Protein AF-F0ZWY0-F1 (afdb_monomer)

Solvent-accessible surface area (backbone atoms only — not comparable to full-atom values): 33421 Å² total; per-residue (Å²): 130,90,84,77,75,45,75,63,56,47,50,51,47,60,47,68,55,42,41,76,32,58,56,57,56,44,47,53,56,48,50,54,53,50,54,56,38,51,74,70,71,55,77,71,56,67,56,58,54,48,58,65,74,64,66,64,62,68,49,83,34,41,39,47,94,85,26,39,74,58,37,61,74,57,52,47,85,84,40,72,29,46,50,56,37,53,53,51,46,53,51,51,53,54,43,50,55,60,46,42,79,76,36,68,91,37,69,69,46,54,59,45,48,52,48,51,50,50,52,44,50,54,57,56,52,43,48,54,53,52,31,57,51,49,70,50,95,77,70,68,87,60,76,65,52,73,59,33,35,35,36,40,76,85,69,49,55,22,28,38,73,42,68,69,56,48,28,45,64,63,18,35,39,75,76,52,52,41,70,39,53,22,73,74,73,52,57,53,85,79,46,34,31,32,78,56,85,65,26,30,25,39,48,43,87,83,72,64,72,50,36,66,67,48,33,39,44,53,23,49,51,37,52,74,51,36,100,74,52,44,36,56,59,66,46,62,33,38,41,31,60,40,75,38,60,43,72,68,26,51,52,54,44,66,69,36,79,70,50,73,72,40,80,92,51,54,72,40,59,39,29,66,77,27,71,68,51,38,63,55,46,64,76,39,43,42,67,41,70,36,53,33,41,40,28,59,48,74,68,54,48,25,41,41,58,56,52,58,78,44,56,93,53,56,70,68,59,42,42,55,55,57,69,64,40,30,55,56,37,51,38,50,51,53,59,46,40,76,59,38,21,31,46,64,45,43,44,38,29,24,34,32,28,60,97,63,32,34,45,31,44,79,52,55,57,52,48,71,46,52,66,40,33,67,44,80,44,101,78,83,50,74,34,43,30,78,29,41,33,55,56,71,80,70,40,57,75,63,31,68,35,49,47,34,68,65,56,50,49,41,56,62,71,55,57,66,71,48,50,52,50,55,49,52,49,54,43,49,56,50,51,53,44,51,53,51,46,48,50,62,62,35,68,77,46,58,80,91,49,25,64,61,50,44,53,50,52,33,54,44,46,55,51,79,62,65,45,50,67,65,45,64,61,49,35,54,52,46,51,52,53,51,45,53,50,47,71,74,34,74,71,46,23,47,46,58,50,39,42,71,74,35,50,60,60,40,51,50,53,50,55,44,43,70,71,46,59,86,44,58,68,59,46,48,53,52,70,76,38,96,61,37,43,66,78,74,38,80,79,50,45,62,59,50,51,48,48,35,61,76,68,65,58,77,62,59,60,96,57,61,73,25,47,60,69,53,47,49,51,53,51,51,79,75,62,56,76,77,80,40,73,90,50,64,68,64,55,53,53,51,41,52,50,54,40,56,75,70,66,51,54,88,72,80,113

Mean predicted aligned error: 8.3 Å

Radius of gyration: 29.24 Å; Cα contacts (8 Å, |Δi|>4): 820; chains: 1; bounding box: 81×57×80 Å

pLDDT: mean 86.11, std 11.3, range [33.81, 98.38]

Secondary structure (DSSP, 8-state):
------HHHHHHHHHTTEEE-HHHHHHHHHHHHHHHHHHTT----HHHHHHHHT---GGGGS-HHHHHHHHHHS--TTSGGGHHHHHHHHHHHHHHHHHHHHHTT-HHHHHHHHHHHHHHHHHHHHHHHHHHHHTSS---GGGGSPPPEEE-TTS-EEEES-HHHHHHHTTEETTTTEE-BPPSSS--TT-EEEEETTEEEEE-SSS----HHHHHHHHHHHHHH-SS-SS--EEEEEEEEEEE--HHHHHHHHHSGGGGG-TT--HHHHHHH-HHHHHHHHTT-EEEEEEEEEEE---EEEHHHHHHHTTTS-HHHHHHHHTTS-HHHHHHHHHHHHHH--S-B-GGGEEEETTT--EEES---S-S--SEEEEE-TTS-EEEEES--BGGGG-HHHHTSBPPHHHHHHHHHS-HHHHHHHHHHHHHHHHHHHHHHHHHHHTTS-TTTHHHHHHHHHHHTT-S-EEETTHHHHHHHHHHHHHHHHHH-TT-BHHHHHHHH-HHHHHHHHHHHHHHTT-HHHHHHHHHS---HHHHHTTTHHHHHHHHHHTT---B-SPPEEEHHHHHHHHHHT--GGGGTTS-HHHHHHHHHHHHHTT-GGGT-

Sequence (605 aa):
MDNNITNEDKLNSILSFLKPAYYIEIKKEILKIEQVLNILNSNGDTEIQYIVNNFQAYQVLLNVNQYGFIFAKSPSVNNGIFEILNIHIGKYDYKLAALNQKYEQHKWFEDFSDLVKKYIANHTELINNLVIYFQGEDIDNNVFEEPPLVITEDLSQYEIKTLKDADAISSYDREAHQFNKGSHIYGSDFIVASNKDRLFYKIDNGSLSLCPLKEFAVYKFYKQMFSTPCVPPNQLLILKNFPVLTDDGRFRFSKDPISKMRNNMTIEQFIMENPIARKKIELYLEKKAYFIQASTFIKGYTFFNFMNDYNGKSFEEFEKACKSLDLHSFSSHVLSSLLLNPKDFKLYYLAIENESNRIYCVESDLSFESEIKIINNKSNNSDWVLGTRNVLYTIAPLMQLSIQDKVSTEFLNVQPNLFLLEWLLSIKEKEEIYIQLIHEYVSECDVLDREKTFDNTKNELKLPQTFNKGWITSLLKKFNLIKDQLKKNKRTTHQELFEIVHPVASKFYKLLSDKYGNDRLEQIGYIFGKHGFKVLLEGKVKEIQKIIDENKIIPSIEPQQLSITDTIQELLSITEKKHFDSYPKENSEKWIDLVRKNSLKSFLE

Foldseek 3Di:
DDPPCDPVNVVCLVCVQWAFPLLVVLLVVLVVLVVVCVVVVVPDPVLSVVLSVPRDDCLVQFPCVVCVVVCLVPPDLPTPRCVSVVVVLVSNVVSLVVVCVVDVVPPSNVVNSVSSVVSSVVSSVVSVVVSVQSVDPDHDSCPSPQFWWKQWLVRGIIGGNDVVVVCQLQCADLQLLGQDQDDLQLDDSLWRWHDDSQKIKTWDPPSLPAQLLLLQLLQLLQVLQAVRRQEWHKTKMKTWQNWGCDPVLVVVLCPDPLVVVCVPPDLSVSSNVDVVSSVVSSVSTDIDMIIMMMTGHAAFGFLVVVCVVCFPPDPVVLLVSVVLADLQLLLSVLLSCLQFQAQDQARSQWGQHPPRRHIHRHDGSRTQWAQKAWDQDPPRDIFIAGRRFHLSLLSVSQQQFFRDLSSLVSLLQDLLLLSVLVSLVVSVVVLVSVLVSLCSVLVPPDPVCSVVSSVVVCVSNPPPDWHFPCSSVLSSVLSVQSNVVCVVDVRQGSLNSCCRSPVLVSVVSVLLCVVCPSRSVVSSVVNSDPDGPCVSPVPCVVVSVVVCVVVVRDHDDPGDIDGSVVSNVSSLVPDDPVSCPPDDPVSVVSSVVSCVVVVVVVSVD

Organism: Dictyostelium purpureum (NCBI:txid5786)

Nearest PDB structures (foldseek):
  6oyt-assembly1_A  TM=4.827E-01  e=1.229E+00  Homo sapiens
  6oyw-assembly1_C  TM=2.820E-01  e=5.715E-01  Homo sapiens
  6e2o-assembly1_A  TM=3.045E-01  e=5.448E-01  Homo sapiens
  4bic-assembly2_B  TM=2.599E-01  e=4.289E-01  Homo sapiens
  6oyw-assembly2_D-3  TM=2.801E-01  e=1.229E+00  Homo sapiens

Structure (mmCIF, N/CA/C/O backbone):
data_AF-F0ZWY0-F1
#
_entry.id   AF-F0ZWY0-F1
#
loop_
_atom_site.group_PDB
_atom_site.id
_atom_site.type_symbol
_atom_site.label_atom_id
_atom_site.label_alt_id
_atom_site.label_comp_id
_atom_site.label_asym_id
_atom_site.label_entity_id
_atom_site.label_seq_id
_atom_site.pdbx_PDB_ins_code
_atom_site.Cartn_x
_atom_site.Cartn_y
_atom_site.Cartn_z
_atom_site.occupancy
_atom_site.B_iso_or_equiv
_atom_site.auth_seq_id
_atom_site.auth_comp_id
_atom_site.auth_asym_id
_atom_site.auth_atom_id
_atom_site.pdbx_PDB_model_num
ATOM 1 N N . MET A 1 1 ? -18.029 -16.952 -2.789 1.00 34.03 1 MET A N 1
ATOM 2 C CA . MET A 1 1 ? -16.654 -17.479 -2.950 1.00 34.03 1 MET A CA 1
ATOM 3 C C . MET A 1 1 ? -15.748 -16.544 -2.164 1.00 34.03 1 MET A C 1
ATOM 5 O O . MET A 1 1 ? -15.859 -15.348 -2.378 1.00 34.03 1 MET A O 1
ATOM 9 N N . ASP A 1 2 ? -14.963 -17.031 -1.200 1.00 33.81 2 ASP A N 1
ATOM 10 C CA . ASP A 1 2 ? -14.140 -16.161 -0.343 1.00 33.81 2 ASP A CA 1
ATOM 11 C C . ASP A 1 2 ? -12.995 -15.517 -1.151 1.00 33.81 2 ASP A C 1
ATOM 13 O O . ASP A 1 2 ? -12.020 -16.180 -1.500 1.00 33.81 2 ASP A O 1
ATOM 17 N N . ASN A 1 3 ? -13.106 -14.213 -1.431 1.00 43.59 3 ASN A N 1
ATOM 18 C CA . ASN A 1 3 ? -12.084 -13.375 -2.076 1.00 43.59 3 ASN A CA 1
ATOM 19 C C . ASN A 1 3 ? -10.927 -13.022 -1.117 1.00 43.59 3 ASN A C 1
ATOM 21 O O . ASN A 1 3 ? -10.531 -11.860 -1.003 1.00 43.59 3 ASN A O 1
ATOM 25 N N . ASN A 1 4 ? -10.356 -13.995 -0.407 1.00 51.88 4 ASN A N 1
ATOM 26 C CA . ASN A 1 4 ? -9.137 -13.748 0.368 1.00 51.88 4 ASN A CA 1
ATOM 27 C C . ASN A 1 4 ? -7.925 -13.739 -0.573 1.00 51.88 4 ASN A C 1
ATOM 29 O O . ASN A 1 4 ? -7.156 -14.692 -0.608 1.00 51.88 4 ASN A O 1
ATOM 33 N N . ILE A 1 5 ? -7.766 -12.657 -1.340 1.00 56.69 5 ILE A N 1
ATOM 34 C CA . ILE A 1 5 ? -6.576 -12.428 -2.167 1.00 56.69 5 ILE A CA 1
ATOM 35 C C . ILE A 1 5 ? -5.371 -12.285 -1.231 1.00 56.69 5 ILE A C 1
ATOM 37 O O . ILE A 1 5 ? -5.246 -11.308 -0.484 1.00 56.69 5 ILE A O 1
ATOM 41 N N . THR A 1 6 ? -4.487 -13.277 -1.257 1.00 66.25 6 THR A N 1
ATOM 42 C CA . THR A 1 6 ? -3.238 -13.286 -0.494 1.00 66.25 6 THR A CA 1
ATOM 43 C C . THR A 1 6 ? -2.212 -12.320 -1.105 1.00 66.25 6 THR A C 1
ATOM 45 O O . THR A 1 6 ? -2.379 -11.816 -2.213 1.00 66.25 6 THR A O 1
ATOM 48 N N . ASN A 1 7 ? -1.111 -12.039 -0.396 1.00 65.06 7 ASN A N 1
ATOM 49 C CA . ASN A 1 7 ? -0.002 -11.274 -0.989 1.00 65.06 7 ASN A CA 1
ATOM 50 C C . ASN A 1 7 ? 0.602 -11.996 -2.210 1.00 65.06 7 ASN A C 1
ATOM 52 O O . ASN A 1 7 ? 1.108 -11.338 -3.112 1.00 65.06 7 ASN A O 1
ATOM 56 N N . GLU A 1 8 ? 0.543 -13.327 -2.230 1.00 69.81 8 GLU A N 1
ATOM 57 C CA . GLU A 1 8 ? 1.017 -14.156 -3.337 1.00 69.81 8 GLU A CA 1
ATOM 58 C C . GLU A 1 8 ? 0.098 -14.014 -4.555 1.00 69.81 8 GLU A C 1
ATOM 60 O O . GLU A 1 8 ? 0.575 -13.741 -5.652 1.00 69.81 8 GLU A O 1
ATOM 65 N N . ASP A 1 9 ? -1.224 -14.042 -4.354 1.00 74.38 9 ASP A N 1
ATOM 66 C CA . ASP A 1 9 ? -2.202 -13.792 -5.424 1.00 74.38 9 ASP A CA 1
ATOM 67 C C . ASP A 1 9 ? -2.033 -12.402 -6.053 1.00 74.38 9 ASP A C 1
ATOM 69 O O . ASP A 1 9 ? -2.231 -12.227 -7.257 1.00 74.38 9 ASP A O 1
ATOM 73 N N . LYS A 1 10 ? -1.638 -11.405 -5.252 1.00 74.88 10 LYS A N 1
ATOM 74 C CA . LYS A 1 10 ? -1.327 -10.056 -5.747 1.00 74.88 10 LYS A CA 1
ATOM 75 C C . LYS A 1 10 ? -0.079 -10.019 -6.581 1.00 74.88 10 LYS A C 1
ATOM 77 O O . LYS A 1 10 ? -0.123 -9.465 -7.673 1.00 74.88 10 LYS A O 1
ATOM 82 N N . LEU A 1 11 ? 1.003 -10.599 -6.070 1.00 74.88 11 LEU A N 1
ATOM 83 C CA . LEU A 1 11 ? 2.248 -10.666 -6.812 1.00 74.88 11 LEU A CA 1
ATOM 84 C C . LEU A 1 11 ? 2.004 -11.386 -8.141 1.00 74.88 11 LEU A C 1
ATOM 86 O O . LEU A 1 11 ? 2.352 -10.852 -9.182 1.00 74.88 11 LEU A O 1
ATOM 90 N N . ASN A 1 12 ? 1.272 -12.501 -8.133 1.00 80.81 12 ASN A N 1
ATOM 91 C CA . ASN A 1 12 ? 0.873 -13.212 -9.347 1.00 80.81 12 ASN A CA 1
ATOM 92 C C . ASN A 1 12 ? 0.018 -12.347 -10.290 1.00 80.81 12 ASN A C 1
ATOM 94 O O . ASN A 1 12 ? 0.215 -12.383 -11.503 1.00 80.81 12 ASN A O 1
ATOM 98 N N . SER A 1 13 ? -0.901 -11.539 -9.751 1.00 84.06 13 SER A N 1
ATOM 99 C CA . SER A 1 13 ? -1.721 -10.613 -10.548 1.00 84.06 13 SER A CA 1
ATOM 100 C C . SER A 1 13 ? -0.877 -9.498 -11.177 1.00 84.06 13 SER A C 1
ATOM 102 O O . SER A 1 13 ? -1.057 -9.203 -12.356 1.00 84.06 13 SER A O 1
ATOM 104 N N . ILE A 1 14 ? 0.088 -8.930 -10.445 1.00 83.25 14 ILE A N 1
ATOM 105 C CA . ILE A 1 14 ? 1.047 -7.948 -10.978 1.00 83.25 14 ILE A CA 1
ATOM 106 C C . ILE A 1 14 ? 1.945 -8.598 -12.034 1.00 83.25 14 ILE A C 1
ATOM 108 O O . ILE A 1 14 ? 2.090 -8.077 -13.133 1.00 83.25 14 ILE A O 1
ATOM 112 N N . LEU A 1 15 ? 2.493 -9.778 -11.746 1.00 85.06 15 LEU A N 1
ATOM 113 C CA . LEU A 1 15 ? 3.366 -10.512 -12.660 1.00 85.06 15 LEU A CA 1
ATOM 114 C C . LEU A 1 15 ? 2.639 -10.983 -13.931 1.00 85.06 15 LEU A C 1
ATOM 116 O O . LEU A 1 15 ? 3.281 -11.233 -14.950 1.00 85.06 15 LEU A O 1
ATOM 120 N N . SER A 1 16 ? 1.304 -11.066 -13.920 1.00 86.25 16 SER A N 1
ATOM 121 C CA . SER A 1 16 ? 0.518 -11.551 -15.062 1.00 86.25 16 SER A CA 1
ATOM 122 C C . SER A 1 16 ? 0.706 -10.723 -16.341 1.00 86.25 16 SER A C 1
ATOM 124 O O . SER A 1 16 ? 0.665 -11.287 -17.439 1.00 86.25 16 SER A O 1
ATOM 126 N N . PHE A 1 17 ? 0.997 -9.423 -16.224 1.00 83.81 17 PHE A N 1
ATOM 127 C CA . PHE A 1 17 ? 1.268 -8.512 -17.346 1.00 83.81 17 PHE A CA 1
ATOM 128 C C . PHE A 1 17 ? 2.747 -8.098 -17.450 1.00 83.81 17 PHE A C 1
ATOM 130 O O . PHE A 1 17 ? 3.098 -7.231 -18.251 1.00 83.81 17 PHE A O 1
ATOM 137 N N . LEU A 1 18 ? 3.624 -8.742 -16.678 1.00 88.75 18 LEU A N 1
ATOM 138 C CA . LEU A 1 18 ? 5.062 -8.495 -16.663 1.00 88.75 18 LEU A CA 1
ATOM 139 C C . LEU A 1 18 ? 5.830 -9.672 -17.273 1.00 88.75 18 LEU A C 1
ATOM 141 O O . LEU A 1 18 ? 5.384 -10.822 -17.250 1.00 88.75 18 LEU A O 1
ATOM 145 N N . LYS A 1 19 ? 7.005 -9.391 -17.832 1.00 87.81 19 LYS A N 1
ATOM 146 C CA . LYS A 1 19 ? 7.993 -10.405 -18.223 1.00 87.81 19 LYS A CA 1
ATOM 147 C C . LYS A 1 19 ? 9.358 -10.033 -17.639 1.00 87.81 19 LYS A C 1
ATOM 149 O O . LYS A 1 19 ? 9.646 -8.843 -17.540 1.00 87.81 19 LYS A O 1
ATOM 154 N N . PRO A 1 20 ? 10.203 -10.998 -17.238 1.00 86.38 20 PRO A N 1
ATOM 155 C CA . PRO A 1 20 ? 11.521 -10.676 -16.695 1.00 86.38 20 PRO A CA 1
ATOM 156 C C . PRO A 1 20 ? 12.347 -9.840 -17.678 1.00 86.38 20 PRO A C 1
ATOM 158 O O . PRO A 1 20 ? 12.450 -10.195 -18.856 1.00 86.38 20 PRO A O 1
ATOM 161 N N . ALA A 1 21 ? 12.970 -8.761 -17.201 1.00 88.69 21 ALA A N 1
ATOM 162 C CA . ALA A 1 21 ? 13.893 -7.961 -18.001 1.00 88.69 21 ALA A CA 1
ATOM 163 C C . ALA A 1 21 ? 15.268 -8.651 -18.044 1.00 88.69 21 ALA A C 1
ATOM 165 O O . ALA A 1 21 ? 16.231 -8.214 -17.415 1.00 88.69 21 ALA A O 1
ATOM 166 N N . TYR A 1 22 ? 15.365 -9.771 -18.771 1.00 84.69 22 TYR A N 1
ATOM 167 C CA . TYR A 1 22 ? 16.528 -10.671 -18.726 1.00 84.69 22 TYR A CA 1
ATOM 168 C C . TYR A 1 22 ? 17.875 -9.979 -18.963 1.00 84.69 22 TYR A C 1
ATOM 170 O O . TYR A 1 22 ? 18.866 -10.368 -18.355 1.00 84.69 22 TYR A O 1
ATOM 178 N N . TYR A 1 23 ? 17.934 -8.964 -19.827 1.00 86.25 23 TYR A N 1
ATOM 179 C CA . TYR A 1 23 ? 19.174 -8.229 -20.085 1.00 86.25 23 TYR A CA 1
ATOM 180 C C . TYR A 1 23 ? 19.642 -7.416 -18.868 1.00 86.25 23 TYR A C 1
ATOM 182 O O . TYR A 1 23 ? 20.846 -7.276 -18.666 1.00 86.25 23 TYR A O 1
ATOM 190 N N . ILE A 1 24 ? 18.716 -6.923 -18.040 1.00 87.12 24 ILE A N 1
ATOM 191 C CA . ILE A 1 24 ? 19.020 -6.204 -16.798 1.00 87.12 24 ILE A CA 1
ATOM 192 C C . ILE A 1 24 ? 19.512 -7.184 -15.742 1.00 87.12 24 ILE A C 1
ATOM 194 O O . ILE A 1 24 ? 20.549 -6.947 -15.130 1.00 87.12 24 ILE A O 1
ATOM 198 N N . GLU A 1 25 ? 18.818 -8.308 -15.574 1.00 84.44 25 GLU A N 1
ATOM 199 C CA . GLU A 1 25 ? 19.207 -9.336 -14.604 1.00 84.44 25 GLU A CA 1
ATOM 200 C C . GLU A 1 25 ? 20.578 -9.938 -14.944 1.00 84.44 25 GLU A C 1
ATOM 202 O O . GLU A 1 25 ? 21.453 -10.029 -14.085 1.00 84.44 25 GLU A O 1
ATOM 207 N N . ILE A 1 26 ? 20.830 -10.243 -16.222 1.00 86.75 26 ILE A N 1
ATOM 208 C CA . ILE A 1 26 ? 22.151 -10.693 -16.679 1.00 86.75 26 ILE A CA 1
ATOM 209 C C . ILE A 1 26 ? 23.214 -9.620 -16.408 1.00 86.75 26 ILE A C 1
ATOM 211 O O . ILE A 1 26 ? 24.287 -9.939 -15.898 1.00 86.75 26 ILE A O 1
ATOM 215 N N . LYS A 1 27 ? 22.922 -8.344 -16.697 1.00 88.06 27 LYS A N 1
ATOM 216 C CA . LYS A 1 27 ? 23.845 -7.238 -16.417 1.00 88.06 27 LYS A CA 1
ATOM 217 C C . LYS A 1 27 ? 24.163 -7.129 -14.922 1.00 88.06 27 LYS A C 1
ATOM 219 O O . LYS A 1 27 ? 25.328 -6.956 -14.576 1.00 88.06 27 LYS A O 1
ATOM 224 N N . LYS A 1 28 ? 23.167 -7.258 -14.039 1.00 84.81 28 LYS A N 1
ATOM 225 C CA . LYS A 1 28 ? 23.357 -7.246 -12.577 1.00 84.81 28 LYS A CA 1
ATOM 226 C C . LYS A 1 28 ? 24.267 -8.378 -12.111 1.00 84.81 28 LYS A C 1
ATOM 228 O O . LYS A 1 28 ? 25.192 -8.127 -11.342 1.00 84.81 28 LYS A O 1
ATOM 233 N N . GLU A 1 29 ? 24.039 -9.601 -12.584 1.00 86.75 29 GLU A N 1
ATOM 234 C CA . GLU A 1 29 ? 24.885 -10.748 -12.229 1.00 86.75 29 GLU A CA 1
ATOM 235 C C . GLU A 1 29 ? 26.321 -10.573 -12.730 1.00 86.75 29 GLU A C 1
ATOM 237 O O . GLU A 1 29 ? 27.273 -10.797 -11.983 1.00 86.75 29 GLU A O 1
ATOM 242 N N . ILE A 1 30 ? 26.501 -10.065 -13.950 1.00 84.94 30 ILE A N 1
ATOM 243 C CA . ILE A 1 30 ? 27.835 -9.760 -14.473 1.00 84.94 30 ILE A CA 1
ATOM 244 C C . ILE A 1 30 ? 28.525 -8.662 -13.647 1.00 84.94 30 ILE A C 1
ATOM 246 O O . ILE A 1 30 ? 29.713 -8.784 -13.356 1.00 84.94 30 ILE A O 1
ATOM 250 N N . LEU A 1 31 ? 27.809 -7.616 -13.225 1.00 83.50 31 LEU A N 1
ATOM 251 C CA . LEU A 1 31 ? 28.371 -6.559 -12.374 1.00 83.50 31 LEU A CA 1
ATOM 252 C C . LEU A 1 31 ? 28.852 -7.102 -11.019 1.00 83.50 31 LEU A C 1
ATOM 254 O O . LEU A 1 31 ? 29.869 -6.635 -10.506 1.00 83.50 31 LEU A O 1
ATOM 258 N N . LYS A 1 32 ? 28.178 -8.111 -10.446 1.00 84.19 32 LYS A N 1
ATOM 259 C CA . LYS A 1 32 ? 28.655 -8.794 -9.226 1.00 84.19 32 LYS A CA 1
ATOM 260 C C . LYS A 1 32 ? 29.988 -9.504 -9.471 1.00 84.19 32 LYS A C 1
ATOM 262 O O . LYS A 1 32 ? 30.890 -9.406 -8.640 1.00 84.19 32 LYS A O 1
ATOM 267 N N . ILE A 1 33 ? 30.135 -10.174 -10.616 1.00 81.38 33 ILE A N 1
ATOM 268 C CA . ILE A 1 33 ? 31.398 -10.807 -11.027 1.00 81.38 33 ILE A CA 1
ATOM 269 C C . ILE A 1 33 ? 32.481 -9.730 -11.213 1.00 81.38 33 ILE A C 1
ATOM 271 O O . ILE A 1 33 ? 33.573 -9.863 -10.665 1.00 81.38 33 ILE A O 1
ATOM 275 N N . GLU A 1 34 ? 32.180 -8.626 -11.904 1.00 74.19 34 GLU A N 1
ATOM 276 C CA . GLU A 1 34 ? 33.128 -7.524 -12.126 1.00 74.19 34 GLU A CA 1
ATOM 277 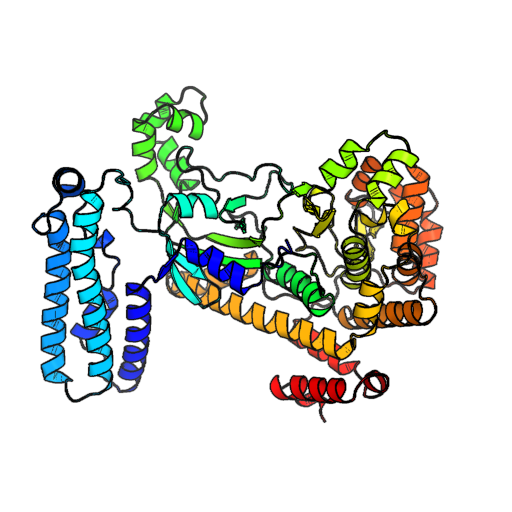C C . GLU A 1 34 ? 33.616 -6.892 -10.812 1.00 74.19 34 GLU A C 1
ATOM 279 O O . GLU A 1 34 ? 34.807 -6.628 -10.657 1.00 74.19 34 GLU A O 1
ATOM 284 N N . GLN A 1 35 ? 32.734 -6.701 -9.827 1.00 74.81 35 GLN A N 1
ATOM 285 C CA . GLN A 1 35 ? 33.120 -6.198 -8.504 1.00 74.81 35 GLN A CA 1
ATOM 286 C C . GLN A 1 35 ? 34.131 -7.118 -7.809 1.00 74.81 35 GLN A C 1
ATOM 288 O O . GLN A 1 35 ? 35.114 -6.633 -7.245 1.00 74.81 35 GLN A O 1
ATOM 293 N N . VAL A 1 36 ? 33.938 -8.438 -7.893 1.00 69.81 36 VAL A N 1
ATOM 294 C CA . VAL A 1 36 ? 34.901 -9.423 -7.375 1.00 69.81 36 VAL A CA 1
ATOM 295 C C . VAL A 1 36 ? 36.236 -9.321 -8.121 1.00 69.81 36 VAL A C 1
ATOM 297 O O . VAL A 1 36 ? 37.292 -9.358 -7.492 1.00 69.81 36 VAL A O 1
ATOM 300 N N . LEU A 1 37 ? 36.215 -9.123 -9.441 1.00 71.94 37 LEU A N 1
ATOM 301 C CA . LEU A 1 37 ? 37.427 -8.981 -10.258 1.00 71.94 37 LEU A CA 1
ATOM 302 C C . LEU A 1 37 ? 38.194 -7.683 -9.986 1.00 71.94 37 LEU A C 1
ATOM 304 O O . LEU A 1 37 ? 39.427 -7.690 -9.966 1.00 71.94 37 LEU A O 1
ATOM 308 N N . ASN A 1 38 ? 37.493 -6.580 -9.732 1.00 68.81 38 ASN A N 1
ATOM 309 C CA . ASN A 1 38 ? 38.115 -5.301 -9.388 1.00 68.81 38 ASN A CA 1
ATOM 310 C C . ASN A 1 38 ? 38.829 -5.364 -8.024 1.00 68.81 38 ASN A C 1
ATOM 312 O O . ASN A 1 38 ? 39.889 -4.765 -7.857 1.00 68.81 38 ASN A O 1
ATOM 316 N N . ILE A 1 39 ? 38.316 -6.153 -7.072 1.00 59.81 39 ILE A N 1
ATOM 317 C CA . ILE A 1 39 ? 38.983 -6.422 -5.781 1.00 59.81 39 ILE A CA 1
ATOM 318 C C . ILE A 1 39 ? 40.266 -7.254 -5.971 1.00 59.81 39 ILE A C 1
ATOM 320 O O . ILE A 1 39 ? 41.219 -7.116 -5.204 1.00 59.81 39 ILE A O 1
ATOM 324 N N . LEU A 1 40 ? 40.325 -8.087 -7.013 1.00 56.25 40 LEU A N 1
ATOM 325 C CA . LEU A 1 40 ? 41.455 -8.970 -7.320 1.00 56.25 40 LEU A CA 1
ATOM 326 C C . LEU A 1 40 ? 42.560 -8.307 -8.175 1.00 56.25 40 LEU A C 1
ATOM 328 O O . LEU A 1 40 ? 43.440 -9.006 -8.675 1.00 56.25 40 LEU A O 1
ATOM 332 N N . ASN A 1 41 ? 42.568 -6.972 -8.312 1.00 55.75 41 ASN A N 1
ATOM 333 C CA . ASN A 1 41 ? 43.539 -6.185 -9.100 1.00 55.75 41 ASN A CA 1
ATOM 334 C C . ASN A 1 41 ? 43.549 -6.462 -10.619 1.00 55.75 41 ASN A C 1
ATOM 336 O O . ASN A 1 41 ? 44.500 -6.107 -11.316 1.00 55.75 41 ASN A O 1
ATOM 340 N N . SER A 1 42 ? 42.468 -7.012 -11.168 1.00 53.66 42 SER A N 1
ATOM 341 C CA . SER A 1 42 ? 42.225 -7.067 -12.617 1.00 53.66 42 SER A CA 1
ATOM 342 C C . SER A 1 42 ? 41.510 -5.799 -13.099 1.00 53.66 42 SER A C 1
ATOM 344 O O . SER A 1 42 ? 40.390 -5.858 -13.596 1.00 53.66 42 SER A O 1
ATOM 346 N N . ASN A 1 43 ? 42.146 -4.633 -12.936 1.00 49.84 43 ASN A N 1
ATOM 347 C CA . ASN A 1 43 ? 41.606 -3.378 -13.463 1.00 49.84 43 ASN A CA 1
ATOM 348 C C . ASN A 1 43 ? 41.452 -3.459 -14.994 1.00 49.84 43 ASN A C 1
ATOM 350 O O . ASN A 1 43 ? 42.432 -3.359 -15.728 1.00 49.84 43 ASN A O 1
ATOM 354 N N . GLY A 1 44 ? 40.202 -3.583 -15.446 1.00 61.00 44 GLY A N 1
ATOM 355 C CA . GLY A 1 44 ? 39.731 -3.105 -16.744 1.00 61.00 44 GLY A CA 1
ATOM 356 C C . GLY A 1 44 ? 40.225 -3.851 -17.979 1.00 61.00 44 GLY A C 1
ATOM 357 O O . GLY A 1 44 ? 40.831 -3.232 -18.854 1.00 61.00 44 GLY A O 1
ATOM 358 N N . ASP A 1 45 ? 39.894 -5.141 -18.121 1.00 74.12 45 ASP A N 1
ATOM 359 C CA . ASP A 1 45 ? 39.866 -5.711 -19.473 1.00 74.12 45 ASP A CA 1
ATOM 360 C C . ASP A 1 45 ? 38.789 -4.960 -20.273 1.00 74.12 45 ASP A C 1
ATOM 362 O O . ASP A 1 45 ? 37.597 -4.986 -19.946 1.00 74.12 45 ASP A O 1
ATOM 366 N N . THR A 1 46 ? 39.230 -4.249 -21.309 1.00 82.19 46 THR A N 1
ATOM 367 C CA . THR A 1 46 ? 38.384 -3.408 -22.159 1.00 82.19 46 THR A CA 1
ATOM 368 C C . THR A 1 46 ? 37.257 -4.200 -22.816 1.00 82.19 46 THR A C 1
ATOM 370 O O . THR A 1 46 ? 36.223 -3.626 -23.156 1.00 82.19 46 THR A O 1
ATOM 373 N N . GLU A 1 47 ? 37.425 -5.515 -22.979 1.00 85.62 47 GLU A N 1
ATOM 374 C CA . GLU A 1 47 ? 36.394 -6.401 -23.512 1.00 85.62 47 GLU A CA 1
ATOM 375 C C . GLU A 1 47 ? 35.278 -6.664 -22.501 1.00 85.62 47 GLU A C 1
ATOM 377 O O . GLU A 1 47 ? 34.103 -6.575 -22.862 1.00 85.62 47 GLU A O 1
ATOM 382 N N . ILE A 1 48 ? 35.624 -6.901 -21.230 1.00 83.44 48 ILE A N 1
ATOM 383 C CA . ILE A 1 48 ? 34.641 -7.058 -20.146 1.00 83.44 48 ILE A CA 1
ATOM 384 C C . ILE A 1 48 ? 33.878 -5.746 -19.964 1.00 83.44 48 ILE A C 1
ATOM 386 O O . ILE A 1 48 ? 32.649 -5.744 -20.002 1.00 83.44 48 ILE A O 1
ATOM 390 N N . GLN A 1 49 ? 34.592 -4.619 -19.873 1.00 83.25 49 GLN A N 1
ATOM 391 C CA . GLN A 1 49 ? 33.968 -3.298 -19.750 1.00 83.25 49 GLN A CA 1
ATOM 392 C C . GLN A 1 49 ? 33.061 -2.983 -20.940 1.00 83.25 49 GLN A C 1
ATOM 394 O O . GLN A 1 49 ? 31.979 -2.424 -20.767 1.00 83.25 49 GLN A O 1
ATOM 399 N N . TYR A 1 50 ? 33.471 -3.354 -22.156 1.00 87.62 50 TYR A N 1
ATOM 400 C CA . TYR A 1 50 ? 32.615 -3.207 -23.324 1.00 87.62 50 TYR A CA 1
ATOM 401 C C . TYR A 1 50 ? 31.330 -4.022 -23.168 1.00 87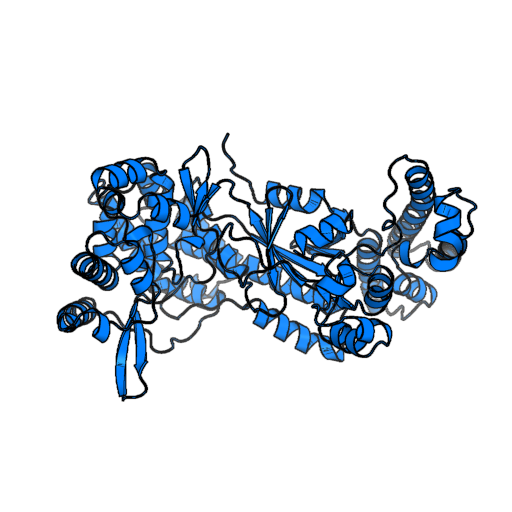.62 50 TYR A C 1
ATOM 403 O O . TYR A 1 50 ? 30.247 -3.464 -23.329 1.00 87.62 50 TYR A O 1
ATOM 411 N N . ILE A 1 51 ? 31.438 -5.314 -22.848 1.00 87.75 51 ILE A N 1
ATOM 412 C CA . ILE A 1 51 ? 30.279 -6.202 -22.708 1.00 87.75 51 ILE A CA 1
ATOM 413 C C . ILE A 1 51 ? 29.314 -5.653 -21.649 1.00 87.75 51 ILE A C 1
ATOM 415 O O . ILE A 1 51 ? 28.132 -5.490 -21.944 1.00 87.75 51 ILE A O 1
ATOM 419 N N . VAL A 1 52 ? 29.814 -5.284 -20.466 1.00 83.25 52 VAL A N 1
ATOM 420 C CA . VAL A 1 52 ? 29.013 -4.742 -19.351 1.00 83.25 52 VAL A CA 1
ATOM 421 C C . VAL A 1 52 ? 28.291 -3.450 -19.729 1.00 83.25 52 VAL A C 1
ATOM 423 O O . VAL A 1 52 ? 27.090 -3.302 -19.481 1.00 83.25 52 VAL A O 1
ATOM 426 N N . ASN A 1 53 ? 29.004 -2.514 -20.357 1.00 83.62 53 ASN A N 1
ATOM 427 C CA . ASN A 1 53 ? 28.467 -1.188 -20.659 1.00 83.62 53 ASN A CA 1
ATOM 428 C C . ASN A 1 53 ? 27.472 -1.179 -21.826 1.00 83.62 53 ASN A C 1
ATOM 430 O O . ASN A 1 53 ? 26.724 -0.215 -21.964 1.00 83.62 53 ASN A O 1
ATOM 434 N N . ASN A 1 54 ? 27.439 -2.231 -22.650 1.00 87.56 54 ASN A N 1
ATOM 435 C CA . ASN A 1 54 ? 26.628 -2.276 -23.871 1.00 87.56 54 ASN A CA 1
ATOM 436 C C . ASN A 1 54 ? 25.438 -3.257 -23.800 1.00 87.56 54 ASN A C 1
ATOM 438 O O . ASN A 1 54 ? 24.808 -3.516 -24.825 1.00 87.56 54 ASN A O 1
ATOM 442 N N . PHE A 1 55 ? 25.089 -3.785 -22.617 1.00 87.50 55 PHE A N 1
ATOM 443 C CA . PHE A 1 55 ? 23.832 -4.528 -22.430 1.00 87.50 55 PHE A CA 1
ATOM 444 C C . PHE A 1 55 ? 22.629 -3.621 -22.693 1.00 87.50 55 PHE A C 1
ATOM 446 O O . PHE A 1 55 ? 22.469 -2.596 -22.024 1.00 87.50 55 PHE A O 1
ATOM 453 N N . GLN A 1 56 ? 21.780 -4.009 -23.643 1.00 86.44 56 GLN A N 1
ATOM 454 C CA . GLN A 1 56 ? 20.620 -3.228 -24.066 1.00 86.44 56 GLN A CA 1
ATOM 455 C C . GLN A 1 56 ? 19.414 -4.133 -24.325 1.00 86.44 56 GLN A C 1
ATOM 457 O O . GLN A 1 56 ? 19.558 -5.333 -24.559 1.00 86.44 56 GLN A O 1
ATOM 462 N N . ALA A 1 57 ? 18.222 -3.542 -24.275 1.00 85.44 57 ALA A N 1
ATOM 463 C CA . ALA A 1 57 ? 17.016 -4.185 -24.770 1.00 85.44 57 ALA A CA 1
ATOM 464 C C . ALA A 1 57 ? 17.083 -4.295 -26.301 1.00 85.44 57 ALA A C 1
ATOM 466 O O . ALA A 1 57 ? 17.641 -3.423 -26.974 1.00 85.44 57 ALA A O 1
ATOM 467 N N . TYR A 1 58 ? 16.473 -5.334 -26.867 1.00 83.62 58 TYR A N 1
ATOM 468 C CA . TYR A 1 58 ? 16.534 -5.575 -28.307 1.00 83.62 58 TYR A CA 1
ATOM 469 C C . TYR A 1 58 ? 15.937 -4.428 -29.128 1.00 83.62 58 TYR A C 1
ATOM 471 O O . TYR A 1 58 ? 16.419 -4.168 -30.223 1.00 83.62 58 TYR A O 1
ATOM 479 N N . GLN A 1 59 ? 14.927 -3.719 -28.611 1.00 85.38 59 GLN A N 1
ATOM 480 C CA . GLN A 1 59 ? 14.240 -2.627 -29.310 1.00 85.38 59 GLN A CA 1
ATOM 481 C C . GLN A 1 59 ? 15.209 -1.496 -29.671 1.00 85.38 59 GLN A C 1
ATOM 483 O O . GLN A 1 59 ? 15.086 -0.895 -30.734 1.00 85.38 59 GLN A O 1
ATOM 488 N N . VAL A 1 60 ? 16.218 -1.257 -28.825 1.00 85.19 60 VAL A N 1
ATOM 489 C CA . VAL A 1 60 ? 17.283 -0.268 -29.066 1.00 85.19 60 VAL A CA 1
ATOM 490 C C . VAL A 1 60 ? 18.224 -0.718 -30.193 1.00 85.19 60 VAL A C 1
ATOM 492 O O . VAL A 1 60 ? 18.850 0.107 -30.856 1.00 85.19 60 VAL A O 1
ATOM 495 N N . LEU A 1 61 ? 18.296 -2.027 -30.441 1.00 88.88 61 LEU A N 1
ATOM 496 C CA . LEU A 1 61 ? 19.148 -2.667 -31.443 1.00 88.88 61 LEU A CA 1
ATOM 497 C C . LEU A 1 61 ? 18.410 -2.958 -32.763 1.00 88.88 61 LEU A C 1
ATOM 499 O O . LEU A 1 61 ? 18.989 -3.568 -33.664 1.00 88.88 61 LEU A O 1
ATOM 503 N N . LEU A 1 62 ? 17.150 -2.534 -32.905 1.00 89.44 62 LEU A N 1
ATOM 504 C CA . LEU A 1 62 ? 16.378 -2.664 -34.142 1.00 89.44 62 LEU A CA 1
ATOM 505 C C . LEU A 1 62 ? 16.423 -1.372 -34.964 1.00 89.44 62 LEU A C 1
ATOM 507 O O . LEU A 1 62 ? 16.218 -0.272 -34.454 1.00 89.44 62 LEU A O 1
ATOM 511 N N . ASN A 1 63 ? 16.592 -1.495 -36.281 1.00 86.88 63 ASN A N 1
ATOM 512 C CA . ASN A 1 63 ? 16.540 -0.354 -37.200 1.00 86.88 63 ASN A CA 1
ATOM 513 C C . ASN A 1 63 ? 15.095 -0.054 -37.650 1.00 86.88 63 ASN A C 1
ATOM 515 O O . ASN A 1 63 ? 14.727 -0.149 -38.827 1.00 86.88 63 ASN A O 1
ATOM 519 N N . VAL A 1 64 ? 14.251 0.272 -36.669 1.00 84.75 64 VAL A N 1
ATOM 520 C CA . VAL A 1 64 ? 12.799 0.454 -36.830 1.00 84.75 64 VAL A CA 1
ATOM 521 C C . VAL A 1 64 ? 12.479 1.621 -37.765 1.00 84.75 64 VAL A C 1
ATOM 523 O O . VAL A 1 64 ? 11.623 1.496 -38.637 1.00 84.75 64 VAL A O 1
ATOM 526 N N . ASN A 1 65 ? 13.196 2.739 -37.637 1.00 81.06 65 ASN A N 1
ATOM 527 C CA . ASN A 1 65 ? 12.928 3.950 -38.420 1.00 81.06 65 ASN A CA 1
ATOM 528 C C . ASN A 1 65 ? 13.094 3.734 -39.929 1.00 81.06 65 ASN A C 1
ATOM 530 O O . ASN A 1 65 ? 12.372 4.337 -40.721 1.00 81.06 65 ASN A O 1
ATOM 534 N N . GLN A 1 66 ? 14.038 2.881 -40.328 1.00 83.38 66 GLN A N 1
ATOM 535 C CA . GLN A 1 66 ? 14.313 2.610 -41.735 1.00 83.38 66 GLN A CA 1
ATOM 536 C C . GLN A 1 66 ? 13.485 1.441 -42.273 1.00 83.38 66 GLN A C 1
ATOM 538 O O . GLN A 1 66 ? 12.995 1.501 -43.401 1.00 83.38 66 GLN A O 1
ATOM 543 N N . TYR A 1 67 ? 13.330 0.379 -41.480 1.00 87.25 67 TYR A N 1
ATOM 544 C CA . TYR A 1 67 ? 12.812 -0.897 -41.974 1.00 87.25 67 TYR A CA 1
ATOM 545 C C . TYR A 1 67 ? 11.517 -1.361 -41.307 1.00 87.25 67 TYR A C 1
ATOM 547 O O . TYR A 1 67 ? 10.907 -2.297 -41.813 1.00 87.25 67 TYR A O 1
ATOM 555 N N . GLY A 1 68 ? 11.041 -0.710 -40.241 1.00 83.88 68 GLY A N 1
ATOM 556 C CA . GLY A 1 68 ? 9.872 -1.141 -39.462 1.00 83.88 68 GLY A CA 1
ATOM 557 C C . GLY A 1 68 ? 8.614 -1.333 -40.308 1.00 83.88 68 GLY A C 1
ATOM 558 O O . GLY A 1 68 ? 7.989 -2.388 -40.261 1.00 83.88 68 GLY A O 1
ATOM 559 N N . PHE A 1 69 ? 8.290 -0.365 -41.171 1.00 81.56 69 PHE A N 1
ATOM 560 C CA . PHE A 1 69 ? 7.140 -0.471 -42.078 1.00 81.56 69 PHE A CA 1
ATOM 561 C C . PHE A 1 69 ? 7.288 -1.595 -43.114 1.00 81.56 69 PHE A C 1
ATOM 563 O O . PHE A 1 69 ? 6.316 -2.264 -43.459 1.00 81.56 69 PHE A O 1
ATOM 570 N N . ILE A 1 70 ? 8.503 -1.797 -43.630 1.00 86.38 70 ILE A N 1
ATOM 571 C CA . ILE A 1 70 ? 8.793 -2.840 -44.622 1.00 86.38 70 ILE A CA 1
ATOM 572 C C . ILE A 1 70 ? 8.697 -4.215 -43.958 1.00 86.38 70 ILE A C 1
ATOM 574 O O . ILE A 1 70 ? 8.081 -5.124 -44.508 1.00 86.38 70 ILE A O 1
ATOM 578 N N . PHE A 1 71 ? 9.267 -4.349 -42.761 1.00 88.31 71 PHE A N 1
ATOM 579 C CA . PHE A 1 71 ? 9.199 -5.557 -41.955 1.00 88.31 71 PHE A CA 1
ATOM 580 C C . PHE A 1 71 ? 7.759 -5.912 -41.593 1.00 88.31 71 PHE A C 1
ATOM 582 O O . PHE A 1 71 ? 7.358 -7.047 -41.816 1.00 88.31 71 PHE A O 1
ATOM 589 N N . ALA A 1 72 ? 6.956 -4.943 -41.146 1.00 84.81 72 ALA A N 1
ATOM 590 C CA . ALA A 1 72 ? 5.559 -5.180 -40.787 1.00 84.81 72 ALA A CA 1
ATOM 591 C C . ALA A 1 72 ? 4.713 -5.729 -41.949 1.00 84.81 72 ALA A C 1
ATOM 593 O O . ALA A 1 72 ? 3.756 -6.460 -41.729 1.00 84.81 72 ALA A O 1
ATOM 594 N N . LYS A 1 73 ? 5.071 -5.400 -43.197 1.00 85.38 73 LYS A N 1
ATOM 595 C CA . LYS A 1 73 ? 4.393 -5.902 -44.402 1.00 85.38 73 LYS A CA 1
ATOM 596 C C . LYS A 1 73 ? 4.908 -7.248 -44.900 1.00 85.38 73 LYS A C 1
ATOM 598 O O . LYS A 1 73 ? 4.204 -7.929 -45.638 1.00 85.38 73 LYS A O 1
ATOM 603 N N . SER A 1 74 ? 6.157 -7.578 -44.595 1.00 89.25 74 SER A N 1
ATOM 604 C CA . SER A 1 74 ? 6.836 -8.767 -45.103 1.00 89.25 74 SER A CA 1
ATOM 605 C C . SER A 1 74 ? 7.896 -9.224 -44.095 1.00 89.25 74 SER A C 1
ATOM 607 O O . SER A 1 74 ? 9.099 -9.047 -44.338 1.00 89.25 74 SER A O 1
ATOM 609 N N . PRO A 1 75 ? 7.472 -9.790 -42.951 1.00 90.56 75 PRO A N 1
ATOM 610 C CA . PRO A 1 75 ? 8.382 -10.172 -41.882 1.00 90.56 75 PRO A CA 1
ATOM 611 C C . PRO A 1 75 ? 9.289 -11.317 -42.336 1.00 90.56 75 PRO A C 1
ATOM 613 O O . PRO A 1 75 ? 8.843 -12.333 -42.868 1.00 90.56 75 PRO A O 1
ATOM 616 N N . SER A 1 76 ? 10.592 -11.145 -42.139 1.00 93.00 76 SER A N 1
ATOM 617 C CA . SER A 1 76 ? 11.607 -12.140 -42.481 1.00 93.00 76 SER A CA 1
ATOM 618 C C . SER A 1 76 ? 12.821 -11.972 -41.583 1.00 93.00 76 SER A C 1
ATOM 620 O O . SER A 1 76 ? 13.216 -10.846 -41.287 1.00 93.00 76 SER A O 1
ATOM 622 N N . VAL A 1 77 ? 13.454 -13.086 -41.215 1.00 92.75 77 VAL A N 1
ATOM 623 C CA . VAL A 1 77 ? 14.700 -13.105 -40.428 1.00 92.75 77 VAL A CA 1
ATOM 624 C C . VAL A 1 77 ? 15.860 -12.395 -41.138 1.00 92.75 77 VAL A C 1
ATOM 626 O O . VAL A 1 77 ? 16.778 -11.915 -40.488 1.00 92.75 77 VAL A O 1
ATOM 629 N N . ASN A 1 78 ? 15.793 -12.271 -42.469 1.00 93.38 78 ASN A N 1
ATOM 630 C CA . ASN A 1 78 ? 16.809 -11.605 -43.292 1.00 93.38 78 ASN A CA 1
ATOM 631 C C . ASN A 1 78 ? 16.524 -10.109 -43.512 1.00 93.38 78 ASN A C 1
ATOM 633 O O . ASN A 1 78 ? 17.171 -9.466 -44.338 1.00 93.38 78 ASN A O 1
ATOM 637 N N . ASN A 1 79 ? 15.511 -9.553 -42.848 1.00 93.81 79 ASN A N 1
ATOM 638 C CA . ASN A 1 79 ? 15.146 -8.154 -43.017 1.00 93.81 79 ASN A CA 1
ATOM 639 C C . ASN A 1 79 ? 16.204 -7.221 -42.395 1.00 93.81 79 ASN A C 1
ATOM 641 O O . ASN A 1 79 ? 16.737 -7.496 -41.320 1.00 93.81 79 ASN A O 1
ATOM 645 N N . GLY A 1 80 ? 16.458 -6.080 -43.048 1.00 92.25 80 GLY A N 1
ATOM 646 C CA . GLY A 1 80 ? 17.422 -5.068 -42.595 1.00 92.25 80 GLY A CA 1
ATOM 647 C C . GLY A 1 80 ? 17.131 -4.474 -41.211 1.00 92.25 80 GLY A C 1
ATOM 648 O O . GLY A 1 80 ? 18.029 -3.909 -40.590 1.00 92.25 80 GLY A O 1
ATOM 649 N N . ILE A 1 81 ? 15.917 -4.645 -40.672 1.00 91.88 81 ILE A N 1
ATOM 650 C CA . ILE A 1 81 ? 15.582 -4.249 -39.297 1.00 91.88 81 ILE A CA 1
ATOM 651 C C . ILE A 1 81 ? 16.515 -4.888 -38.253 1.00 91.88 81 ILE A C 1
ATOM 653 O O . ILE A 1 81 ? 16.792 -4.257 -37.234 1.00 91.88 81 ILE A O 1
ATOM 657 N N . PHE A 1 82 ? 17.041 -6.090 -38.523 1.00 94.69 82 PHE A N 1
ATOM 658 C CA . PHE A 1 82 ? 17.918 -6.842 -37.617 1.00 94.69 82 PHE A CA 1
ATOM 659 C C . PHE A 1 82 ? 19.416 -6.589 -37.839 1.00 94.69 82 PHE A C 1
ATOM 661 O O . PHE A 1 82 ? 20.238 -7.195 -37.159 1.00 94.69 82 PHE A O 1
ATOM 668 N N . GLU A 1 83 ? 19.809 -5.720 -38.776 1.00 93.88 83 GLU A N 1
ATOM 669 C CA . GLU A 1 83 ? 21.222 -5.503 -39.125 1.00 93.88 83 GLU A CA 1
ATOM 670 C C . GLU A 1 83 ? 22.061 -5.060 -37.914 1.00 93.88 83 GLU A C 1
ATOM 672 O O . GLU A 1 83 ? 23.097 -5.659 -37.620 1.00 93.88 83 GLU A O 1
ATOM 677 N N . ILE A 1 84 ? 21.580 -4.060 -37.166 1.00 92.88 84 ILE A N 1
ATOM 678 C CA . ILE A 1 84 ? 22.255 -3.543 -35.966 1.00 92.88 84 ILE A CA 1
ATOM 679 C C . ILE A 1 84 ? 22.346 -4.632 -34.890 1.00 92.88 84 ILE A C 1
ATOM 681 O O . ILE A 1 84 ? 23.414 -4.831 -34.309 1.00 92.88 84 ILE A O 1
ATOM 685 N N . LEU A 1 85 ? 21.257 -5.371 -34.667 1.00 92.94 85 LEU A N 1
ATOM 686 C CA . LEU A 1 85 ? 21.211 -6.472 -33.711 1.00 92.94 85 LEU A CA 1
ATOM 687 C C . LEU A 1 85 ? 22.212 -7.584 -34.056 1.00 92.94 85 LEU A C 1
ATOM 689 O O . LEU A 1 85 ? 22.954 -8.034 -33.186 1.00 92.94 85 LEU A O 1
ATOM 693 N N . ASN A 1 86 ? 22.288 -7.990 -35.323 1.00 94.19 86 ASN A N 1
ATOM 694 C CA . ASN A 1 86 ? 23.230 -9.011 -35.779 1.00 94.19 86 ASN A CA 1
ATOM 695 C C . ASN A 1 86 ? 24.688 -8.552 -35.620 1.00 94.19 86 ASN A C 1
ATOM 697 O O . ASN A 1 86 ? 25.539 -9.330 -35.186 1.00 94.19 86 ASN A O 1
ATOM 701 N N . ILE A 1 87 ? 24.980 -7.277 -35.906 1.00 94.25 87 ILE A N 1
ATOM 702 C CA . ILE A 1 87 ? 26.301 -6.682 -35.645 1.00 94.25 87 ILE A CA 1
ATOM 703 C C . ILE A 1 87 ? 26.613 -6.699 -34.143 1.00 94.25 87 ILE A C 1
ATOM 705 O O . ILE A 1 87 ? 27.746 -6.990 -33.755 1.00 94.25 87 ILE A O 1
ATOM 709 N N . HIS A 1 88 ? 25.630 -6.387 -33.296 1.00 93.19 88 HIS A N 1
ATOM 710 C CA . HIS A 1 88 ? 25.778 -6.398 -31.839 1.00 93.19 88 HIS A CA 1
ATOM 711 C C . HIS A 1 88 ? 26.102 -7.797 -31.312 1.00 93.19 88 HIS A C 1
ATOM 713 O O . HIS A 1 88 ? 27.091 -7.964 -30.599 1.00 93.19 88 HIS A O 1
ATOM 719 N N . ILE A 1 89 ? 25.336 -8.807 -31.735 1.00 93.25 89 ILE A N 1
ATOM 720 C CA . ILE A 1 89 ? 25.568 -10.220 -31.402 1.00 93.25 89 ILE A CA 1
ATOM 721 C C . ILE A 1 89 ? 26.978 -10.651 -31.827 1.00 93.25 89 ILE A C 1
ATOM 723 O O . ILE A 1 89 ? 27.754 -11.115 -30.993 1.00 93.25 89 ILE A O 1
ATOM 727 N N . GLY A 1 90 ? 27.357 -10.403 -33.086 1.00 94.19 90 GLY A N 1
ATOM 728 C CA . GLY A 1 90 ? 28.672 -10.798 -33.599 1.00 94.19 90 GLY A CA 1
ATOM 729 C C . GLY A 1 90 ? 29.841 -10.135 -32.862 1.00 94.19 90 GLY A C 1
ATOM 730 O O . GLY A 1 90 ? 30.887 -10.755 -32.663 1.00 94.19 90 GLY A O 1
ATOM 731 N N . LYS A 1 91 ? 29.670 -8.890 -32.392 1.00 94.50 91 LYS A N 1
ATOM 732 C CA . LYS A 1 91 ? 30.666 -8.232 -31.530 1.00 94.50 91 LYS A CA 1
ATOM 733 C C . LYS A 1 91 ? 30.797 -8.929 -30.181 1.00 94.50 91 LYS A C 1
ATOM 735 O O . LYS A 1 91 ? 31.916 -9.066 -29.701 1.00 94.50 91 LYS A O 1
ATOM 740 N N . TYR A 1 92 ? 29.698 -9.356 -29.566 1.00 93.38 92 TYR A N 1
ATOM 741 C CA . TYR A 1 92 ? 29.742 -10.052 -28.279 1.00 93.38 92 TYR A CA 1
ATOM 742 C C . TYR A 1 92 ? 30.433 -11.415 -28.404 1.00 93.38 92 TYR A C 1
ATOM 744 O O . TYR A 1 92 ? 31.317 -11.709 -27.600 1.00 93.38 92 TYR A O 1
ATOM 752 N N . ASP A 1 93 ? 30.124 -12.184 -29.451 1.00 93.38 93 ASP A N 1
ATOM 753 C CA . ASP A 1 93 ? 30.799 -13.457 -29.742 1.00 93.38 93 ASP A CA 1
ATOM 754 C C . ASP A 1 93 ? 32.309 -13.276 -29.939 1.00 93.38 93 ASP A C 1
ATOM 756 O O . ASP A 1 93 ? 33.115 -13.993 -29.341 1.00 93.38 93 ASP A O 1
ATOM 760 N N . TYR A 1 94 ? 32.712 -12.273 -30.727 1.00 94.00 94 TYR A N 1
ATOM 761 C CA . TYR A 1 94 ? 34.125 -11.958 -30.949 1.00 94.00 94 TYR A CA 1
ATOM 762 C C . TYR A 1 94 ? 34.858 -11.642 -29.636 1.00 94.00 94 TYR A C 1
ATOM 764 O O . TYR A 1 94 ? 35.956 -12.146 -29.387 1.00 94.00 94 TYR A O 1
ATOM 772 N N . LYS A 1 95 ? 34.242 -10.830 -28.770 1.00 92.00 95 LYS A N 1
ATOM 773 C CA . LYS A 1 95 ? 34.831 -10.425 -27.486 1.00 92.00 95 LYS A CA 1
ATOM 774 C C . LYS A 1 95 ? 34.894 -11.581 -26.494 1.00 92.00 95 LYS A C 1
ATOM 776 O O . LYS A 1 95 ? 35.910 -11.743 -25.820 1.00 92.00 95 LYS A O 1
ATOM 781 N N . LEU A 1 96 ? 33.865 -12.427 -26.448 1.00 92.12 96 LEU A N 1
ATOM 782 C CA . LEU A 1 96 ? 33.888 -13.659 -25.660 1.00 92.12 96 LEU A CA 1
ATOM 783 C C . LEU A 1 96 ? 35.004 -14.605 -26.106 1.00 92.12 96 LEU A C 1
ATOM 785 O O . LEU A 1 96 ? 35.709 -15.145 -25.257 1.00 92.12 96 LEU A O 1
ATOM 789 N N . ALA A 1 97 ? 35.208 -14.779 -27.414 1.00 91.94 97 ALA A N 1
ATOM 790 C CA . ALA A 1 97 ? 36.285 -15.618 -27.935 1.00 91.94 97 ALA A CA 1
ATOM 791 C C . ALA A 1 97 ? 37.673 -15.090 -27.528 1.00 91.94 97 ALA A C 1
ATOM 793 O O . ALA A 1 97 ? 38.540 -15.872 -27.130 1.00 91.94 97 ALA A O 1
ATOM 794 N N . ALA A 1 98 ? 37.870 -13.768 -27.566 1.00 89.44 98 ALA A N 1
ATOM 795 C CA . ALA A 1 98 ? 39.103 -13.129 -27.107 1.00 89.44 98 ALA A CA 1
ATOM 796 C C . ALA A 1 98 ? 39.335 -13.314 -25.595 1.00 89.44 98 ALA A C 1
ATOM 798 O O . ALA A 1 98 ? 40.462 -13.577 -25.174 1.00 89.44 98 ALA A O 1
ATOM 799 N N . LEU A 1 99 ? 38.282 -13.216 -24.777 1.00 89.56 99 LEU A N 1
ATOM 800 C CA . LEU A 1 99 ? 38.368 -13.451 -23.333 1.00 89.56 99 LEU A CA 1
ATOM 801 C C . LEU A 1 99 ? 38.607 -14.928 -22.998 1.00 89.56 99 LEU A C 1
ATOM 803 O O . LEU A 1 99 ? 39.367 -15.214 -22.077 1.00 89.56 99 LEU A O 1
ATOM 807 N N . ASN A 1 100 ? 38.042 -15.861 -23.770 1.00 90.44 100 ASN A N 1
ATOM 808 C CA . ASN A 1 100 ? 38.242 -17.296 -23.560 1.00 90.44 100 ASN A CA 1
ATOM 809 C C . ASN A 1 100 ? 39.725 -17.673 -23.640 1.00 90.44 100 ASN A C 1
ATOM 811 O O . ASN A 1 100 ? 40.223 -18.380 -22.773 1.00 90.44 100 ASN A O 1
ATOM 815 N N . GLN A 1 101 ? 40.463 -17.118 -24.605 1.00 88.31 101 GLN A N 1
ATOM 816 C CA . GLN A 1 101 ? 41.910 -17.348 -24.721 1.00 88.31 101 GLN A CA 1
ATOM 817 C C . GLN A 1 101 ? 42.702 -16.895 -23.484 1.00 88.31 101 GLN A C 1
ATOM 819 O O . GLN A 1 101 ? 43.779 -17.427 -23.222 1.00 88.31 101 GLN A O 1
ATOM 824 N N . LYS A 1 102 ? 42.196 -15.904 -22.739 1.00 87.69 102 LYS A N 1
ATOM 825 C CA . LYS A 1 102 ? 42.859 -15.355 -21.550 1.00 87.69 102 LYS A CA 1
ATOM 826 C C . LYS A 1 102 ? 42.414 -16.036 -20.259 1.00 87.69 102 LYS A C 1
ATOM 828 O O . LYS A 1 102 ? 43.227 -16.191 -19.351 1.00 87.69 102 LYS A O 1
ATOM 833 N N . TYR A 1 103 ? 41.132 -16.389 -20.162 1.00 88.81 103 TYR A N 1
ATOM 834 C CA . TYR A 1 103 ? 40.483 -16.674 -18.885 1.00 88.81 103 TYR A CA 1
ATOM 835 C C . TYR A 1 103 ? 39.743 -18.015 -18.815 1.00 88.81 103 TYR A C 1
ATOM 837 O O . TYR A 1 103 ? 39.133 -18.281 -17.785 1.00 88.81 103 TYR A O 1
ATOM 845 N N . GLU A 1 104 ? 39.818 -18.888 -19.829 1.00 87.94 104 GLU A N 1
ATOM 846 C CA . GLU A 1 104 ? 39.091 -20.179 -19.851 1.00 87.94 104 GLU A CA 1
ATOM 847 C C . GLU A 1 104 ? 39.298 -21.057 -18.605 1.00 87.94 104 GLU A C 1
ATOM 849 O O . GLU A 1 104 ? 38.420 -21.830 -18.242 1.00 87.94 104 GLU A O 1
ATOM 854 N N . GLN A 1 105 ? 40.441 -20.929 -17.927 1.00 87.75 105 GLN A N 1
ATOM 855 C CA . GLN A 1 105 ? 40.771 -21.721 -16.739 1.00 87.75 105 GLN A CA 1
ATOM 856 C C . GLN A 1 105 ? 40.111 -21.187 -15.455 1.00 87.75 105 GLN A C 1
ATOM 858 O O . GLN A 1 105 ? 40.212 -21.805 -14.394 1.00 87.75 105 GLN A O 1
ATOM 863 N N . HIS A 1 106 ? 39.469 -20.018 -15.510 1.00 85.25 106 HIS A N 1
ATOM 864 C CA . HIS A 1 106 ? 38.864 -19.384 -14.349 1.00 85.25 106 HIS A CA 1
ATOM 865 C C . HIS A 1 106 ? 37.365 -19.674 -14.261 1.00 85.25 106 HIS A C 1
ATOM 867 O O . HIS A 1 106 ? 36.601 -19.321 -15.153 1.00 85.25 106 HIS A O 1
ATOM 873 N N . LYS A 1 107 ? 36.916 -20.184 -13.108 1.00 88.12 107 LYS A N 1
ATOM 874 C CA . LYS A 1 107 ? 35.490 -20.441 -12.841 1.00 88.12 107 LYS A CA 1
ATOM 875 C C . LYS A 1 107 ? 34.596 -19.207 -13.035 1.00 88.12 107 LYS A C 1
ATOM 877 O O . LYS A 1 107 ? 33.523 -19.309 -13.608 1.00 88.12 107 LYS A O 1
ATOM 882 N N . TRP A 1 108 ? 35.045 -18.027 -12.601 1.00 86.75 108 TRP A N 1
ATOM 883 C CA . TRP A 1 108 ? 34.267 -16.794 -12.785 1.00 86.75 108 TRP A CA 1
ATOM 884 C C . TRP A 1 108 ? 34.026 -16.475 -14.268 1.00 86.75 108 TRP A C 1
ATOM 886 O O . TRP A 1 108 ? 33.025 -15.847 -14.603 1.00 86.75 108 TRP A O 1
ATOM 896 N N . PHE A 1 109 ? 34.945 -16.884 -15.153 1.00 89.12 109 PHE A N 1
ATOM 897 C CA . PHE A 1 109 ? 34.816 -16.665 -16.587 1.00 89.12 109 PHE A CA 1
ATOM 898 C C . PHE A 1 109 ? 33.827 -17.647 -17.211 1.00 89.12 109 PHE A C 1
ATOM 900 O O . PHE A 1 109 ? 33.103 -17.253 -18.117 1.00 89.12 109 PHE A O 1
ATOM 907 N N . GLU A 1 110 ? 33.749 -18.884 -16.715 1.00 89.88 110 GLU A N 1
ATOM 908 C CA . GLU A 1 110 ? 32.684 -19.829 -17.077 1.00 89.88 110 GLU A CA 1
ATOM 909 C C . GLU A 1 110 ? 31.307 -19.214 -16.782 1.00 89.88 110 GLU A C 1
ATOM 911 O O . GLU A 1 110 ? 30.509 -19.033 -17.703 1.00 89.88 110 GLU A O 1
ATOM 916 N N . ASP A 1 111 ? 31.097 -18.748 -15.544 1.00 90.25 111 ASP A N 1
ATOM 917 C CA . ASP A 1 111 ? 29.851 -18.093 -15.118 1.00 90.25 111 ASP A CA 1
ATOM 918 C C . ASP A 1 111 ? 29.540 -16.839 -15.971 1.00 90.25 111 ASP A C 1
ATOM 920 O O . ASP A 1 111 ? 28.417 -16.648 -16.447 1.00 90.25 111 ASP A O 1
ATOM 924 N N . PHE A 1 112 ? 30.544 -15.987 -16.217 1.00 90.56 112 PHE A N 1
ATOM 925 C CA . PHE A 1 112 ? 30.419 -14.801 -17.075 1.00 90.56 112 PHE A CA 1
ATOM 926 C C . PHE A 1 112 ? 30.065 -15.168 -18.525 1.00 90.56 112 PHE A C 1
ATOM 928 O O . PHE A 1 112 ? 29.163 -14.578 -19.120 1.00 90.56 112 PHE A O 1
ATOM 935 N N . SER A 1 113 ? 30.769 -16.140 -19.105 1.00 92.31 113 SER A N 1
ATOM 936 C CA . SER A 1 113 ? 30.594 -16.586 -20.489 1.00 92.31 113 SER A CA 1
ATOM 937 C C . SER A 1 113 ? 29.196 -17.153 -20.706 1.00 92.31 113 SER A C 1
ATOM 939 O O . SER A 1 113 ? 28.544 -16.812 -21.694 1.00 92.31 113 SER A O 1
ATOM 941 N N . ASP A 1 114 ? 28.689 -17.942 -19.760 1.00 94.25 114 ASP A N 1
ATOM 942 C CA . ASP A 1 114 ? 27.343 -18.510 -19.822 1.00 94.25 114 ASP A CA 1
ATOM 943 C C . ASP A 1 114 ? 26.253 -17.437 -19.745 1.00 94.25 114 ASP A C 1
ATOM 945 O O . ASP A 1 114 ? 25.291 -17.470 -20.518 1.00 94.25 114 ASP A O 1
ATOM 949 N N . LEU A 1 115 ? 26.428 -16.430 -18.885 1.00 93.25 115 LEU A N 1
ATOM 950 C CA . LEU A 1 115 ? 25.532 -15.274 -18.802 1.00 93.25 115 LEU A CA 1
ATOM 951 C C . LEU A 1 115 ? 25.480 -14.486 -20.121 1.00 93.25 115 LEU A C 1
ATOM 953 O O . LEU A 1 115 ? 24.395 -14.155 -20.610 1.00 93.25 115 LEU A O 1
ATOM 957 N N . VAL A 1 116 ? 26.634 -14.224 -20.739 1.00 92.44 116 VAL A N 1
ATOM 958 C CA . VAL A 1 116 ? 26.703 -13.503 -22.019 1.00 92.44 116 VAL A CA 1
ATOM 959 C C . VAL A 1 116 ? 26.144 -14.349 -23.169 1.00 92.44 116 VAL A C 1
ATOM 961 O O . VAL A 1 116 ? 25.374 -13.838 -23.982 1.00 92.44 116 VAL A O 1
ATOM 964 N N . LYS A 1 117 ? 26.437 -15.654 -23.222 1.00 94.62 117 LYS A N 1
ATOM 965 C CA . LYS A 1 117 ? 25.837 -16.572 -24.209 1.00 94.62 117 LYS A CA 1
ATOM 966 C C . LYS A 1 117 ? 24.321 -16.634 -24.071 1.00 94.62 117 LYS A C 1
ATOM 968 O O . LYS A 1 117 ? 23.621 -16.617 -25.080 1.00 94.62 117 LYS A O 1
ATOM 973 N N . LYS A 1 118 ? 23.794 -16.647 -22.843 1.00 93.25 118 LYS A N 1
ATOM 974 C CA . LYS A 1 118 ? 22.347 -16.582 -22.586 1.00 93.25 118 LYS A CA 1
ATOM 975 C C . LYS A 1 118 ? 21.739 -15.283 -23.120 1.00 93.25 118 LYS A C 1
ATOM 977 O O . LYS A 1 118 ? 20.673 -15.314 -23.730 1.00 93.25 118 LYS A O 1
ATOM 982 N N . TYR A 1 119 ? 22.423 -14.151 -22.944 1.00 92.25 119 TYR A N 1
ATOM 983 C CA . TYR A 1 119 ? 22.008 -12.872 -23.529 1.00 92.25 119 TYR A CA 1
ATOM 984 C C . TYR A 1 119 ? 21.961 -12.919 -25.062 1.00 92.25 119 TYR A C 1
ATOM 986 O O . TYR A 1 119 ? 20.967 -12.487 -25.650 1.00 92.25 119 TYR A O 1
ATOM 994 N N . ILE A 1 120 ? 22.990 -13.479 -25.704 1.00 93.00 120 ILE A N 1
ATOM 995 C CA . ILE A 1 120 ? 23.055 -13.649 -27.165 1.00 93.00 120 ILE A CA 1
ATOM 996 C C . ILE A 1 120 ? 21.938 -14.575 -27.665 1.00 93.00 120 ILE A C 1
ATOM 998 O O . ILE A 1 120 ? 21.239 -14.244 -28.626 1.00 93.00 120 ILE A O 1
ATOM 1002 N N . ALA A 1 121 ? 21.736 -15.712 -26.996 1.00 91.88 121 ALA A N 1
ATOM 1003 C CA . ALA A 1 121 ? 20.708 -16.686 -27.346 1.00 91.88 121 ALA A CA 1
ATOM 1004 C C . ALA A 1 121 ? 19.305 -16.065 -27.291 1.00 91.88 121 ALA A C 1
ATOM 1006 O O . ALA A 1 121 ? 18.555 -16.186 -28.257 1.00 91.88 121 ALA A O 1
ATOM 1007 N N . ASN A 1 122 ? 18.991 -15.312 -26.230 1.00 89.00 122 ASN A N 1
ATOM 1008 C CA . ASN A 1 122 ? 17.710 -14.613 -26.095 1.00 89.00 122 ASN A CA 1
ATOM 1009 C C . ASN A 1 122 ? 17.466 -13.609 -27.235 1.00 89.00 122 ASN A C 1
ATOM 1011 O O . ASN A 1 122 ? 16.364 -13.538 -27.775 1.00 89.00 122 ASN A O 1
ATOM 1015 N N . HIS A 1 123 ? 18.488 -12.845 -27.630 1.00 90.06 123 HIS A N 1
ATOM 1016 C CA . HIS A 1 123 ? 18.380 -11.908 -28.753 1.00 90.06 123 HIS A CA 1
ATOM 1017 C C . HIS A 1 123 ? 18.185 -12.624 -30.094 1.00 90.06 123 HIS A C 1
ATOM 1019 O O . HIS A 1 123 ? 17.419 -12.163 -30.938 1.00 90.06 123 HIS A O 1
ATOM 1025 N N . THR A 1 124 ? 18.845 -13.767 -30.273 1.00 90.12 124 THR A N 1
ATOM 1026 C CA . THR A 1 124 ? 18.727 -14.588 -31.483 1.00 90.12 124 THR A CA 1
ATOM 1027 C C . THR A 1 124 ? 17.340 -15.224 -31.591 1.00 90.12 124 THR A C 1
ATOM 1029 O O . THR A 1 124 ? 16.720 -15.191 -32.652 1.00 90.12 124 THR A O 1
ATOM 1032 N N . GLU A 1 125 ? 16.815 -15.768 -30.491 1.00 89.69 125 GLU A N 1
ATOM 1033 C CA . GLU A 1 125 ? 15.465 -16.337 -30.433 1.00 89.69 125 GLU A CA 1
ATOM 1034 C C . GLU A 1 125 ? 14.400 -15.277 -30.742 1.00 89.69 125 GLU A C 1
ATOM 1036 O O . GLU A 1 125 ? 13.443 -15.527 -31.479 1.00 89.69 125 GLU A O 1
ATOM 1041 N N . LEU A 1 126 ? 14.610 -14.056 -30.250 1.00 85.12 126 LEU A N 1
ATOM 1042 C CA . LEU A 1 126 ? 13.688 -12.951 -30.448 1.00 85.12 126 LEU A CA 1
ATOM 1043 C C . LEU A 1 126 ? 13.509 -12.550 -31.923 1.00 85.12 126 LEU A C 1
ATOM 1045 O O . LEU A 1 126 ? 12.404 -12.170 -32.306 1.00 85.12 126 LEU A O 1
ATOM 1049 N N . ILE A 1 127 ? 14.539 -12.687 -32.766 1.00 89.81 127 ILE A N 1
ATOM 1050 C CA . ILE A 1 127 ? 14.417 -12.465 -34.220 1.00 89.81 127 ILE A CA 1
ATOM 1051 C C . ILE A 1 127 ? 13.314 -13.361 -34.799 1.00 89.81 127 ILE A C 1
ATOM 1053 O O . ILE A 1 127 ? 12.431 -12.886 -35.515 1.00 89.81 127 ILE A O 1
ATOM 1057 N N . ASN A 1 128 ? 13.324 -14.648 -34.443 1.00 90.12 128 ASN A N 1
ATOM 1058 C CA . ASN A 1 128 ? 12.314 -15.603 -34.898 1.00 90.12 128 ASN A CA 1
ATOM 1059 C C . ASN A 1 128 ? 10.939 -15.287 -34.302 1.00 90.12 128 ASN A C 1
ATOM 1061 O O . ASN A 1 128 ? 9.944 -15.281 -35.027 1.00 90.12 128 ASN A O 1
ATOM 1065 N N . ASN A 1 129 ? 10.885 -14.961 -33.008 1.00 88.00 129 ASN A N 1
ATOM 1066 C CA . ASN A 1 129 ? 9.633 -14.640 -32.324 1.00 88.00 129 ASN A CA 1
ATOM 1067 C C . ASN A 1 129 ? 8.956 -13.390 -32.909 1.00 88.00 129 ASN A C 1
ATOM 1069 O O . ASN A 1 129 ? 7.741 -13.393 -33.093 1.00 88.00 129 ASN A O 1
ATOM 1073 N N . LEU A 1 130 ? 9.720 -12.351 -33.270 1.00 87.06 130 LEU A N 1
ATOM 1074 C CA . LEU A 1 130 ? 9.185 -11.164 -33.948 1.00 87.06 130 LEU A CA 1
ATOM 1075 C C . LEU A 1 130 ? 8.661 -11.491 -35.348 1.00 87.06 130 LEU A C 1
ATOM 1077 O O . LEU A 1 130 ? 7.602 -10.999 -35.727 1.00 87.06 130 LEU A O 1
ATOM 1081 N N . VAL A 1 131 ? 9.361 -12.329 -36.116 1.00 89.56 131 VAL A N 1
ATOM 1082 C CA . VAL A 1 131 ? 8.876 -12.753 -37.441 1.00 89.56 131 VAL A CA 1
ATOM 1083 C C . VAL A 1 131 ? 7.551 -13.502 -37.320 1.00 89.56 131 VAL A C 1
ATOM 1085 O O . VAL A 1 131 ? 6.619 -13.182 -38.051 1.00 89.56 131 VAL A O 1
ATOM 1088 N N . ILE A 1 132 ? 7.447 -14.443 -36.377 1.00 87.75 132 ILE A N 1
ATOM 1089 C CA . ILE A 1 132 ? 6.210 -15.192 -36.111 1.00 87.75 132 ILE A CA 1
ATOM 1090 C C . ILE A 1 132 ? 5.089 -14.244 -35.667 1.00 87.75 132 ILE A C 1
ATOM 1092 O O . ILE A 1 132 ? 3.972 -14.342 -36.166 1.00 87.75 132 ILE A O 1
ATOM 1096 N N . TYR A 1 133 ? 5.384 -13.298 -34.770 1.00 85.38 133 TYR A N 1
ATOM 1097 C CA . TYR A 1 133 ? 4.409 -12.323 -34.276 1.00 85.38 133 TYR A CA 1
ATOM 1098 C C . TYR A 1 133 ? 3.793 -11.493 -35.414 1.00 85.38 133 TYR A C 1
ATOM 1100 O O . TYR A 1 133 ? 2.574 -11.391 -35.514 1.00 85.38 133 TYR A O 1
ATOM 1108 N N . PHE A 1 134 ? 4.618 -10.970 -36.326 1.00 84.81 134 PHE A N 1
ATOM 1109 C CA . PHE A 1 134 ? 4.158 -10.169 -37.470 1.00 84.81 134 PHE A CA 1
ATOM 1110 C C . PHE A 1 134 ? 3.533 -10.983 -38.612 1.00 84.81 134 PHE A C 1
ATOM 1112 O O . PHE A 1 134 ? 3.016 -10.402 -39.563 1.00 84.81 134 PHE A O 1
ATOM 1119 N N . GLN A 1 135 ? 3.580 -12.315 -38.549 1.00 85.75 135 GLN A N 1
ATOM 1120 C CA . GLN A 1 135 ? 2.813 -13.185 -39.446 1.00 85.75 135 GLN A CA 1
ATOM 1121 C C . GLN A 1 135 ? 1.375 -13.414 -38.949 1.00 85.75 135 GLN A C 1
ATOM 1123 O O . GLN A 1 135 ? 0.572 -13.988 -39.684 1.00 85.75 135 GLN A O 1
ATOM 1128 N N . GLY A 1 136 ? 1.048 -12.990 -37.721 1.00 78.81 136 GLY A N 1
ATOM 1129 C CA . GLY A 1 136 ? -0.295 -13.072 -37.146 1.00 78.81 136 GLY A CA 1
ATOM 1130 C C . GLY A 1 136 ? -1.272 -12.022 -37.691 1.00 78.81 136 GLY A C 1
ATOM 1131 O O . GLY A 1 136 ? -0.884 -11.064 -38.353 1.00 78.81 136 GLY A O 1
ATOM 1132 N N . GLU A 1 137 ? -2.563 -12.203 -37.394 1.00 62.66 137 GLU A N 1
ATOM 1133 C CA . GLU A 1 137 ? -3.647 -11.339 -37.896 1.00 62.66 137 GLU A CA 1
ATOM 1134 C C . GLU A 1 137 ? -3.829 -10.029 -37.102 1.00 62.66 137 GLU A C 1
ATOM 1136 O O . GLU A 1 137 ? -4.445 -9.098 -37.614 1.00 62.66 137 GLU A O 1
ATOM 1141 N N . ASP A 1 138 ? -3.281 -9.934 -35.884 1.00 60.34 138 ASP A N 1
ATOM 1142 C CA . ASP A 1 138 ? -3.507 -8.814 -34.959 1.00 60.34 138 ASP A CA 1
ATOM 1143 C C . ASP A 1 138 ? -2.160 -8.255 -34.461 1.00 60.34 138 ASP A C 1
ATOM 1145 O O . ASP A 1 138 ? -1.569 -8.735 -33.491 1.00 60.34 138 ASP A O 1
ATOM 1149 N N . ILE A 1 139 ? -1.621 -7.284 -35.203 1.00 64.06 139 ILE A N 1
ATOM 1150 C CA . ILE A 1 139 ? -0.274 -6.735 -34.995 1.00 64.06 139 ILE A CA 1
ATOM 1151 C C . ILE A 1 139 ? -0.379 -5.408 -34.240 1.00 64.06 139 ILE A C 1
ATOM 1153 O O . ILE A 1 139 ? -0.922 -4.429 -34.758 1.00 64.06 139 ILE A O 1
ATOM 1157 N N . ASP A 1 140 ? 0.193 -5.346 -33.037 1.00 64.56 140 ASP A N 1
ATOM 1158 C CA . ASP A 1 140 ? 0.336 -4.094 -32.294 1.00 64.56 140 ASP A CA 1
ATOM 1159 C C . ASP A 1 140 ? 1.488 -3.262 -32.887 1.00 64.56 140 ASP A C 1
ATOM 1161 O O . ASP A 1 140 ? 2.651 -3.676 -32.884 1.00 64.56 140 ASP A O 1
ATOM 1165 N N . ASN A 1 141 ? 1.175 -2.058 -33.374 1.00 59.88 141 ASN A N 1
ATOM 1166 C CA . ASN A 1 141 ? 2.165 -1.125 -33.928 1.00 59.88 141 ASN A CA 1
ATOM 1167 C C . ASN A 1 141 ? 3.222 -0.686 -32.898 1.00 59.88 141 ASN A C 1
ATOM 1169 O O . ASN A 1 141 ? 4.284 -0.200 -33.287 1.00 59.88 141 ASN A O 1
ATOM 1173 N N . ASN A 1 142 ? 2.958 -0.879 -31.603 1.00 67.69 142 ASN A N 1
ATOM 1174 C CA . ASN A 1 142 ? 3.848 -0.479 -30.516 1.00 67.69 142 ASN A CA 1
ATOM 1175 C C . ASN A 1 142 ? 4.918 -1.525 -30.170 1.00 67.69 142 ASN A C 1
ATOM 1177 O O . ASN A 1 142 ? 5.729 -1.291 -29.278 1.00 67.69 142 ASN A O 1
ATOM 1181 N N . VAL A 1 143 ? 4.957 -2.676 -30.849 1.00 73.75 143 VAL A N 1
ATOM 1182 C CA . VAL A 1 143 ? 5.906 -3.767 -30.536 1.00 73.75 143 VAL A CA 1
ATOM 1183 C C . VAL A 1 143 ? 7.382 -3.369 -30.703 1.00 73.75 143 VAL A C 1
ATOM 1185 O O . VAL A 1 143 ? 8.276 -4.027 -30.174 1.00 73.75 143 VAL A O 1
ATOM 1188 N N . PHE A 1 144 ? 7.643 -2.280 -31.428 1.00 77.19 144 PHE A N 1
ATOM 1189 C CA . PHE A 1 144 ? 8.975 -1.704 -31.595 1.00 77.19 144 PHE A CA 1
ATOM 1190 C C . PHE A 1 144 ? 9.338 -0.648 -30.547 1.00 77.19 144 PHE A C 1
ATOM 1192 O O . PHE A 1 144 ? 10.497 -0.237 -30.486 1.00 77.19 144 PHE A O 1
ATOM 1199 N N . GLU A 1 145 ? 8.379 -0.180 -29.748 1.00 77.69 145 GLU A N 1
ATOM 1200 C CA . GLU A 1 145 ? 8.662 0.762 -28.672 1.00 77.69 145 GLU A CA 1
ATOM 1201 C C . GLU A 1 145 ? 9.359 0.042 -27.515 1.00 77.69 145 GLU A C 1
ATOM 1203 O O . GLU A 1 145 ? 9.048 -1.104 -27.181 1.00 77.69 145 GLU A O 1
ATOM 1208 N N . GLU A 1 146 ? 10.328 0.718 -26.896 1.00 81.50 146 GLU A N 1
ATOM 1209 C CA . GLU A 1 146 ? 10.974 0.202 -25.693 1.00 81.50 146 GLU A CA 1
ATOM 1210 C C . GLU A 1 146 ? 9.924 0.075 -24.573 1.00 81.50 146 GLU A C 1
ATOM 1212 O O . GLU A 1 146 ? 9.289 1.076 -24.221 1.00 81.50 146 GLU A O 1
ATOM 1217 N N . PRO A 1 147 ? 9.716 -1.129 -24.013 1.00 85.75 147 PRO A N 1
ATOM 1218 C CA . PRO A 1 147 ? 8.715 -1.343 -22.992 1.00 85.75 147 PRO A CA 1
ATOM 1219 C C . PRO A 1 147 ? 9.138 -0.611 -21.716 1.00 85.75 147 PRO A C 1
ATOM 1221 O O . PRO A 1 147 ? 10.303 -0.688 -21.312 1.00 85.75 147 PRO A O 1
ATOM 1224 N N . PRO A 1 148 ? 8.202 0.064 -21.036 1.00 91.75 148 PRO A N 1
ATOM 1225 C CA . PRO A 1 148 ? 8.432 0.557 -19.696 1.00 91.75 148 PRO A CA 1
ATOM 1226 C C . PRO A 1 148 ? 8.856 -0.588 -18.778 1.00 91.75 148 PRO A C 1
ATOM 1228 O O . PRO A 1 148 ? 8.403 -1.732 -18.918 1.00 91.75 148 PRO A O 1
ATOM 1231 N N . LEU A 1 149 ? 9.715 -0.259 -17.824 1.00 92.81 149 LEU A N 1
ATOM 1232 C CA . LEU A 1 149 ? 10.208 -1.208 -16.836 1.00 92.81 149 LEU A CA 1
ATOM 1233 C C . LEU A 1 149 ? 9.432 -1.052 -15.536 1.00 92.81 149 LEU A C 1
ATOM 1235 O O . LEU A 1 149 ? 9.016 0.048 -15.187 1.00 92.81 149 LEU A O 1
ATOM 1239 N N . VAL A 1 150 ? 9.271 -2.137 -14.795 1.00 94.31 150 VAL A N 1
ATOM 1240 C CA . VAL A 1 150 ? 8.704 -2.140 -13.451 1.00 94.31 150 VAL A CA 1
ATOM 1241 C C . VAL A 1 150 ? 9.716 -2.749 -12.499 1.00 94.31 150 VAL A C 1
ATOM 1243 O O . VAL A 1 150 ? 10.207 -3.849 -12.740 1.00 94.31 150 VAL A O 1
ATOM 1246 N N . ILE A 1 151 ? 10.008 -2.040 -11.413 1.00 93.25 151 ILE A N 1
ATOM 1247 C CA . ILE A 1 151 ? 10.736 -2.581 -10.265 1.00 93.25 151 ILE A CA 1
ATOM 1248 C C . ILE A 1 151 ? 9.713 -2.903 -9.181 1.00 93.25 151 ILE A C 1
ATOM 1250 O O . ILE A 1 151 ? 8.943 -2.025 -8.779 1.00 93.25 151 ILE A O 1
ATOM 1254 N N . THR A 1 152 ? 9.692 -4.149 -8.720 1.00 92.50 152 THR A N 1
ATOM 1255 C CA . THR A 1 152 ? 8.821 -4.601 -7.627 1.00 92.50 152 THR A CA 1
ATOM 1256 C C . THR A 1 152 ? 9.590 -4.752 -6.318 1.00 92.50 152 THR A C 1
ATOM 1258 O O . THR A 1 152 ? 10.810 -4.632 -6.262 1.00 92.50 152 THR A O 1
ATOM 1261 N N . GLU A 1 153 ? 8.870 -5.007 -5.226 1.00 92.44 153 GLU A N 1
ATOM 1262 C CA . GLU A 1 153 ? 9.444 -5.151 -3.879 1.00 92.44 153 GLU A CA 1
ATOM 1263 C C . GLU A 1 153 ? 10.394 -6.351 -3.708 1.00 92.44 153 GLU A C 1
ATOM 1265 O O . GLU A 1 153 ? 11.105 -6.423 -2.711 1.00 92.44 153 GLU A O 1
ATOM 1270 N N . ASP A 1 154 ? 10.417 -7.287 -4.660 1.00 90.06 154 ASP A N 1
ATOM 1271 C CA . ASP A 1 154 ? 11.425 -8.355 -4.761 1.00 90.06 154 ASP A CA 1
ATOM 1272 C C . ASP A 1 154 ? 12.766 -7.862 -5.346 1.00 90.06 154 ASP A C 1
ATOM 1274 O O . ASP A 1 154 ? 13.679 -8.661 -5.555 1.00 90.06 154 ASP A O 1
ATOM 1278 N N . LEU A 1 155 ? 12.874 -6.556 -5.627 1.00 88.25 155 LEU A N 1
ATOM 1279 C CA . LEU A 1 155 ? 14.020 -5.863 -6.225 1.00 88.25 155 LEU A CA 1
ATOM 1280 C C . LEU A 1 155 ? 14.388 -6.340 -7.641 1.00 88.25 155 LEU A C 1
ATOM 1282 O O . LEU A 1 155 ? 15.439 -5.972 -8.179 1.00 88.25 155 LEU A O 1
ATOM 1286 N N . SER A 1 156 ? 13.517 -7.136 -8.260 1.00 88.06 156 SER A N 1
ATOM 1287 C CA . SER A 1 156 ? 13.678 -7.604 -9.633 1.00 88.06 156 SER A CA 1
ATOM 1288 C C . SER A 1 156 ? 13.098 -6.583 -10.607 1.00 88.06 156 SER A C 1
ATOM 1290 O O . SER A 1 156 ? 12.147 -5.859 -10.286 1.00 88.06 156 SER A O 1
ATOM 1292 N N . GLN A 1 157 ? 13.688 -6.504 -11.804 1.00 90.94 157 GLN A N 1
ATOM 1293 C CA . GLN A 1 157 ? 13.189 -5.632 -12.865 1.00 90.94 157 GLN A CA 1
ATOM 1294 C C . GLN A 1 157 ? 12.453 -6.439 -13.940 1.00 90.94 157 GLN A C 1
ATOM 1296 O O . GLN A 1 157 ? 12.919 -7.472 -14.428 1.00 90.94 157 GLN A O 1
ATOM 1301 N N . TYR A 1 158 ? 11.301 -5.924 -14.348 1.00 92.38 158 TYR A N 1
ATOM 1302 C CA . TYR A 1 158 ? 10.427 -6.545 -15.330 1.00 92.38 158 TYR A CA 1
ATOM 1303 C C . TYR A 1 158 ? 10.113 -5.571 -16.460 1.00 92.38 158 TYR A C 1
ATOM 1305 O O . TYR A 1 158 ? 9.984 -4.375 -16.233 1.00 92.38 158 TYR A O 1
ATOM 1313 N N . GLU A 1 159 ? 9.934 -6.074 -17.673 1.00 91.06 159 GLU A N 1
ATOM 1314 C CA . GLU A 1 159 ? 9.321 -5.314 -18.759 1.00 91.06 159 GLU A CA 1
ATOM 1315 C C . GLU A 1 159 ? 7.801 -5.479 -18.691 1.00 91.06 159 GLU A C 1
ATOM 1317 O O . GLU A 1 159 ? 7.288 -6.585 -18.475 1.00 91.06 159 GLU A O 1
ATOM 1322 N N . ILE A 1 160 ? 7.067 -4.400 -18.945 1.00 90.44 160 ILE A N 1
ATOM 1323 C CA . ILE A 1 160 ? 5.627 -4.502 -19.177 1.00 90.44 160 ILE A CA 1
ATOM 1324 C C . ILE A 1 160 ? 5.385 -5.150 -20.544 1.00 90.44 160 ILE A C 1
ATOM 1326 O O . ILE A 1 160 ? 6.024 -4.793 -21.535 1.00 90.44 160 ILE A O 1
ATOM 1330 N N . LYS A 1 161 ? 4.459 -6.115 -20.610 1.00 85.38 161 LYS A N 1
ATOM 1331 C CA . LYS A 1 161 ? 4.152 -6.848 -21.850 1.00 85.38 161 LYS A CA 1
ATOM 1332 C C . LYS A 1 161 ? 3.599 -5.946 -22.952 1.00 85.38 161 LYS A C 1
ATOM 1334 O O . LYS A 1 161 ? 3.947 -6.159 -24.109 1.00 85.38 161 LYS A O 1
ATOM 1339 N N . THR A 1 162 ? 2.755 -4.972 -22.606 1.00 82.69 162 THR A N 1
ATOM 1340 C CA . THR A 1 162 ? 2.157 -4.035 -23.565 1.00 82.69 162 THR A CA 1
ATOM 1341 C C . THR A 1 162 ? 2.120 -2.609 -23.023 1.00 82.69 162 THR A C 1
ATOM 1343 O O . THR A 1 162 ? 1.997 -2.376 -21.821 1.00 82.69 162 THR A O 1
ATOM 1346 N N . LEU A 1 163 ? 2.152 -1.621 -23.912 1.00 82.38 163 LEU A N 1
ATOM 1347 C CA . LEU A 1 163 ? 1.990 -0.223 -23.513 1.00 82.38 163 LEU A CA 1
ATOM 1348 C C . LEU A 1 163 ? 0.601 0.087 -22.968 1.00 82.38 163 LEU A C 1
ATOM 1350 O O . LEU A 1 163 ? 0.475 0.918 -22.079 1.00 82.38 163 LEU A O 1
ATOM 1354 N N . LYS A 1 164 ? -0.422 -0.636 -23.427 1.00 84.56 164 LYS A N 1
ATOM 1355 C CA . LYS A 1 164 ? -1.769 -0.560 -22.862 1.00 84.56 164 LYS A CA 1
ATOM 1356 C C . LYS A 1 164 ? -1.787 -0.955 -21.385 1.00 84.56 164 LYS A C 1
ATOM 1358 O O . LYS A 1 164 ? -2.502 -0.342 -20.598 1.00 84.56 164 LYS A O 1
ATOM 1363 N N . ASP A 1 165 ? -1.007 -1.964 -20.998 1.00 88.56 165 ASP A N 1
ATOM 1364 C CA . ASP A 1 165 ? -0.864 -2.344 -19.592 1.00 88.56 165 ASP A CA 1
ATOM 1365 C C . ASP A 1 165 ? -0.137 -1.256 -18.798 1.00 88.56 165 ASP A C 1
ATOM 1367 O O . ASP A 1 165 ? -0.548 -0.959 -17.678 1.00 88.56 165 ASP A O 1
ATOM 1371 N N . ALA A 1 166 ? 0.890 -0.634 -19.388 1.00 90.31 166 ALA A N 1
ATOM 1372 C CA . ALA A 1 166 ? 1.612 0.480 -18.779 1.00 90.31 166 ALA A CA 1
ATOM 1373 C C . ALA A 1 166 ? 0.688 1.681 -18.546 1.00 90.31 166 ALA A C 1
ATOM 1375 O O . ALA A 1 166 ? 0.573 2.138 -17.415 1.00 90.31 166 ALA A O 1
ATOM 1376 N N . ASP A 1 167 ? -0.034 2.107 -19.584 1.00 88.50 167 ASP A N 1
ATOM 1377 C CA . ASP A 1 167 ? -1.025 3.186 -19.550 1.00 88.50 167 ASP A CA 1
ATOM 1378 C C . ASP A 1 167 ? -2.121 2.899 -18.508 1.00 88.50 167 ASP A C 1
ATOM 1380 O O . ASP A 1 167 ? -2.529 3.784 -17.750 1.00 88.50 167 ASP A O 1
ATOM 1384 N N . ALA A 1 168 ? -2.569 1.640 -18.424 1.00 87.50 168 ALA A N 1
ATOM 1385 C CA . ALA A 1 168 ? -3.548 1.210 -17.439 1.00 87.50 168 ALA A CA 1
ATOM 1386 C C . ALA A 1 168 ? -3.003 1.353 -16.017 1.00 87.50 168 ALA A C 1
ATOM 1388 O O . ALA A 1 168 ? -3.613 2.069 -15.230 1.00 87.50 168 ALA A O 1
ATOM 1389 N N . ILE A 1 169 ? -1.866 0.743 -15.664 1.00 89.75 169 ILE A N 1
ATOM 1390 C CA . ILE A 1 169 ? -1.336 0.838 -14.289 1.00 89.75 169 ILE A CA 1
ATOM 1391 C C . ILE A 1 169 ? -0.857 2.248 -13.941 1.00 89.75 169 ILE A C 1
ATOM 1393 O O . ILE A 1 169 ? -0.845 2.597 -12.765 1.00 89.75 169 ILE A O 1
ATOM 1397 N N . SER A 1 170 ? -0.485 3.051 -14.946 1.00 89.38 170 SER A N 1
ATOM 1398 C CA . SER A 1 170 ? -0.053 4.438 -14.794 1.00 89.38 170 SER A CA 1
ATOM 1399 C C . SER A 1 170 ? -1.216 5.442 -14.850 1.00 89.38 170 SER A C 1
ATOM 1401 O O . SER A 1 170 ? -0.985 6.650 -14.761 1.00 89.38 170 SER A O 1
ATOM 1403 N N . SER A 1 171 ? -2.457 4.969 -15.023 1.00 87.00 171 SER A N 1
ATOM 1404 C CA . SER A 1 171 ? -3.651 5.807 -15.207 1.00 87.00 171 SER A CA 1
ATOM 1405 C C . SER A 1 171 ? -3.443 6.924 -16.239 1.00 87.00 171 SER A C 1
ATOM 1407 O O . SER A 1 171 ? -3.945 8.032 -16.066 1.00 87.00 171 SER A O 1
ATOM 1409 N N . TYR A 1 172 ? -2.658 6.673 -17.286 1.00 88.75 172 TYR A N 1
ATOM 1410 C CA . TYR A 1 172 ? -2.328 7.665 -18.303 1.00 88.75 172 TYR A CA 1
ATOM 1411 C C . TYR A 1 172 ? -3.167 7.404 -19.547 1.00 88.75 172 TYR A C 1
ATOM 1413 O O . TYR A 1 172 ? -3.136 6.317 -20.114 1.00 88.75 172 TYR A O 1
ATOM 1421 N N . ASP A 1 173 ? -3.932 8.401 -19.971 1.00 87.38 173 ASP A N 1
ATOM 1422 C CA . ASP A 1 173 ? -4.587 8.394 -21.269 1.00 87.38 173 ASP A CA 1
ATOM 1423 C C . ASP A 1 173 ? -3.573 8.839 -22.323 1.00 87.38 173 ASP A C 1
ATOM 1425 O O . ASP A 1 173 ? -3.228 10.021 -22.428 1.00 87.38 173 ASP A O 1
ATOM 1429 N N . ARG A 1 174 ? -3.087 7.871 -23.101 1.00 85.56 174 ARG A N 1
ATOM 1430 C CA . ARG A 1 174 ? -2.139 8.099 -24.192 1.00 85.56 174 ARG A CA 1
ATOM 1431 C C . ARG A 1 174 ? -2.749 8.866 -25.362 1.00 85.56 174 ARG A C 1
ATOM 1433 O O . ARG A 1 174 ? -2.013 9.557 -26.055 1.00 85.56 174 ARG A O 1
ATOM 1440 N N . GLU A 1 175 ? -4.056 8.770 -25.604 1.00 84.62 175 GLU A N 1
ATOM 1441 C CA . GLU A 1 175 ? -4.692 9.487 -26.716 1.00 84.62 175 GLU A CA 1
ATOM 1442 C C . GLU A 1 175 ? -4.831 10.976 -26.406 1.00 84.62 175 GLU A C 1
ATOM 1444 O O . GLU A 1 175 ? -4.544 11.819 -27.258 1.00 84.62 175 GLU A O 1
ATOM 1449 N N . ALA A 1 176 ? -5.216 11.296 -25.171 1.00 84.56 176 ALA A N 1
ATOM 1450 C CA . ALA A 1 176 ? -5.323 12.671 -24.692 1.00 84.56 176 ALA A CA 1
ATOM 1451 C C . ALA A 1 176 ? -4.007 13.221 -24.103 1.00 84.56 176 ALA A C 1
ATOM 1453 O O . ALA A 1 176 ? -3.916 14.412 -23.811 1.00 84.56 176 ALA A O 1
ATOM 1454 N N . HIS A 1 177 ? -2.985 12.382 -23.923 1.00 86.81 177 HIS A N 1
ATOM 1455 C CA . HIS A 1 177 ? -1.713 12.702 -23.267 1.00 86.81 177 HIS A CA 1
ATOM 1456 C C . HIS A 1 177 ? -1.856 13.336 -21.869 1.00 86.81 177 HIS A C 1
ATOM 1458 O O . HIS A 1 177 ? -1.156 14.295 -21.507 1.00 86.81 177 HIS A O 1
ATOM 1464 N N . GLN A 1 178 ? -2.745 12.777 -21.051 1.00 85.38 178 GLN A N 1
ATOM 1465 C CA . GLN A 1 178 ? -3.030 13.260 -19.699 1.00 85.38 178 GLN A CA 1
ATOM 1466 C C . GLN A 1 178 ? -3.186 12.112 -18.705 1.00 85.38 178 GLN A C 1
ATOM 1468 O O . GLN A 1 178 ? -3.584 11.010 -19.058 1.00 85.38 178 GLN A O 1
ATOM 1473 N N . PHE A 1 179 ? -2.918 12.386 -17.431 1.00 84.75 179 PHE A N 1
ATOM 1474 C CA . PHE A 1 179 ? -3.273 11.455 -16.367 1.00 84.75 179 PHE A CA 1
ATOM 1475 C C . PHE A 1 179 ? -4.773 11.520 -16.092 1.00 84.75 179 PHE A C 1
ATOM 1477 O O . PHE A 1 179 ? -5.323 12.594 -15.832 1.00 84.75 179 PHE A O 1
ATOM 1484 N N . ASN A 1 180 ? -5.415 10.360 -16.093 1.00 78.44 180 ASN A N 1
ATOM 1485 C CA . ASN A 1 180 ? -6.784 10.198 -15.651 1.00 78.44 180 ASN A CA 1
ATOM 1486 C C . ASN A 1 180 ? -6.830 10.397 -14.139 1.00 78.44 180 ASN A C 1
ATOM 1488 O O . ASN A 1 180 ? -6.390 9.553 -13.357 1.00 78.44 180 ASN A O 1
ATOM 1492 N N . LYS A 1 181 ? -7.382 11.533 -13.717 1.00 70.56 181 LYS A N 1
ATOM 1493 C CA . LYS A 1 181 ? -7.835 11.697 -12.336 1.00 70.56 181 LYS A CA 1
ATOM 1494 C C . LYS A 1 181 ? -8.956 10.683 -12.142 1.00 70.56 181 LYS A C 1
ATOM 1496 O O . LYS A 1 181 ? -9.896 10.662 -12.936 1.00 70.56 181 LYS A O 1
ATOM 1501 N N . GLY A 1 182 ? -8.777 9.772 -11.190 1.00 56.62 182 GLY A N 1
ATOM 1502 C CA . GLY A 1 182 ? -9.586 8.568 -11.081 1.00 56.62 182 GLY A CA 1
ATOM 1503 C C . GLY A 1 182 ? -11.079 8.887 -11.087 1.00 56.62 182 GLY A C 1
ATOM 1504 O O . GLY A 1 182 ? -11.538 9.819 -10.428 1.00 56.62 182 GLY A O 1
ATOM 1505 N N . SER A 1 183 ? -11.849 8.084 -11.822 1.00 48.75 183 SER A N 1
ATOM 1506 C CA . SER A 1 183 ? -13.307 8.056 -11.700 1.00 48.75 183 SER A CA 1
ATOM 1507 C C . SER A 1 183 ? -13.705 7.784 -10.242 1.00 48.75 183 SER A C 1
ATOM 1509 O O . SER A 1 183 ? -13.024 7.010 -9.571 1.00 48.75 183 SER A O 1
ATOM 1511 N N . HIS A 1 184 ? -14.820 8.366 -9.791 1.00 49.34 184 HIS A N 1
ATOM 1512 C CA . HIS A 1 184 ? -15.395 8.411 -8.431 1.00 49.34 184 HIS A CA 1
ATOM 1513 C C . HIS A 1 184 ? -15.493 7.109 -7.586 1.00 49.34 184 HIS A C 1
ATOM 1515 O O . HIS A 1 184 ? -16.127 7.132 -6.535 1.00 49.34 184 HIS A O 1
ATOM 1521 N N . ILE A 1 185 ? -14.897 5.981 -7.980 1.00 53.03 185 ILE A N 1
ATOM 1522 C CA . ILE A 1 185 ? -15.131 4.653 -7.392 1.00 53.03 185 ILE A CA 1
ATOM 1523 C C . ILE A 1 185 ? -14.755 4.579 -5.898 1.00 53.03 185 ILE A C 1
ATOM 1525 O O . ILE A 1 185 ? -15.460 3.894 -5.167 1.00 53.03 185 ILE A O 1
ATOM 1529 N N . TYR A 1 186 ? -13.741 5.318 -5.419 1.00 54.44 186 TYR A N 1
ATOM 1530 C CA . TYR A 1 186 ? -13.401 5.429 -3.980 1.00 54.44 186 TYR A CA 1
ATOM 1531 C C . TYR A 1 186 ? -13.112 6.872 -3.506 1.00 54.44 186 TYR A C 1
ATOM 1533 O O . TYR A 1 186 ? -12.524 7.090 -2.454 1.00 54.44 186 TYR A O 1
ATOM 1541 N N . GLY A 1 187 ? -13.532 7.866 -4.296 1.00 44.25 187 GLY A N 1
ATOM 1542 C CA . GLY A 1 187 ? -13.505 9.302 -3.984 1.00 44.25 187 GLY A CA 1
ATOM 1543 C C . GLY A 1 187 ? -12.152 9.940 -3.628 1.00 44.25 187 GLY A C 1
ATOM 1544 O O . GLY A 1 187 ? -11.698 9.912 -2.496 1.00 44.25 187 GLY A O 1
ATOM 1545 N N . SER A 1 188 ? -11.584 10.687 -4.568 1.00 45.06 188 SER A N 1
ATOM 1546 C CA . SER A 1 188 ? -11.450 12.154 -4.528 1.00 45.06 188 SER A CA 1
ATOM 1547 C C . SER A 1 188 ? -10.941 12.571 -5.910 1.00 45.06 188 SER A C 1
ATOM 1549 O O . SER A 1 188 ? -10.130 11.850 -6.489 1.00 45.06 188 SER A O 1
ATOM 1551 N N . ASP A 1 189 ? -11.365 13.717 -6.445 1.00 47.44 189 ASP A N 1
ATOM 1552 C CA . ASP A 1 189 ? -10.962 14.185 -7.791 1.00 47.44 189 ASP A CA 1
ATOM 1553 C C . ASP A 1 189 ? -9.449 14.497 -7.913 1.00 47.44 189 ASP A C 1
ATOM 1555 O O . ASP A 1 189 ? -8.985 15.033 -8.921 1.00 47.44 189 ASP A O 1
ATOM 1559 N N . PHE A 1 190 ? -8.667 14.202 -6.871 1.00 48.44 190 PHE A N 1
ATOM 1560 C CA . PHE A 1 190 ? -7.247 14.508 -6.746 1.00 48.44 190 PHE A CA 1
ATOM 1561 C C . PHE A 1 190 ? -6.339 13.288 -6.912 1.00 48.44 190 PHE A C 1
ATOM 1563 O O . PHE A 1 190 ? -5.146 13.474 -7.134 1.00 48.44 190 PHE A O 1
ATOM 1570 N N . ILE A 1 191 ? -6.868 12.064 -6.812 1.00 59.78 191 ILE A N 1
ATOM 1571 C CA . ILE A 1 191 ? -6.050 10.848 -6.887 1.00 59.78 191 ILE A CA 1
ATOM 1572 C C . ILE A 1 191 ? -6.078 10.308 -8.318 1.00 59.78 191 ILE A C 1
ATOM 1574 O O . ILE A 1 191 ? -7.136 10.004 -8.867 1.00 59.78 191 ILE A O 1
ATOM 1578 N N . VAL A 1 192 ? -4.901 10.180 -8.924 1.00 62.75 192 VAL A N 1
ATOM 1579 C CA . VAL A 1 192 ? -4.716 9.501 -10.209 1.00 62.75 192 VAL A CA 1
ATOM 1580 C C . VAL A 1 192 ? -4.706 7.999 -9.941 1.00 62.75 192 VAL A C 1
ATOM 1582 O O . VAL A 1 192 ? -3.817 7.501 -9.244 1.00 62.75 192 VAL A O 1
ATOM 1585 N N . ALA A 1 193 ? -5.736 7.304 -10.429 1.00 71.56 193 ALA A N 1
ATOM 1586 C CA . ALA A 1 193 ? -5.902 5.884 -10.168 1.00 71.56 193 ALA A CA 1
ATOM 1587 C C . ALA A 1 193 ? -6.687 5.132 -11.246 1.00 71.56 193 ALA A C 1
ATOM 1589 O O . ALA A 1 193 ? -7.541 5.697 -11.937 1.00 71.56 193 ALA A O 1
ATOM 1590 N N . SER A 1 194 ? -6.431 3.828 -11.327 1.00 77.00 194 SER A N 1
ATOM 1591 C CA . SER A 1 194 ? -7.024 2.919 -12.305 1.00 77.00 194 SER A CA 1
ATOM 1592 C C . SER A 1 194 ? -7.287 1.532 -11.723 1.00 77.00 194 SER A C 1
ATOM 1594 O O . SER A 1 194 ? -6.764 1.158 -10.672 1.00 77.00 194 SER A O 1
ATOM 1596 N N . ASN A 1 195 ? -8.095 0.754 -12.447 1.00 79.94 195 ASN A N 1
ATOM 1597 C CA . ASN A 1 195 ? -8.375 -0.640 -12.135 1.00 79.94 195 ASN A CA 1
ATOM 1598 C C . ASN A 1 195 ? -7.901 -1.537 -13.272 1.00 79.94 195 ASN A C 1
ATOM 1600 O O . ASN A 1 195 ? -8.295 -1.336 -14.423 1.00 79.94 195 ASN A O 1
ATOM 1604 N N . LYS A 1 196 ? -7.119 -2.562 -12.942 1.00 80.25 196 LYS A N 1
ATOM 1605 C CA . LYS A 1 196 ? -6.683 -3.593 -13.888 1.00 80.25 196 LYS A CA 1
ATOM 1606 C C . LYS A 1 196 ? -6.466 -4.905 -13.147 1.00 80.25 196 LYS A C 1
ATOM 1608 O O . LYS A 1 196 ? -5.934 -4.904 -12.047 1.00 80.25 196 LYS A O 1
ATOM 1613 N N . ASP A 1 197 ? -6.927 -6.011 -13.729 1.00 80.06 197 ASP A N 1
ATOM 1614 C CA . ASP A 1 197 ? -6.669 -7.375 -13.242 1.00 80.06 197 ASP A CA 1
ATOM 1615 C C . ASP A 1 197 ? -6.925 -7.570 -11.731 1.00 80.06 197 ASP A C 1
ATOM 1617 O O . ASP A 1 197 ? -6.163 -8.219 -11.024 1.00 80.06 197 ASP A O 1
ATOM 1621 N N . ARG A 1 198 ? -8.048 -7.016 -11.237 1.00 82.75 198 ARG A N 1
ATOM 1622 C CA . ARG A 1 198 ? -8.488 -7.043 -9.819 1.00 82.75 198 ARG A CA 1
ATOM 1623 C C . ARG A 1 198 ? -7.606 -6.248 -8.848 1.00 82.75 198 ARG A C 1
ATOM 1625 O O . ARG A 1 198 ? -7.728 -6.408 -7.631 1.00 82.75 198 ARG A O 1
ATOM 1632 N N . LEU A 1 199 ? -6.768 -5.362 -9.364 1.00 88.12 199 LEU A N 1
ATOM 1633 C CA . LEU A 1 199 ? -5.955 -4.436 -8.592 1.00 88.12 199 LEU A CA 1
ATOM 1634 C C . LEU A 1 199 ? -6.391 -2.993 -8.848 1.00 88.12 199 LEU A C 1
ATOM 1636 O O . LEU A 1 199 ? -6.857 -2.652 -9.937 1.00 88.12 199 LEU A O 1
ATOM 1640 N N . PHE A 1 200 ? -6.246 -2.172 -7.813 1.00 87.69 200 PHE A N 1
ATOM 1641 C CA . PHE A 1 200 ? -6.402 -0.724 -7.847 1.00 87.69 200 PHE A CA 1
ATOM 1642 C C . PHE A 1 200 ? -5.009 -0.098 -7.762 1.00 87.69 200 PHE A C 1
ATOM 1644 O O . PHE A 1 200 ? -4.265 -0.385 -6.823 1.00 87.69 200 PHE A O 1
ATOM 1651 N N . TYR A 1 201 ? -4.644 0.727 -8.738 1.00 88.50 201 TYR A N 1
ATOM 1652 C CA . TYR A 1 201 ? -3.333 1.370 -8.814 1.00 88.50 201 TYR A CA 1
ATOM 1653 C C . TYR A 1 201 ? -3.476 2.847 -8.480 1.00 88.50 201 TYR A C 1
ATOM 1655 O O . TYR A 1 201 ? -4.221 3.551 -9.152 1.00 88.50 201 TYR A O 1
ATOM 1663 N N . LYS A 1 202 ? -2.761 3.311 -7.454 1.00 88.19 202 LYS A N 1
ATOM 1664 C CA . LYS A 1 202 ? -2.655 4.716 -7.042 1.00 88.19 202 LYS A CA 1
ATOM 1665 C C . LYS A 1 202 ? -1.271 5.231 -7.404 1.00 88.19 202 LYS A C 1
ATOM 1667 O O . LYS A 1 202 ? -0.288 4.532 -7.176 1.00 88.19 202 LYS A O 1
ATOM 1672 N N . ILE A 1 203 ? -1.180 6.438 -7.946 1.00 85.38 203 ILE A N 1
ATOM 1673 C CA . ILE A 1 203 ? 0.082 6.964 -8.480 1.00 85.38 203 ILE A CA 1
ATOM 1674 C C . ILE A 1 203 ? 0.364 8.324 -7.891 1.00 85.38 203 ILE A C 1
ATOM 1676 O O . ILE A 1 203 ? -0.545 9.147 -7.760 1.00 85.38 203 ILE A O 1
ATOM 1680 N N . ASP A 1 204 ? 1.639 8.574 -7.611 1.00 73.88 204 ASP A N 1
ATOM 1681 C CA . ASP A 1 204 ? 2.098 9.926 -7.350 1.00 73.88 204 ASP A CA 1
ATOM 1682 C C . ASP A 1 204 ? 2.606 10.597 -8.626 1.00 73.88 204 ASP A C 1
ATOM 1684 O O . ASP A 1 204 ? 3.613 10.186 -9.199 1.00 73.88 204 ASP A O 1
ATOM 1688 N N . ASN A 1 205 ? 1.924 11.649 -9.072 1.00 69.19 205 ASN A N 1
ATOM 1689 C CA . ASN A 1 205 ? 2.375 12.510 -10.166 1.00 69.19 205 ASN A CA 1
ATOM 1690 C C . ASN A 1 205 ? 2.862 13.886 -9.666 1.00 69.19 205 ASN A C 1
ATOM 1692 O O . ASN A 1 205 ? 2.760 14.872 -10.394 1.00 69.19 205 ASN A O 1
ATOM 1696 N N . GLY A 1 206 ? 3.366 13.956 -8.425 1.00 63.41 206 GLY A N 1
ATOM 1697 C CA . GLY A 1 206 ? 3.781 15.196 -7.747 1.00 63.41 206 GLY A CA 1
ATOM 1698 C C . GLY A 1 206 ? 2.772 15.707 -6.708 1.00 63.41 206 GLY A C 1
ATOM 1699 O O . GLY A 1 206 ? 2.852 16.844 -6.249 1.00 63.41 206 GLY A O 1
ATOM 1700 N N . SER A 1 207 ? 1.807 14.864 -6.347 1.00 62.12 207 SER A N 1
ATOM 1701 C CA . SER A 1 207 ? 0.732 15.111 -5.382 1.00 62.12 207 SER A CA 1
ATOM 1702 C C . SER A 1 207 ? 1.102 14.777 -3.927 1.00 62.12 207 SER A C 1
ATOM 1704 O O . SER A 1 207 ? 0.373 15.186 -3.021 1.00 62.12 207 SER A O 1
ATOM 1706 N N . LEU A 1 208 ? 2.207 14.053 -3.689 1.00 67.75 208 LEU A N 1
ATOM 1707 C CA . LEU A 1 208 ? 2.653 13.570 -2.366 1.00 67.75 208 LEU A CA 1
ATOM 1708 C C . LEU A 1 208 ? 1.599 12.697 -1.661 1.00 67.75 208 LEU A C 1
ATOM 1710 O O . LEU A 1 208 ? 1.406 12.755 -0.434 1.00 67.75 208 LEU A O 1
ATOM 1714 N N . SER A 1 209 ? 0.849 11.936 -2.459 1.00 72.00 209 SER A N 1
ATOM 1715 C CA . SER A 1 209 ? -0.347 11.218 -2.011 1.00 72.00 209 SER A CA 1
ATOM 1716 C C . SER A 1 209 ? -0.070 9.784 -1.568 1.00 72.00 209 SER A C 1
ATOM 1718 O O . SER A 1 209 ? -0.933 9.182 -0.927 1.00 72.00 209 SER A O 1
ATOM 1720 N N . LEU A 1 210 ? 1.108 9.232 -1.866 1.00 88.50 210 LEU A N 1
ATOM 1721 C CA . LEU A 1 210 ? 1.461 7.866 -1.487 1.00 88.50 210 LEU A CA 1
ATOM 1722 C C . LEU A 1 210 ? 1.985 7.793 -0.049 1.00 88.50 210 LEU A C 1
ATOM 1724 O O . LEU A 1 210 ? 2.854 8.560 0.362 1.00 88.50 210 LEU A O 1
ATOM 1728 N N . CYS A 1 211 ? 1.464 6.833 0.718 1.00 91.00 211 CYS A N 1
ATOM 1729 C CA . CYS A 1 211 ? 1.920 6.532 2.077 1.00 91.00 211 CYS A CA 1
ATOM 1730 C C . CYS A 1 211 ? 2.024 5.011 2.291 1.00 91.00 211 CYS A C 1
ATOM 1732 O O . CYS A 1 211 ? 1.424 4.469 3.232 1.00 91.00 211 CYS A O 1
ATOM 1734 N N . PRO A 1 212 ? 2.774 4.295 1.439 1.00 93.44 212 PRO A N 1
ATOM 1735 C CA . PRO A 1 212 ? 2.664 2.844 1.324 1.00 93.44 212 PRO A CA 1
ATOM 1736 C C . PRO A 1 212 ? 2.992 2.126 2.634 1.00 93.44 212 PRO A C 1
ATOM 1738 O O . PRO A 1 212 ? 2.359 1.123 2.965 1.00 93.44 212 PRO A O 1
ATOM 1741 N N . LEU A 1 213 ? 3.934 2.657 3.425 1.00 95.19 213 LEU A N 1
ATOM 1742 C CA . LEU A 1 213 ? 4.337 2.058 4.698 1.00 95.19 213 LEU A CA 1
ATOM 1743 C C . LEU A 1 213 ? 3.265 2.203 5.785 1.00 95.19 213 LEU A C 1
ATOM 1745 O O . LEU A 1 213 ? 3.039 1.263 6.548 1.00 95.19 213 LEU A O 1
ATOM 1749 N N . LYS A 1 214 ? 2.562 3.342 5.836 1.00 93.69 214 LYS A N 1
ATOM 1750 C CA . LYS A 1 214 ? 1.469 3.558 6.798 1.00 93.69 214 LYS A CA 1
ATOM 1751 C C . LYS A 1 214 ? 0.283 2.660 6.502 1.00 93.69 214 LYS A C 1
ATOM 1753 O O . LYS A 1 214 ? -0.219 1.993 7.401 1.00 93.69 214 LYS A O 1
ATOM 1758 N N . GLU A 1 215 ? -0.133 2.600 5.245 1.00 93.62 215 GLU A N 1
ATOM 1759 C CA . GLU A 1 215 ? -1.216 1.710 4.839 1.00 93.62 215 GLU A CA 1
ATOM 1760 C C . GLU A 1 215 ? -0.841 0.230 5.040 1.00 93.62 215 GLU A C 1
ATOM 1762 O O . GLU A 1 215 ? -1.657 -0.559 5.520 1.00 93.62 215 GLU A O 1
ATOM 1767 N N . PHE A 1 216 ? 0.418 -0.150 4.777 1.00 95.44 216 PHE A N 1
ATOM 1768 C CA . PHE A 1 216 ? 0.912 -1.493 5.086 1.00 95.44 216 PHE A CA 1
ATOM 1769 C C . PHE A 1 216 ? 0.836 -1.787 6.587 1.00 95.44 216 PHE A C 1
ATOM 1771 O O . PHE A 1 216 ? 0.400 -2.873 6.973 1.00 95.44 216 PHE A O 1
ATOM 1778 N N . ALA A 1 217 ? 1.226 -0.831 7.436 1.00 96.50 217 ALA A N 1
ATOM 1779 C CA . ALA A 1 217 ? 1.147 -0.965 8.885 1.00 96.50 217 ALA A CA 1
ATOM 1780 C C . ALA A 1 217 ? -0.299 -1.211 9.343 1.00 96.50 217 ALA A C 1
ATOM 1782 O O . ALA A 1 217 ? -0.538 -2.112 10.151 1.00 96.50 217 ALA A O 1
ATOM 1783 N N . VAL A 1 218 ? -1.273 -0.483 8.789 1.00 96.31 218 VAL A N 1
ATOM 1784 C CA . VAL A 1 218 ? -2.698 -0.706 9.079 1.00 96.31 218 VAL A CA 1
ATOM 1785 C C . VAL A 1 218 ? -3.147 -2.085 8.587 1.00 96.31 218 VAL A C 1
ATOM 1787 O O . VAL A 1 218 ? -3.711 -2.850 9.367 1.00 96.31 218 VAL A O 1
ATOM 1790 N N . TYR A 1 219 ? -2.842 -2.469 7.344 1.00 95.75 219 TYR A N 1
ATOM 1791 C CA . TYR A 1 219 ? -3.164 -3.808 6.834 1.00 95.75 219 TYR A CA 1
ATOM 1792 C C . TYR A 1 219 ? -2.580 -4.921 7.715 1.00 95.75 219 TYR A C 1
ATOM 1794 O O . TYR A 1 219 ? -3.292 -5.860 8.079 1.00 95.75 219 TYR A O 1
ATOM 1802 N N . LYS A 1 220 ? -1.299 -4.825 8.092 1.00 96.38 220 LYS A N 1
ATOM 1803 C CA . LYS A 1 220 ? -0.637 -5.824 8.941 1.00 96.38 220 LYS A CA 1
ATOM 1804 C C . LYS A 1 220 ? -1.276 -5.936 10.311 1.00 96.38 220 LYS A C 1
ATOM 1806 O O . LYS A 1 220 ? -1.443 -7.059 10.780 1.00 96.38 220 LYS A O 1
ATOM 1811 N N . PHE A 1 221 ? -1.704 -4.816 10.888 1.00 97.25 221 PHE A N 1
ATOM 1812 C CA . PHE A 1 221 ? -2.452 -4.811 12.139 1.00 97.25 221 PHE A CA 1
ATOM 1813 C C . PHE A 1 221 ? -3.731 -5.655 12.022 1.00 97.25 221 PHE A C 1
ATOM 1815 O O . PHE A 1 221 ? -3.946 -6.564 12.822 1.00 97.25 221 PHE A O 1
ATOM 1822 N N . TYR A 1 222 ? -4.547 -5.422 10.985 1.00 96.81 222 TYR A N 1
ATOM 1823 C CA . TYR A 1 222 ? -5.773 -6.200 10.755 1.00 96.81 222 TYR A CA 1
ATOM 1824 C C . TYR A 1 222 ? -5.475 -7.671 10.461 1.00 96.81 222 TYR A C 1
ATOM 1826 O O . TYR A 1 222 ? -6.142 -8.544 11.009 1.00 96.81 222 TYR A O 1
ATOM 1834 N N . LYS A 1 223 ? -4.468 -7.954 9.624 1.00 95.69 223 LYS A N 1
ATOM 1835 C CA . LYS A 1 223 ? -4.089 -9.319 9.232 1.00 95.69 223 LYS A CA 1
ATOM 1836 C C . LYS A 1 223 ? -3.633 -10.165 10.420 1.00 95.69 223 LYS A C 1
ATOM 1838 O O . LYS A 1 223 ? -3.917 -11.356 10.458 1.00 95.69 223 LYS A O 1
ATOM 1843 N N . GLN A 1 224 ? -2.880 -9.576 11.348 1.00 95.62 224 GLN A N 1
ATOM 1844 C CA . GLN A 1 224 ? -2.403 -10.278 12.541 1.00 95.62 224 GLN A CA 1
ATOM 1845 C C . GLN A 1 224 ? -3.513 -10.456 13.586 1.00 95.62 224 GLN A C 1
ATOM 1847 O O . GLN A 1 224 ? -3.461 -11.405 14.362 1.00 95.62 224 GLN A O 1
ATOM 1852 N N . MET A 1 225 ? -4.498 -9.552 13.616 1.00 95.81 225 MET A N 1
ATOM 1853 C CA . MET A 1 225 ? -5.566 -9.554 14.619 1.00 95.81 225 MET A CA 1
ATOM 1854 C C . MET A 1 225 ? -6.750 -10.449 14.247 1.00 95.81 225 MET A C 1
ATOM 1856 O O . MET A 1 225 ? -7.292 -11.127 15.116 1.00 95.81 225 MET A O 1
ATOM 1860 N N . PHE A 1 226 ? -7.172 -10.434 12.980 1.00 95.62 226 PHE A N 1
ATOM 1861 C CA . PHE A 1 226 ? -8.428 -11.043 12.539 1.00 95.62 226 PHE A CA 1
ATOM 1862 C C . PHE A 1 226 ? -8.206 -12.041 11.406 1.00 95.62 226 PHE A C 1
ATOM 1864 O O . PHE A 1 226 ? -7.388 -11.817 10.513 1.00 95.62 226 PHE A O 1
ATOM 1871 N N . SER A 1 227 ? -9.002 -13.113 11.376 1.00 90.50 227 SER A N 1
ATOM 1872 C CA . SER A 1 227 ? -8.905 -14.130 10.312 1.00 90.50 227 SER A CA 1
ATOM 1873 C C . SER A 1 227 ? -9.347 -13.629 8.933 1.00 90.50 227 SER A C 1
ATOM 1875 O O . SER A 1 227 ? -8.989 -14.222 7.918 1.00 90.50 227 SER A O 1
ATOM 1877 N N . THR A 1 228 ? -10.131 -12.550 8.887 1.00 88.44 228 THR A N 1
ATOM 1878 C CA . THR A 1 228 ? -10.639 -11.937 7.649 1.00 88.44 228 THR A CA 1
ATOM 1879 C C . THR A 1 228 ? -10.330 -10.435 7.660 1.00 88.44 228 THR A C 1
ATOM 1881 O O . THR A 1 228 ? -11.108 -9.642 8.195 1.00 88.44 228 THR A O 1
ATOM 1884 N N . PRO A 1 229 ? -9.158 -10.015 7.148 1.00 87.25 229 PRO A N 1
ATOM 1885 C CA . PRO A 1 229 ? -8.753 -8.615 7.188 1.00 87.25 229 PRO A CA 1
ATOM 1886 C C . PRO A 1 229 ? -9.657 -7.749 6.302 1.00 87.25 229 PRO A C 1
ATOM 1888 O O . PRO A 1 229 ? -9.926 -8.079 5.150 1.00 87.25 229 PRO A O 1
ATOM 1891 N N . CYS A 1 230 ? -10.082 -6.608 6.844 1.00 91.88 230 CYS A N 1
ATOM 1892 C CA . CYS A 1 230 ? -10.980 -5.644 6.192 1.00 91.88 230 CYS A CA 1
ATOM 1893 C C . CYS A 1 230 ? -10.223 -4.415 5.646 1.00 91.88 230 CYS A C 1
ATOM 1895 O O . CYS A 1 230 ? -10.780 -3.340 5.445 1.00 91.88 230 CYS A O 1
ATOM 1897 N N . VAL A 1 231 ? -8.914 -4.558 5.443 1.00 92.94 231 VAL A N 1
ATOM 1898 C CA . VAL A 1 231 ? -8.036 -3.557 4.826 1.00 92.94 231 VAL A CA 1
ATOM 1899 C C . VAL A 1 231 ? -7.283 -4.287 3.719 1.00 92.94 231 VAL A C 1
ATOM 1901 O O . VAL A 1 231 ? -6.708 -5.346 3.995 1.00 92.94 231 VAL A O 1
ATOM 1904 N N . PRO A 1 232 ? -7.312 -3.805 2.469 1.00 90.25 232 PRO A N 1
ATOM 1905 C CA . PRO A 1 232 ? -6.632 -4.479 1.385 1.00 90.25 232 PRO A CA 1
ATOM 1906 C C . PRO A 1 232 ? -5.111 -4.374 1.589 1.00 90.25 232 PRO A C 1
ATOM 1908 O O . PRO A 1 232 ? -4.610 -3.324 1.988 1.00 90.25 232 PRO A O 1
ATOM 1911 N N . PRO A 1 233 ? -4.342 -5.435 1.285 1.00 90.81 233 PRO A N 1
ATOM 1912 C CA . PRO A 1 233 ? -2.887 -5.318 1.236 1.00 90.81 233 PRO A CA 1
ATOM 1913 C C . PRO A 1 233 ? -2.465 -4.265 0.200 1.00 90.81 233 PRO A C 1
ATOM 1915 O O . PRO A 1 233 ? -3.188 -4.063 -0.778 1.00 90.81 233 PRO A O 1
ATOM 1918 N N . ASN A 1 234 ? -1.272 -3.695 0.328 1.00 90.25 234 ASN A N 1
ATOM 1919 C CA . ASN A 1 234 ? -0.670 -2.888 -0.730 1.00 90.25 234 ASN A CA 1
ATOM 1920 C C . ASN A 1 234 ? 0.726 -3.399 -1.109 1.00 90.25 234 ASN A C 1
ATOM 1922 O O . ASN A 1 234 ? 1.349 -4.155 -0.351 1.00 90.25 234 ASN A O 1
ATOM 1926 N N . GLN A 1 235 ? 1.170 -3.009 -2.301 1.00 91.81 235 GLN A N 1
ATOM 1927 C CA . GLN A 1 235 ? 2.533 -3.176 -2.787 1.00 91.81 235 GLN A CA 1
ATOM 1928 C C . GLN A 1 235 ? 2.994 -1.892 -3.474 1.00 91.81 235 GLN A C 1
ATOM 1930 O O . GLN A 1 235 ? 2.220 -1.279 -4.212 1.00 91.81 235 GLN A O 1
ATOM 1935 N N . LEU A 1 236 ? 4.239 -1.496 -3.226 1.00 94.19 236 LEU A N 1
ATOM 1936 C CA . LEU A 1 236 ? 4.897 -0.391 -3.918 1.00 94.19 236 LEU A CA 1
ATOM 1937 C C . LEU A 1 236 ? 5.661 -0.929 -5.131 1.00 94.19 236 LEU A C 1
ATOM 1939 O O . LEU A 1 236 ? 6.386 -1.916 -5.034 1.00 94.19 236 LEU A O 1
ATOM 1943 N N . LEU A 1 237 ? 5.518 -0.261 -6.267 1.00 94.19 237 LEU A N 1
ATOM 1944 C CA . LEU A 1 237 ? 6.256 -0.557 -7.488 1.00 94.19 237 LEU A CA 1
ATOM 1945 C C . LEU A 1 237 ? 6.704 0.732 -8.174 1.00 94.19 237 LEU A C 1
ATOM 1947 O O . LEU A 1 237 ? 6.089 1.786 -8.007 1.00 94.19 237 LEU A O 1
ATOM 1951 N N . ILE A 1 238 ? 7.796 0.642 -8.929 1.00 94.00 238 ILE A N 1
ATOM 1952 C CA . ILE A 1 238 ? 8.371 1.771 -9.663 1.00 94.00 238 ILE A CA 1
ATOM 1953 C C . ILE A 1 238 ? 8.236 1.493 -11.147 1.00 94.00 238 ILE A C 1
ATOM 1955 O O . ILE A 1 238 ? 8.875 0.581 -11.663 1.00 94.00 238 ILE A O 1
ATOM 1959 N N . LEU A 1 239 ? 7.432 2.295 -11.834 1.00 93.88 239 LEU A N 1
ATOM 1960 C CA . LEU A 1 239 ? 7.350 2.303 -13.286 1.00 93.88 239 LEU A CA 1
ATOM 1961 C C . LEU A 1 239 ? 8.441 3.224 -13.834 1.00 93.88 239 LEU A C 1
ATOM 1963 O O . LEU A 1 239 ? 8.475 4.393 -13.470 1.00 93.88 239 LEU A O 1
ATOM 1967 N N . LYS A 1 240 ? 9.318 2.730 -14.703 1.00 92.00 240 LYS A N 1
ATOM 1968 C CA . LYS A 1 240 ? 10.443 3.460 -15.302 1.00 92.00 240 LYS A CA 1
ATOM 1969 C C . LYS A 1 240 ? 10.310 3.546 -16.811 1.00 92.00 240 LYS A C 1
ATOM 1971 O O . LYS A 1 240 ? 9.670 2.712 -17.447 1.00 92.00 240 LYS A O 1
ATOM 1976 N N . ASN A 1 241 ? 10.994 4.537 -17.376 1.00 89.12 241 ASN A N 1
ATOM 1977 C CA . ASN A 1 241 ? 11.047 4.797 -18.812 1.00 89.12 241 ASN A CA 1
ATOM 1978 C C . ASN A 1 241 ? 9.662 4.984 -19.446 1.00 89.12 241 ASN A C 1
ATOM 1980 O O . ASN A 1 241 ? 9.489 4.739 -20.637 1.00 89.12 241 ASN A O 1
ATOM 1984 N N . PHE A 1 242 ? 8.680 5.438 -18.664 1.00 91.38 242 PHE A N 1
ATOM 1985 C CA . PHE A 1 242 ? 7.318 5.602 -19.143 1.00 91.38 242 PHE A CA 1
ATOM 1986 C C . PHE A 1 242 ? 7.188 6.929 -19.904 1.00 91.38 242 PHE A C 1
ATOM 1988 O O . PHE A 1 242 ? 7.463 7.982 -19.316 1.00 91.38 242 PHE A O 1
ATOM 1995 N N . PRO A 1 243 ? 6.842 6.905 -21.206 1.00 89.62 243 PRO A N 1
ATOM 1996 C CA . PRO A 1 243 ? 6.787 8.105 -22.028 1.00 89.62 243 PRO A CA 1
ATOM 1997 C C . PRO A 1 243 ? 5.524 8.912 -21.722 1.00 89.62 243 PRO A C 1
ATOM 1999 O O . PRO A 1 243 ? 4.406 8.453 -21.942 1.00 89.62 243 PRO A O 1
ATOM 2002 N N . VAL A 1 244 ? 5.702 10.142 -21.243 1.00 90.94 244 VAL A N 1
ATOM 2003 C CA . VAL A 1 244 ? 4.604 11.029 -20.843 1.00 90.94 244 VAL A CA 1
ATOM 2004 C C . VAL A 1 244 ? 4.803 12.448 -21.347 1.00 90.94 244 VAL A C 1
ATOM 2006 O O . VAL A 1 244 ? 5.921 12.934 -21.523 1.00 90.94 244 VAL A O 1
ATOM 2009 N N . LEU A 1 245 ? 3.692 13.151 -21.530 1.00 90.62 245 LEU A N 1
ATOM 2010 C CA . LEU A 1 245 ? 3.696 14.576 -21.819 1.00 90.62 245 LEU A CA 1
ATOM 2011 C C . LEU A 1 245 ? 3.793 15.393 -20.522 1.00 90.62 245 LEU A C 1
ATOM 2013 O O . LEU A 1 245 ? 2.807 15.556 -19.801 1.00 90.62 245 LEU A O 1
ATOM 2017 N N . THR A 1 246 ? 4.978 15.934 -20.253 1.00 88.06 246 THR A N 1
ATOM 2018 C CA . THR A 1 246 ? 5.272 16.802 -19.100 1.00 88.06 246 THR A CA 1
ATOM 2019 C C . THR A 1 246 ? 4.837 18.247 -19.337 1.00 88.06 246 THR A C 1
ATOM 2021 O O . THR A 1 246 ? 4.516 18.630 -20.463 1.00 88.06 246 THR A O 1
ATOM 2024 N N . ASP A 1 247 ? 4.890 19.085 -18.300 1.00 87.25 247 ASP A N 1
ATOM 2025 C CA . ASP A 1 247 ? 4.664 20.531 -18.434 1.00 87.25 247 ASP A CA 1
ATOM 2026 C C . ASP A 1 247 ? 5.660 21.194 -19.398 1.00 87.25 247 ASP A C 1
ATOM 2028 O O . ASP A 1 247 ? 5.268 22.029 -20.216 1.00 87.25 247 ASP A O 1
ATOM 2032 N N . ASP A 1 248 ? 6.922 20.763 -19.395 1.00 87.81 248 ASP A N 1
ATOM 2033 C CA . ASP A 1 248 ? 7.932 21.226 -20.353 1.00 87.81 248 ASP A CA 1
ATOM 2034 C C . ASP A 1 248 ? 7.619 20.767 -21.781 1.00 87.81 248 ASP A C 1
ATOM 2036 O O . ASP A 1 248 ? 7.779 21.527 -22.742 1.00 87.81 248 ASP A O 1
ATOM 2040 N N . GLY A 1 249 ? 7.136 19.533 -21.947 1.00 88.31 249 GLY A N 1
ATOM 2041 C CA . GLY A 1 249 ? 6.626 19.032 -23.221 1.00 88.31 249 GLY A CA 1
ATOM 2042 C C . GLY A 1 249 ? 5.425 19.845 -23.716 1.00 88.31 249 GLY A C 1
ATOM 2043 O O . GLY A 1 249 ? 5.413 20.288 -24.867 1.00 88.31 249 GLY A O 1
ATOM 2044 N N . ARG A 1 250 ? 4.458 20.144 -22.834 1.00 88.38 250 ARG A N 1
ATOM 2045 C CA . ARG A 1 250 ? 3.290 21.005 -23.120 1.00 88.38 250 ARG A CA 1
ATOM 2046 C C . ARG A 1 250 ? 3.726 22.405 -23.534 1.00 88.38 250 ARG A C 1
ATOM 2048 O O . ARG A 1 250 ? 3.224 22.940 -24.523 1.00 88.38 250 ARG A O 1
ATOM 2055 N N . PHE A 1 251 ? 4.684 22.989 -22.819 1.00 88.56 251 PHE A N 1
ATOM 2056 C CA . PHE A 1 251 ? 5.238 24.300 -23.136 1.00 88.56 251 PHE A CA 1
ATOM 2057 C C . PHE A 1 251 ? 5.927 24.312 -24.504 1.00 88.56 251 PHE A C 1
ATOM 2059 O O . PHE A 1 251 ? 5.659 25.196 -25.323 1.00 88.56 251 PHE A O 1
ATOM 2066 N N . ARG A 1 252 ? 6.770 23.315 -24.797 1.00 89.62 252 ARG A N 1
ATOM 2067 C CA . ARG A 1 252 ? 7.409 23.159 -26.115 1.00 89.62 252 ARG A CA 1
ATOM 2068 C C . ARG A 1 252 ? 6.375 23.008 -27.228 1.00 89.62 252 ARG A C 1
ATOM 2070 O O . ARG A 1 252 ? 6.462 23.731 -28.219 1.00 89.62 252 ARG A O 1
ATOM 2077 N N . PHE A 1 253 ? 5.361 22.168 -27.029 1.00 89.50 253 PHE A N 1
ATOM 2078 C CA . PHE A 1 253 ? 4.273 21.996 -27.988 1.00 89.50 253 PHE A CA 1
ATOM 2079 C C . PHE A 1 253 ? 3.494 23.297 -28.218 1.00 89.50 253 PHE A C 1
ATOM 2081 O O . PHE A 1 253 ? 3.239 23.654 -29.361 1.00 89.50 253 PHE A O 1
ATOM 2088 N N . SER A 1 254 ? 3.197 24.067 -27.165 1.00 86.75 254 SER A N 1
ATOM 2089 C CA . SER A 1 254 ? 2.499 25.363 -27.278 1.00 86.75 254 SER A CA 1
ATOM 2090 C C . SER A 1 254 ? 3.249 26.429 -28.090 1.00 86.75 254 SER A C 1
ATOM 2092 O O . SER A 1 254 ? 2.656 27.423 -28.509 1.00 86.75 254 SER A O 1
ATOM 2094 N N . LYS A 1 255 ? 4.556 26.245 -28.317 1.00 88.69 255 LYS A N 1
ATOM 2095 C CA . LYS A 1 255 ? 5.366 27.110 -29.187 1.00 88.69 255 LYS A CA 1
ATOM 2096 C C . LYS A 1 255 ? 5.410 26.616 -30.632 1.00 88.69 255 LYS A C 1
ATOM 2098 O O . LYS A 1 255 ? 5.829 27.371 -31.512 1.00 88.69 255 LYS A O 1
ATOM 2103 N N . ASP A 1 256 ? 4.998 25.377 -30.885 1.00 89.50 256 ASP A N 1
ATOM 2104 C CA . ASP A 1 256 ? 5.016 24.785 -32.215 1.00 89.50 256 ASP A CA 1
ATOM 2105 C C . ASP A 1 256 ? 3.992 25.474 -33.136 1.00 89.50 256 ASP A C 1
ATOM 2107 O O . ASP A 1 256 ? 2.872 25.759 -32.695 1.00 89.50 256 ASP A O 1
ATOM 2111 N N . PRO A 1 257 ? 4.315 25.737 -34.417 1.00 89.94 257 PRO A N 1
ATOM 2112 C CA . PRO A 1 257 ? 3.375 26.337 -35.361 1.00 89.94 257 PRO A CA 1
ATOM 2113 C C . PRO A 1 257 ? 2.031 25.605 -35.470 1.00 89.94 257 PRO A C 1
ATOM 2115 O O . PRO A 1 257 ? 1.009 26.270 -35.632 1.00 89.94 257 PRO A O 1
ATOM 2118 N N . ILE A 1 258 ? 2.009 24.273 -35.341 1.00 88.25 258 ILE A N 1
ATOM 2119 C CA . ILE A 1 258 ? 0.777 23.469 -35.409 1.00 88.25 258 ILE A CA 1
ATOM 2120 C C . ILE A 1 258 ? -0.157 23.806 -34.241 1.00 88.25 258 ILE A C 1
ATOM 2122 O O . ILE A 1 258 ? -1.369 23.898 -34.429 1.00 88.25 258 ILE A O 1
ATOM 2126 N N . SER A 1 259 ? 0.386 24.083 -33.052 1.00 85.69 259 SER A N 1
ATOM 2127 C CA . SER A 1 259 ? -0.418 24.437 -31.873 1.00 85.69 259 SER A CA 1
ATOM 2128 C C . SER A 1 259 ? -1.162 25.771 -32.021 1.00 85.69 259 SER A C 1
ATOM 2130 O O . SER A 1 259 ? -2.149 26.010 -31.329 1.00 85.69 259 SER A O 1
ATOM 2132 N N . LYS A 1 260 ? -0.756 26.632 -32.967 1.00 85.94 260 LYS A N 1
ATOM 2133 C CA . LYS A 1 260 ? -1.460 27.891 -33.263 1.00 85.94 260 LYS A CA 1
ATOM 2134 C C . LYS A 1 260 ? -2.814 27.670 -33.945 1.00 85.94 260 LYS A C 1
ATOM 2136 O O . LYS A 1 260 ? -3.617 28.594 -33.986 1.00 85.94 260 LYS A O 1
ATOM 2141 N N . MET A 1 261 ? -3.087 26.461 -34.444 1.00 86.69 261 MET A N 1
ATOM 2142 C CA . MET A 1 261 ? -4.361 26.086 -35.077 1.00 86.69 261 MET A CA 1
ATOM 2143 C C . MET A 1 261 ? -5.436 25.643 -34.065 1.00 86.69 261 MET A C 1
ATOM 2145 O O . MET A 1 261 ? -6.542 25.294 -34.463 1.00 86.69 261 MET A O 1
ATOM 2149 N N . ARG A 1 262 ? -5.124 25.662 -32.759 1.00 86.38 262 ARG A N 1
ATOM 2150 C CA . ARG A 1 262 ? -5.939 25.099 -31.668 1.00 86.38 262 ARG A CA 1
ATOM 2151 C C . ARG A 1 262 ? -7.299 25.774 -31.433 1.00 86.38 262 ARG A C 1
ATOM 2153 O O . ARG A 1 262 ? -8.131 25.190 -30.761 1.00 86.38 262 ARG A O 1
ATOM 2160 N N . ASN A 1 263 ? -7.527 26.997 -31.925 1.00 79.06 263 ASN A N 1
ATOM 2161 C CA . ASN A 1 263 ? -8.814 27.721 -31.861 1.00 79.06 263 ASN A CA 1
ATOM 2162 C C . ASN A 1 263 ? -9.623 27.519 -30.552 1.00 79.06 263 ASN A C 1
ATOM 2164 O O . ASN A 1 263 ? -10.687 26.909 -30.558 1.00 79.06 263 ASN A O 1
ATOM 2168 N N . ASN A 1 264 ? -9.130 28.048 -29.424 1.00 81.62 264 ASN A N 1
ATOM 2169 C CA . ASN A 1 264 ? -9.739 27.974 -28.076 1.00 81.62 264 ASN A CA 1
ATOM 2170 C C . ASN A 1 264 ? -9.949 26.573 -27.461 1.00 81.62 264 ASN A C 1
ATOM 2172 O O . ASN A 1 264 ? -10.371 26.502 -26.308 1.00 81.62 264 ASN A O 1
ATOM 2176 N N . MET A 1 265 ? -9.612 25.479 -28.147 1.00 85.75 265 MET A N 1
ATOM 2177 C CA . MET A 1 265 ? -9.647 24.129 -27.567 1.00 85.75 265 MET A CA 1
ATOM 2178 C C . MET A 1 265 ? -8.599 23.982 -26.456 1.00 85.75 265 MET A C 1
ATOM 2180 O O . MET A 1 265 ? -7.655 24.780 -26.370 1.00 85.75 265 MET A O 1
ATOM 2184 N N . THR A 1 266 ? -8.718 22.959 -25.610 1.00 84.12 266 THR A N 1
ATOM 2185 C CA . THR A 1 266 ? -7.577 22.521 -24.788 1.00 84.12 266 THR A CA 1
ATOM 2186 C C . THR A 1 266 ? -6.522 21.831 -25.665 1.00 84.12 266 THR A C 1
ATOM 2188 O O . THR A 1 266 ? -6.760 21.552 -26.842 1.00 84.12 266 THR A O 1
ATOM 2191 N N . ILE A 1 267 ? -5.319 21.598 -25.128 1.00 81.94 267 ILE A N 1
ATOM 2192 C CA . ILE A 1 267 ? -4.274 20.861 -25.863 1.00 81.94 267 ILE A CA 1
ATOM 2193 C C . ILE A 1 267 ? -4.765 19.441 -26.160 1.00 81.94 267 ILE A C 1
ATOM 2195 O O . ILE A 1 267 ? -4.633 18.970 -27.283 1.00 81.94 267 ILE A O 1
ATOM 2199 N N . GLU A 1 268 ? -5.400 18.819 -25.174 1.00 84.62 268 GLU A N 1
ATOM 2200 C CA . GLU A 1 268 ? -5.923 17.458 -25.212 1.00 84.62 268 GLU A CA 1
ATOM 2201 C C . GLU A 1 268 ? -7.000 17.305 -26.295 1.00 84.62 268 GLU A C 1
ATOM 2203 O O . GLU A 1 268 ? -6.873 16.458 -27.175 1.00 84.62 268 GLU A O 1
ATOM 2208 N N . GLN A 1 269 ? -8.002 18.192 -26.307 1.00 84.25 269 GLN A N 1
ATOM 2209 C CA . GLN A 1 269 ? -9.056 18.203 -27.331 1.00 84.25 269 GLN A CA 1
ATOM 2210 C C . GLN A 1 269 ? -8.481 18.361 -28.742 1.00 84.25 269 GLN A C 1
ATOM 2212 O O . GLN A 1 269 ? -8.852 17.638 -29.663 1.00 84.25 269 GLN A O 1
ATOM 2217 N N . PHE A 1 270 ? -7.523 19.272 -28.910 1.00 87.31 270 PHE A N 1
ATOM 2218 C CA . PHE A 1 270 ? -6.912 19.516 -30.211 1.00 87.31 270 PHE A CA 1
ATOM 2219 C C . PHE A 1 270 ? -6.086 18.336 -30.722 1.00 87.31 270 PHE A C 1
ATOM 2221 O O . PHE A 1 270 ? -6.093 18.068 -31.920 1.00 87.31 270 PHE A O 1
ATOM 2228 N N . ILE A 1 271 ? -5.389 17.618 -29.841 1.00 86.00 271 ILE A N 1
ATOM 2229 C CA . ILE A 1 271 ? -4.651 16.403 -30.211 1.00 86.00 271 ILE A CA 1
ATOM 2230 C C . ILE A 1 271 ? -5.612 15.310 -30.671 1.00 86.00 271 ILE A C 1
ATOM 2232 O O . ILE A 1 271 ? -5.354 14.674 -31.694 1.00 86.00 271 ILE A O 1
ATOM 2236 N N . MET A 1 272 ? -6.715 15.116 -29.943 1.00 82.56 272 MET A N 1
ATOM 2237 C CA . MET A 1 272 ? -7.723 14.110 -30.284 1.00 82.56 272 MET A CA 1
ATOM 2238 C C . MET A 1 272 ? -8.349 14.374 -31.659 1.00 82.56 272 MET A C 1
ATOM 2240 O O . MET A 1 272 ? -8.598 13.436 -32.413 1.00 82.56 272 MET A O 1
ATOM 2244 N N . GLU A 1 273 ? -8.556 15.644 -32.014 1.00 85.31 273 GLU A N 1
ATOM 2245 C CA . GLU A 1 273 ? -9.150 16.043 -33.295 1.00 85.31 273 GLU A CA 1
ATOM 2246 C C . GLU A 1 273 ? -8.124 16.201 -34.438 1.00 85.31 273 GLU A C 1
ATOM 2248 O O . GLU A 1 273 ? -8.512 16.268 -35.607 1.00 85.31 273 GLU A O 1
ATOM 2253 N N . ASN A 1 274 ? -6.815 16.248 -34.145 1.00 85.19 274 ASN A N 1
ATOM 2254 C CA . ASN A 1 274 ? -5.770 16.512 -35.138 1.00 85.19 274 ASN A CA 1
ATOM 2255 C C . ASN A 1 274 ? -4.615 15.485 -35.083 1.00 85.19 274 ASN A C 1
ATOM 2257 O O . ASN A 1 274 ? -3.647 15.655 -34.334 1.00 85.19 274 ASN A O 1
ATOM 2261 N N . PRO A 1 275 ? -4.623 14.465 -35.966 1.00 83.56 275 PRO A N 1
ATOM 2262 C CA . PRO A 1 275 ? -3.583 13.432 -36.010 1.00 83.56 275 PRO A CA 1
ATOM 2263 C C . PRO A 1 275 ? -2.157 13.956 -36.253 1.00 83.56 275 PRO A C 1
ATOM 2265 O O . PRO A 1 275 ? -1.184 13.328 -35.837 1.00 83.56 275 PRO A O 1
ATOM 2268 N N . ILE A 1 276 ? -2.004 15.100 -36.931 1.00 86.62 276 ILE A N 1
ATOM 2269 C CA . ILE A 1 276 ? -0.689 15.718 -37.173 1.00 86.62 276 ILE A CA 1
ATOM 2270 C C . ILE A 1 276 ? -0.166 16.350 -35.879 1.00 86.62 276 ILE A C 1
ATOM 2272 O O . ILE A 1 276 ? 1.015 16.213 -35.560 1.00 86.62 276 ILE A O 1
ATOM 2276 N N . ALA A 1 277 ? -1.046 17.001 -35.113 1.00 85.88 277 ALA A N 1
ATOM 2277 C CA . ALA A 1 277 ? -0.720 17.532 -33.795 1.00 85.88 277 ALA A CA 1
ATOM 2278 C C . ALA A 1 277 ? -0.295 16.419 -32.828 1.00 85.88 277 ALA A C 1
ATOM 2280 O O . ALA A 1 277 ? 0.703 16.583 -32.129 1.00 85.88 277 ALA A O 1
ATOM 2281 N N . ARG A 1 278 ? -0.979 15.266 -32.860 1.00 84.94 278 ARG A N 1
ATOM 2282 C CA . ARG A 1 278 ? -0.604 14.071 -32.087 1.00 84.94 278 ARG A CA 1
ATOM 2283 C C . ARG A 1 278 ? 0.805 13.581 -32.416 1.00 84.94 278 ARG A C 1
ATOM 2285 O O . ARG A 1 278 ? 1.659 13.549 -31.541 1.00 84.94 278 ARG A O 1
ATOM 2292 N N . LYS A 1 279 ? 1.112 13.328 -33.690 1.00 84.44 279 LYS A N 1
ATOM 2293 C CA . LYS A 1 279 ? 2.479 12.930 -34.089 1.00 84.44 279 LYS A CA 1
ATOM 2294 C C . LYS A 1 279 ? 3.535 13.947 -33.667 1.00 84.44 279 LYS A C 1
ATOM 2296 O O . LYS A 1 279 ? 4.673 13.596 -33.375 1.00 84.44 279 LYS A O 1
ATOM 2301 N N . LYS A 1 280 ? 3.174 15.233 -33.661 1.00 87.56 280 LYS A N 1
ATOM 2302 C CA . LYS A 1 280 ? 4.081 16.290 -33.225 1.00 87.56 280 LYS A CA 1
ATOM 2303 C C . LYS A 1 280 ? 4.307 16.263 -31.717 1.00 87.56 280 LYS A C 1
ATOM 2305 O O . LYS A 1 280 ? 5.428 16.520 -31.290 1.00 87.56 280 LYS A O 1
ATOM 2310 N N . ILE A 1 281 ? 3.279 15.953 -30.929 1.00 87.12 281 ILE A N 1
ATOM 2311 C CA . ILE A 1 281 ? 3.390 15.892 -29.473 1.00 87.12 281 ILE A CA 1
ATOM 2312 C C . ILE A 1 281 ? 4.155 14.669 -28.982 1.00 87.12 281 ILE A C 1
ATOM 2314 O O . ILE A 1 281 ? 4.885 14.776 -28.000 1.00 87.12 281 ILE A O 1
ATOM 2318 N N . GLU A 1 282 ? 4.088 13.564 -29.724 1.00 87.06 282 GLU A N 1
ATOM 2319 C CA . GLU A 1 282 ? 4.897 12.364 -29.487 1.00 87.06 282 GLU A CA 1
ATOM 2320 C C . GLU A 1 282 ? 6.410 12.675 -29.509 1.00 87.06 282 GLU A C 1
ATOM 2322 O O . GLU A 1 282 ? 7.173 12.075 -28.757 1.00 87.06 282 GLU A O 1
ATOM 2327 N N . LEU A 1 283 ? 6.849 13.696 -30.264 1.00 87.06 283 LEU A N 1
ATO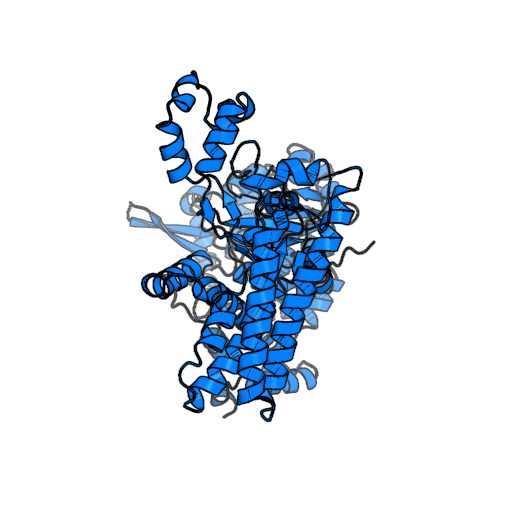M 2328 C CA . LEU A 1 283 ? 8.245 14.173 -30.263 1.00 87.06 283 LEU A CA 1
ATOM 2329 C C . LEU A 1 283 ? 8.652 14.925 -28.985 1.00 87.06 283 LEU A C 1
ATOM 2331 O O . LEU A 1 283 ? 9.840 15.175 -28.774 1.00 87.06 283 LEU A O 1
ATOM 2335 N N . TYR A 1 284 ? 7.685 15.349 -28.171 1.00 89.94 284 TYR A N 1
ATOM 2336 C CA . TYR A 1 284 ? 7.909 16.090 -26.928 1.00 89.94 284 TYR A CA 1
ATOM 2337 C C . TYR A 1 284 ? 7.681 15.240 -25.675 1.00 89.94 284 TYR A C 1
ATOM 2339 O O . TYR A 1 284 ? 7.796 15.774 -24.570 1.00 89.94 284 TYR A O 1
ATOM 2347 N N . LEU A 1 285 ? 7.366 13.949 -25.827 1.00 89.88 285 LEU A N 1
ATOM 2348 C CA . LEU A 1 285 ? 7.245 13.034 -24.697 1.00 89.88 285 LEU A CA 1
ATOM 2349 C C . LEU A 1 285 ? 8.593 12.869 -23.997 1.00 89.88 285 LEU A C 1
ATOM 2351 O O . LEU A 1 285 ? 9.651 12.794 -24.623 1.00 89.88 285 LEU A O 1
ATOM 2355 N N . GLU A 1 286 ? 8.540 12.787 -22.676 1.00 90.50 286 GLU A N 1
ATOM 2356 C CA . GLU A 1 286 ? 9.692 12.523 -21.827 1.00 90.50 286 GLU A CA 1
ATOM 2357 C C . GLU A 1 286 ? 9.512 11.181 -21.133 1.00 90.50 286 GLU A C 1
ATOM 2359 O O . GLU A 1 286 ? 8.434 10.863 -20.633 1.00 90.50 286 GLU A O 1
ATOM 2364 N N . LYS A 1 287 ? 10.592 10.404 -21.061 1.00 88.94 287 LYS A N 1
ATOM 2365 C CA . LYS A 1 287 ? 10.635 9.192 -20.247 1.00 88.94 287 LYS A CA 1
ATOM 2366 C C . LYS A 1 287 ? 10.758 9.594 -18.778 1.00 88.94 287 LYS A C 1
ATOM 2368 O O . LYS A 1 287 ? 11.731 10.245 -18.397 1.00 88.94 287 LYS A O 1
ATOM 2373 N N . LYS A 1 288 ? 9.773 9.224 -17.962 1.00 88.94 288 LYS A N 1
ATOM 2374 C CA . LYS A 1 288 ? 9.753 9.481 -16.514 1.00 88.94 288 LYS A CA 1
ATOM 2375 C C . LYS A 1 288 ? 9.657 8.182 -15.725 1.00 88.94 288 LYS A C 1
ATOM 2377 O O . LYS A 1 288 ? 9.363 7.118 -16.276 1.00 88.94 288 LYS A O 1
ATOM 2382 N N . ALA A 1 289 ? 9.923 8.302 -14.430 1.00 90.12 289 ALA A N 1
ATOM 2383 C CA . ALA A 1 289 ? 9.643 7.265 -13.459 1.00 90.12 289 ALA A CA 1
ATOM 2384 C C . ALA A 1 289 ? 8.498 7.691 -12.536 1.00 90.12 289 ALA A C 1
ATOM 2386 O O . ALA A 1 289 ? 8.352 8.876 -12.238 1.00 90.12 289 ALA A O 1
ATOM 2387 N N . TYR A 1 290 ? 7.707 6.718 -12.095 1.00 90.44 290 TYR A N 1
ATOM 2388 C CA . TYR A 1 290 ? 6.558 6.912 -11.222 1.00 90.44 290 TYR A CA 1
ATOM 2389 C C . TYR A 1 290 ? 6.531 5.855 -10.131 1.00 90.44 290 TYR A C 1
ATOM 2391 O O . TYR A 1 290 ? 6.680 4.662 -10.403 1.00 90.44 290 TYR A O 1
ATOM 2399 N N . PHE A 1 291 ? 6.269 6.299 -8.906 1.00 92.25 291 PHE A N 1
ATOM 2400 C CA . PHE A 1 291 ? 5.899 5.412 -7.814 1.00 92.25 291 PHE A CA 1
ATOM 2401 C C . PHE A 1 291 ? 4.414 5.095 -7.924 1.00 92.25 291 PHE A C 1
ATOM 2403 O O . PHE A 1 291 ? 3.577 5.987 -8.091 1.00 92.25 291 PHE A O 1
ATOM 2410 N N . ILE A 1 292 ? 4.101 3.809 -7.842 1.00 92.25 292 ILE A N 1
ATOM 2411 C CA . ILE A 1 292 ? 2.751 3.283 -7.957 1.00 92.25 292 ILE A CA 1
ATOM 2412 C C . ILE A 1 292 ? 2.501 2.382 -6.756 1.00 92.25 292 ILE A C 1
ATOM 2414 O O . ILE A 1 292 ? 3.316 1.532 -6.409 1.00 92.25 292 ILE A O 1
ATOM 2418 N N . GLN A 1 293 ? 1.350 2.550 -6.129 1.00 92.06 293 GLN A N 1
ATOM 2419 C CA . GLN A 1 293 ? 0.880 1.689 -5.065 1.00 92.06 293 GLN A CA 1
ATOM 2420 C C . GLN A 1 293 ? -0.287 0.851 -5.578 1.00 92.06 293 GLN A C 1
ATOM 2422 O O . GLN A 1 293 ? -1.339 1.383 -5.927 1.00 92.06 293 GLN A O 1
ATOM 2427 N N . ALA A 1 294 ? -0.103 -0.466 -5.614 1.00 91.62 294 ALA A N 1
ATOM 2428 C CA . ALA A 1 294 ? -1.123 -1.419 -6.029 1.00 91.62 294 ALA A CA 1
ATOM 2429 C C . ALA A 1 294 ? -1.814 -2.034 -4.807 1.00 91.62 294 ALA A C 1
ATOM 2431 O O . ALA A 1 294 ? -1.161 -2.627 -3.945 1.00 91.62 294 ALA A O 1
ATOM 2432 N N . SER A 1 295 ? -3.138 -1.937 -4.735 1.00 90.00 295 SER A N 1
ATOM 2433 C CA . SER A 1 295 ? -3.970 -2.562 -3.702 1.00 90.00 295 SER A CA 1
ATOM 2434 C C . SER A 1 295 ? -5.026 -3.487 -4.319 1.00 90.00 295 SER A C 1
ATOM 2436 O O . SER A 1 295 ? -5.197 -3.542 -5.534 1.00 90.00 295 SER A O 1
ATOM 2438 N N . THR A 1 296 ? -5.707 -4.294 -3.496 1.00 87.75 296 THR A N 1
ATOM 2439 C CA . THR A 1 296 ? -6.804 -5.138 -4.013 1.00 87.75 296 THR A CA 1
ATOM 2440 C C . THR A 1 296 ? -7.963 -4.248 -4.421 1.00 87.75 296 THR A C 1
ATOM 2442 O O . THR A 1 296 ? -8.424 -3.450 -3.608 1.00 87.75 296 THR A O 1
ATOM 2445 N N . PHE A 1 297 ? -8.496 -4.460 -5.620 1.00 87.06 297 PHE A N 1
ATOM 2446 C CA . PHE A 1 297 ? -9.760 -3.858 -6.009 1.00 87.06 297 PHE A CA 1
ATOM 2447 C C . PHE A 1 297 ? -10.938 -4.540 -5.296 1.00 87.06 297 PHE A C 1
ATOM 2449 O O . PHE A 1 297 ? -11.097 -5.760 -5.374 1.00 87.06 297 PHE A O 1
ATOM 2456 N N . ILE A 1 298 ? -11.793 -3.753 -4.639 1.00 87.44 298 ILE A N 1
ATOM 2457 C CA . ILE A 1 298 ? -12.976 -4.243 -3.918 1.00 87.44 298 ILE A CA 1
ATOM 2458 C C . ILE A 1 298 ? -14.222 -4.019 -4.775 1.00 87.44 298 ILE A C 1
ATOM 2460 O O . ILE A 1 298 ? -14.764 -2.914 -4.845 1.00 87.44 298 ILE A O 1
ATOM 2464 N N . LYS A 1 299 ? -14.712 -5.075 -5.429 1.00 87.75 299 LYS A N 1
ATOM 2465 C CA . LYS A 1 299 ? -15.919 -4.982 -6.259 1.00 87.75 299 LYS A CA 1
ATOM 2466 C C . LYS A 1 299 ? -17.140 -4.689 -5.379 1.00 87.75 299 LYS A C 1
ATOM 2468 O O . LYS A 1 299 ? -17.612 -5.565 -4.660 1.00 87.75 299 LYS A O 1
ATOM 2473 N N . GLY A 1 300 ? -17.670 -3.476 -5.472 1.00 89.81 300 GLY A N 1
ATOM 2474 C CA . GLY A 1 300 ? -18.677 -2.991 -4.538 1.00 89.81 300 GLY A CA 1
ATOM 2475 C C . GLY A 1 300 ? -19.141 -1.572 -4.837 1.00 89.81 300 GLY A C 1
ATOM 2476 O O . GLY A 1 300 ? -18.957 -1.070 -5.947 1.00 89.81 300 GLY A O 1
ATOM 2477 N N . TYR A 1 301 ? -19.713 -0.926 -3.828 1.00 89.06 301 TYR A N 1
ATOM 2478 C CA . TYR A 1 301 ? -20.089 0.489 -3.840 1.00 89.06 301 TYR A CA 1
ATOM 2479 C C . TYR A 1 301 ? -19.506 1.195 -2.613 1.00 89.06 301 TYR A C 1
ATOM 2481 O O . TYR A 1 301 ? -19.162 0.551 -1.622 1.00 89.06 301 TYR A O 1
ATOM 2489 N N . THR A 1 302 ? -19.349 2.518 -2.665 1.00 90.38 302 THR A N 1
ATOM 2490 C CA . THR A 1 302 ? -18.799 3.247 -1.514 1.00 90.38 302 THR A CA 1
ATOM 2491 C C . THR A 1 302 ? -19.809 3.329 -0.374 1.00 90.38 302 THR A C 1
ATOM 2493 O O . THR A 1 302 ? -21.027 3.308 -0.577 1.00 90.38 302 THR A O 1
ATOM 2496 N N . PHE A 1 303 ? -19.313 3.526 0.843 1.00 91.19 303 PHE A N 1
ATOM 2497 C CA . PHE A 1 303 ? -20.169 3.825 1.983 1.00 91.19 303 PHE A CA 1
ATOM 2498 C C . PHE A 1 303 ? -20.859 5.195 1.825 1.00 91.19 303 PHE A C 1
ATOM 2500 O O . PHE A 1 303 ? -21.909 5.422 2.418 1.00 91.19 303 PHE A O 1
ATOM 2507 N N . PHE A 1 304 ? -20.343 6.097 0.976 1.00 90.69 304 PHE A N 1
ATOM 2508 C CA . PHE A 1 304 ? -21.074 7.307 0.582 1.00 90.69 304 PHE A CA 1
ATOM 2509 C C . PHE A 1 304 ? -22.356 6.969 -0.183 1.00 90.69 304 PHE A C 1
ATOM 2511 O O . PHE A 1 304 ? -23.417 7.462 0.193 1.00 90.69 304 PHE A O 1
ATOM 2518 N N . ASN A 1 305 ? -22.278 6.100 -1.199 1.00 89.81 305 ASN A N 1
ATOM 2519 C CA . ASN A 1 305 ? -23.456 5.636 -1.939 1.00 89.81 305 ASN A CA 1
ATOM 2520 C C . ASN A 1 305 ? -24.476 5.004 -0.983 1.00 89.81 305 ASN A C 1
ATOM 2522 O O . ASN A 1 305 ? -25.638 5.398 -0.996 1.00 89.81 305 ASN A O 1
ATOM 2526 N N . PHE A 1 306 ? -24.013 4.128 -0.081 1.00 92.06 306 PHE A N 1
ATOM 2527 C CA . PHE A 1 306 ? -24.857 3.538 0.963 1.00 92.06 306 PHE A CA 1
ATOM 2528 C C . PHE A 1 306 ? -25.597 4.603 1.776 1.00 92.06 306 PHE A C 1
ATOM 2530 O O . PHE A 1 306 ? -26.814 4.558 1.906 1.00 92.06 306 PHE A O 1
ATOM 2537 N N . MET A 1 307 ? -24.875 5.584 2.319 1.00 89.75 307 MET A N 1
ATOM 2538 C CA . MET A 1 307 ? -25.475 6.608 3.176 1.00 89.75 307 MET A CA 1
ATOM 2539 C C . MET A 1 307 ? -26.420 7.532 2.410 1.00 89.75 307 MET A C 1
ATOM 2541 O O . MET A 1 307 ? -27.433 7.953 2.966 1.00 89.75 307 MET A O 1
ATOM 2545 N N . ASN A 1 308 ? -26.110 7.832 1.149 1.00 88.69 308 ASN A N 1
ATOM 2546 C CA . ASN A 1 308 ? -26.939 8.678 0.301 1.00 88.69 308 ASN A CA 1
ATOM 2547 C C . ASN A 1 308 ? -28.271 8.001 -0.065 1.00 88.69 308 ASN A C 1
ATOM 2549 O O . ASN A 1 308 ? -29.310 8.655 -0.006 1.00 88.69 308 ASN A O 1
ATOM 2553 N N . ASP A 1 309 ? -28.265 6.694 -0.348 1.00 90.00 309 ASP A N 1
ATOM 2554 C CA . ASP A 1 309 ? -29.476 5.924 -0.686 1.00 90.00 309 ASP A CA 1
ATOM 2555 C C . ASP A 1 309 ? -30.507 5.900 0.458 1.00 90.00 309 ASP A C 1
ATOM 2557 O O . ASP A 1 309 ? -31.718 5.814 0.224 1.00 90.00 309 ASP A O 1
ATOM 2561 N N . TYR A 1 310 ? -30.032 6.023 1.702 1.00 88.38 310 TYR A N 1
ATOM 2562 C CA . TYR A 1 310 ? -30.868 6.063 2.904 1.00 88.38 310 TYR A CA 1
ATOM 2563 C C . TYR A 1 310 ? -30.958 7.450 3.553 1.00 88.38 310 TYR A C 1
ATOM 2565 O O . TYR A 1 310 ? -31.512 7.586 4.651 1.00 88.38 310 TYR A O 1
ATOM 2573 N N . ASN A 1 311 ? -30.453 8.495 2.894 1.00 83.56 311 ASN A N 1
ATOM 2574 C CA . ASN A 1 311 ? -30.611 9.855 3.388 1.00 83.56 311 ASN A CA 1
ATOM 2575 C C . ASN A 1 311 ? -32.078 10.299 3.245 1.00 83.56 311 ASN A C 1
ATOM 2577 O O . ASN A 1 311 ? -32.701 10.110 2.202 1.00 83.56 311 ASN A O 1
ATOM 2581 N N . GLY A 1 312 ? -32.664 10.850 4.311 1.00 78.44 312 GLY A N 1
ATOM 2582 C CA . GLY A 1 312 ? -34.085 11.230 4.346 1.00 78.44 312 GLY A CA 1
ATOM 2583 C C . GLY A 1 312 ? -35.094 10.067 4.416 1.00 78.44 312 GLY A C 1
ATOM 2584 O O . GLY A 1 312 ? -36.298 10.320 4.437 1.00 78.44 312 GLY A O 1
ATOM 2585 N N . LYS A 1 313 ? -34.637 8.807 4.476 1.00 86.12 313 LYS A N 1
ATOM 2586 C CA . LYS A 1 313 ? -35.485 7.626 4.742 1.00 86.12 313 LYS A CA 1
ATOM 2587 C C . LYS A 1 313 ? -35.849 7.511 6.224 1.00 86.12 313 LYS A C 1
ATOM 2589 O O . LYS A 1 313 ? -35.227 8.154 7.076 1.00 86.12 313 LYS A O 1
ATOM 2594 N N . SER A 1 314 ? -36.850 6.684 6.546 1.00 88.44 314 SER A N 1
ATOM 2595 C CA . SER A 1 314 ? -37.236 6.463 7.944 1.00 88.44 314 SER A CA 1
ATOM 2596 C C . SER A 1 314 ? -36.101 5.792 8.734 1.00 88.44 314 SER A C 1
ATOM 2598 O O . SER A 1 314 ? -35.227 5.123 8.173 1.00 88.44 314 SER A O 1
ATOM 2600 N N . PHE A 1 315 ? -36.097 5.961 10.060 1.00 87.50 315 PHE A N 1
ATOM 2601 C CA . PHE A 1 315 ? -35.099 5.309 10.914 1.00 87.50 315 PHE A CA 1
ATOM 2602 C C . PHE A 1 315 ? -35.163 3.777 10.803 1.00 87.50 315 PHE A C 1
ATOM 2604 O O . PHE A 1 315 ? -34.122 3.131 10.750 1.00 87.50 315 PHE A O 1
ATOM 2611 N N . GLU A 1 316 ? -36.367 3.212 10.700 1.00 91.38 316 GLU A N 1
ATOM 2612 C CA . GLU A 1 316 ? -36.599 1.768 10.574 1.00 91.38 316 GLU A CA 1
ATOM 2613 C C . GLU A 1 316 ? -36.018 1.203 9.268 1.00 91.38 316 GLU A C 1
ATOM 2615 O O . GLU A 1 316 ? -35.389 0.142 9.268 1.00 91.38 316 GLU A O 1
ATOM 2620 N N . GLU A 1 317 ? -36.177 1.926 8.153 1.00 92.19 317 GLU A N 1
ATOM 2621 C CA . GLU A 1 317 ? -35.588 1.550 6.861 1.00 92.19 317 GLU A CA 1
ATOM 2622 C C . GLU A 1 317 ? -34.056 1.560 6.928 1.00 92.19 317 GLU A C 1
ATOM 2624 O O . GLU A 1 317 ? -33.404 0.605 6.499 1.00 92.19 317 GLU A O 1
ATOM 2629 N N . PHE A 1 318 ? -33.479 2.608 7.522 1.00 90.94 318 PHE A N 1
ATOM 2630 C CA . PHE A 1 318 ? -32.032 2.722 7.697 1.00 90.94 318 PHE A CA 1
ATOM 2631 C C . PHE A 1 318 ? -31.468 1.659 8.645 1.00 90.94 318 PHE A C 1
ATOM 2633 O O . PHE A 1 318 ? -30.419 1.079 8.373 1.00 90.94 318 PHE A O 1
ATOM 2640 N N . GLU A 1 319 ? -32.157 1.370 9.749 1.00 92.56 319 GLU A N 1
ATOM 2641 C CA . GLU A 1 319 ? -31.765 0.318 10.684 1.00 92.56 319 GLU A CA 1
ATOM 2642 C C . GLU A 1 319 ? -31.762 -1.051 9.997 1.00 92.56 319 GLU A C 1
ATOM 2644 O O . GLU A 1 319 ? -30.814 -1.825 10.160 1.00 92.56 319 GLU A O 1
ATOM 2649 N N . LYS A 1 320 ? -32.786 -1.347 9.189 1.00 94.56 320 LYS A N 1
ATOM 2650 C CA . LYS A 1 320 ? -32.852 -2.588 8.409 1.00 94.56 320 LYS A CA 1
ATOM 2651 C C . LYS A 1 320 ? -31.687 -2.700 7.421 1.00 94.56 320 LYS A C 1
ATOM 2653 O O . LYS A 1 320 ? -31.094 -3.771 7.322 1.00 94.56 320 LYS A O 1
ATOM 2658 N N . ALA A 1 321 ? -31.338 -1.611 6.736 1.00 93.81 321 ALA A N 1
ATOM 2659 C CA . ALA A 1 321 ? -30.196 -1.569 5.822 1.00 93.81 321 ALA A CA 1
ATOM 2660 C C . ALA A 1 321 ? -28.850 -1.720 6.550 1.00 93.81 321 ALA A C 1
ATOM 2662 O O . ALA A 1 321 ? -27.981 -2.470 6.114 1.00 93.81 321 ALA A O 1
ATOM 2663 N N . CYS A 1 322 ? -28.681 -1.071 7.703 1.00 94.12 322 CYS A N 1
ATOM 2664 C CA . CYS A 1 322 ? -27.498 -1.253 8.543 1.00 94.12 322 CYS A CA 1
ATOM 2665 C C . CYS A 1 322 ? -27.316 -2.722 8.939 1.00 94.12 322 CYS A C 1
ATOM 2667 O O . CYS A 1 322 ? -26.213 -3.250 8.854 1.00 94.12 322 CYS A O 1
ATOM 2669 N N . LYS A 1 323 ? -28.404 -3.402 9.322 1.00 92.44 323 LYS A N 1
ATOM 2670 C CA . LYS A 1 323 ? -28.382 -4.820 9.714 1.00 92.44 323 LYS A CA 1
ATOM 2671 C C . LYS A 1 323 ? -28.033 -5.780 8.572 1.00 92.44 323 LYS A C 1
ATOM 2673 O O . LYS A 1 323 ? -27.740 -6.936 8.862 1.00 92.44 323 LYS A O 1
ATOM 2678 N N . SER A 1 324 ? -28.057 -5.345 7.307 1.00 94.06 324 SER A N 1
ATOM 2679 C CA . SER A 1 324 ? -27.574 -6.170 6.190 1.00 94.06 324 SER A CA 1
ATOM 2680 C C . SER A 1 324 ? -26.062 -6.100 5.972 1.00 94.06 324 SER A C 1
ATOM 2682 O O . SER A 1 324 ? -25.538 -6.908 5.208 1.00 94.06 324 SER A O 1
ATOM 2684 N N . LEU A 1 325 ? -25.367 -5.151 6.611 1.00 96.88 325 LEU A N 1
ATOM 2685 C CA . LEU A 1 325 ? -23.906 -5.076 6.581 1.00 96.88 325 LEU A CA 1
ATOM 2686 C C . LEU A 1 325 ? -23.293 -6.221 7.393 1.00 96.88 325 LEU A C 1
ATOM 2688 O O . LEU A 1 325 ? -23.851 -6.654 8.404 1.00 96.88 325 LEU A O 1
ATOM 2692 N N . ASP A 1 326 ? -22.122 -6.694 6.971 1.00 96.69 326 ASP A N 1
ATOM 2693 C CA . ASP A 1 326 ? -21.407 -7.744 7.691 1.00 96.69 326 ASP A CA 1
ATOM 2694 C C . ASP A 1 326 ? -20.902 -7.229 9.048 1.00 96.69 326 ASP A C 1
ATOM 2696 O O . ASP A 1 326 ? -19.980 -6.411 9.141 1.00 96.69 326 ASP A O 1
ATOM 2700 N N . LEU A 1 327 ? -21.504 -7.740 10.125 1.00 96.75 327 LEU A N 1
ATOM 2701 C CA . LEU A 1 327 ? -21.205 -7.296 11.486 1.00 96.75 327 LEU A CA 1
ATOM 2702 C C . LEU A 1 327 ? -19.760 -7.605 11.900 1.00 96.75 327 LEU A C 1
ATOM 2704 O O . LEU A 1 327 ? -19.196 -6.868 12.704 1.00 96.75 327 LEU A O 1
ATOM 2708 N N . HIS A 1 328 ? -19.148 -8.660 11.352 1.00 97.31 328 HIS A N 1
ATOM 2709 C CA . HIS A 1 328 ? -17.750 -8.980 11.633 1.00 97.31 328 HIS A CA 1
ATOM 2710 C C . HIS A 1 328 ? -16.833 -7.840 11.170 1.00 97.31 328 HIS A C 1
ATOM 2712 O O . HIS A 1 328 ? -16.077 -7.303 11.978 1.00 97.31 328 HIS A O 1
ATOM 2718 N N . SER A 1 329 ? -16.942 -7.410 9.910 1.00 97.38 329 SER A N 1
ATOM 2719 C CA . SER A 1 329 ? -16.159 -6.296 9.360 1.00 97.38 329 SER A CA 1
ATOM 2720 C C . SER A 1 329 ? -16.401 -4.980 10.107 1.00 97.38 329 SER A C 1
ATOM 2722 O O . SER A 1 329 ? -15.445 -4.270 10.428 1.00 97.38 329 SER A O 1
ATOM 2724 N N . PHE A 1 330 ? -17.653 -4.691 10.487 1.00 98.06 330 PHE A N 1
ATOM 2725 C CA . PHE A 1 330 ? -17.982 -3.524 11.308 1.00 98.06 330 PHE A CA 1
ATOM 2726 C C . PHE A 1 330 ? -17.288 -3.576 12.681 1.00 98.06 330 PHE A C 1
ATOM 2728 O O . PHE A 1 330 ? -16.592 -2.629 13.057 1.00 98.06 330 PHE A O 1
ATOM 2735 N N . SER A 1 331 ? -17.409 -4.697 13.405 1.00 98.12 331 SER A N 1
ATOM 2736 C CA . SER A 1 331 ? -16.751 -4.898 14.703 1.00 98.12 331 SER A CA 1
ATOM 2737 C C . SER A 1 331 ? -15.227 -4.804 14.605 1.00 98.12 331 SER A C 1
ATOM 2739 O O . SER A 1 331 ? -14.602 -4.139 15.437 1.00 98.12 331 SER A O 1
ATOM 2741 N N . SER A 1 332 ? -14.621 -5.415 13.582 1.00 97.88 332 SER A N 1
ATOM 2742 C CA . SER A 1 332 ? -13.176 -5.346 13.337 1.00 97.88 332 SER A CA 1
ATOM 2743 C C . SER A 1 332 ? -12.706 -3.909 13.101 1.00 97.88 332 SER A C 1
ATOM 2745 O O . SER A 1 332 ? -11.685 -3.499 13.664 1.00 97.88 332 SER A O 1
ATOM 2747 N N . HIS A 1 333 ? -13.453 -3.121 12.320 1.00 97.62 333 HIS A N 1
ATOM 2748 C CA . HIS A 1 333 ? -13.121 -1.720 12.065 1.00 97.62 333 HIS A CA 1
ATOM 2749 C C . HIS A 1 333 ? -13.238 -0.841 13.306 1.00 97.62 333 HIS A C 1
ATOM 2751 O O . HIS A 1 333 ? -12.333 -0.042 13.562 1.00 97.62 333 HIS A O 1
ATOM 2757 N N . VAL A 1 334 ? -14.309 -0.991 14.091 1.00 97.38 334 VAL A N 1
ATOM 2758 C CA . VAL A 1 334 ? -14.482 -0.223 15.331 1.00 97.38 334 VAL A CA 1
ATOM 2759 C C . VAL A 1 334 ? -13.349 -0.534 16.305 1.00 97.38 334 VAL A C 1
ATOM 2761 O O . VAL A 1 334 ? -12.642 0.389 16.702 1.00 97.38 334 VAL A O 1
ATOM 2764 N N . LEU A 1 335 ? -13.102 -1.810 16.633 1.00 97.06 335 LEU A N 1
ATOM 2765 C CA . LEU A 1 335 ? -12.043 -2.185 17.581 1.00 97.06 335 LEU A CA 1
ATOM 2766 C C . LEU A 1 335 ? -10.663 -1.696 17.142 1.00 97.06 335 LEU A C 1
ATOM 2768 O O . LEU A 1 335 ? -9.916 -1.140 17.947 1.00 97.06 335 LEU A O 1
ATOM 2772 N N . SER A 1 336 ? -10.332 -1.862 15.862 1.00 97.06 336 SER A N 1
ATOM 2773 C CA . SER A 1 336 ? -9.055 -1.383 15.330 1.00 97.06 336 SER A CA 1
ATOM 2774 C C . SER A 1 336 ? -8.956 0.136 15.397 1.00 97.06 336 SER A C 1
ATOM 2776 O O . SER A 1 336 ? -7.903 0.665 15.728 1.00 97.06 336 SER A O 1
ATOM 2778 N N . SER A 1 337 ? -10.047 0.859 15.139 1.00 95.81 337 SER A N 1
ATOM 2779 C CA . SER A 1 337 ? -10.053 2.325 15.174 1.00 95.81 337 SER A CA 1
ATOM 2780 C C . SER A 1 337 ? -9.869 2.894 16.580 1.00 95.81 337 SER A C 1
ATOM 2782 O O . SER A 1 337 ? -9.250 3.949 16.716 1.00 95.81 337 SER A O 1
ATOM 2784 N N . LEU A 1 338 ? -10.333 2.187 17.619 1.00 95.88 338 LEU A N 1
ATOM 2785 C CA . LEU A 1 338 ? -10.076 2.538 19.025 1.00 95.88 338 LEU A CA 1
ATOM 2786 C C . LEU A 1 338 ? -8.585 2.423 19.408 1.00 95.88 338 LEU A C 1
ATOM 2788 O O . LEU A 1 338 ? -8.142 3.000 20.400 1.00 95.88 338 LEU A O 1
ATOM 2792 N N . LEU A 1 339 ? -7.801 1.658 18.643 1.00 95.56 339 LEU A N 1
ATOM 2793 C CA . LEU A 1 339 ? -6.367 1.462 18.875 1.00 95.56 339 LEU A CA 1
ATOM 2794 C C . LEU A 1 339 ? -5.513 2.326 17.944 1.00 95.56 339 LEU A C 1
ATOM 2796 O O . LEU A 1 339 ? -4.561 2.967 18.389 1.00 95.56 339 LEU A O 1
ATOM 2800 N N . LEU A 1 340 ? -5.873 2.365 16.661 1.00 94.69 340 LEU A N 1
ATOM 2801 C CA . LEU A 1 340 ? -5.108 3.008 15.595 1.00 94.69 340 LEU A CA 1
ATOM 2802 C C . LEU A 1 340 ? -5.393 4.505 15.447 1.00 94.69 340 LEU A C 1
ATOM 2804 O O . LEU A 1 340 ? -4.595 5.192 14.818 1.00 94.69 340 LEU A O 1
ATOM 2808 N N . ASN A 1 341 ? -6.482 5.024 16.024 1.00 92.00 341 ASN A N 1
ATOM 2809 C CA . ASN A 1 341 ? -6.882 6.437 15.965 1.00 92.00 341 ASN A CA 1
ATOM 2810 C C . ASN A 1 341 ? -6.825 7.020 14.531 1.00 92.00 341 ASN A C 1
ATOM 2812 O O . ASN A 1 341 ? -5.998 7.901 14.262 1.00 92.00 341 ASN A O 1
ATOM 2816 N N . PRO A 1 342 ? -7.647 6.531 13.584 1.00 92.69 342 PRO A N 1
ATOM 2817 C CA . PRO A 1 342 ? -7.646 7.054 12.223 1.00 92.69 342 PRO A CA 1
ATOM 2818 C C . PRO A 1 342 ? -8.154 8.501 12.198 1.00 92.69 342 PRO A C 1
ATOM 2820 O O . PRO A 1 342 ? -9.070 8.854 12.934 1.00 92.69 342 PRO A O 1
ATOM 2823 N N . LYS A 1 343 ? -7.579 9.348 11.346 1.00 87.88 343 LYS A N 1
ATOM 2824 C CA . LYS A 1 343 ? -7.947 10.764 11.177 1.00 87.88 343 LYS A CA 1
ATOM 2825 C C . LYS A 1 343 ? -8.961 10.999 10.073 1.00 87.88 343 LYS A C 1
ATOM 2827 O O . LYS A 1 343 ? -9.692 11.983 10.127 1.00 87.88 343 LYS A O 1
ATOM 2832 N N . ASP A 1 344 ? -8.918 10.178 9.030 1.00 83.50 344 ASP A N 1
ATOM 2833 C CA . ASP A 1 344 ? -9.620 10.464 7.780 1.00 83.50 344 ASP A CA 1
ATOM 2834 C C . ASP A 1 344 ? -10.491 9.307 7.309 1.00 83.50 344 ASP A C 1
ATOM 2836 O O . ASP A 1 344 ? -10.662 9.106 6.121 1.00 83.50 344 ASP A O 1
ATOM 2840 N N . PHE A 1 345 ? -11.081 8.551 8.236 1.00 88.62 345 PHE A N 1
ATOM 2841 C CA . PHE A 1 345 ? -11.918 7.388 7.928 1.00 88.62 345 PHE A CA 1
ATOM 2842 C C . PHE A 1 345 ? -13.318 7.825 7.437 1.00 88.62 345 PHE A C 1
ATOM 2844 O O . PHE A 1 345 ? -14.323 7.715 8.148 1.00 88.62 345 PHE A O 1
ATOM 2851 N N . LYS A 1 346 ? -13.342 8.431 6.243 1.00 90.19 346 LYS A N 1
ATOM 2852 C CA . LYS A 1 346 ? -14.485 9.059 5.561 1.00 90.19 346 LYS A CA 1
ATOM 2853 C C . LYS A 1 346 ? -15.321 8.053 4.771 1.00 90.19 346 LYS A C 1
ATOM 2855 O O . LYS A 1 346 ? -14.860 6.975 4.421 1.00 90.19 346 LYS A O 1
ATOM 2860 N N . LEU A 1 347 ? -16.526 8.480 4.387 1.00 89.12 347 LEU A N 1
ATOM 2861 C CA . LEU A 1 347 ? -17.475 7.706 3.576 1.00 89.12 347 LEU A CA 1
ATOM 2862 C C . LEU A 1 347 ? -16.889 7.140 2.273 1.00 89.12 347 LEU A C 1
ATOM 2864 O O . LEU A 1 347 ? -17.188 6.008 1.909 1.00 89.12 347 LEU A O 1
ATOM 2868 N N . TYR A 1 348 ? -16.075 7.922 1.566 1.00 85.62 348 TYR A N 1
ATOM 2869 C CA . TYR A 1 348 ? -15.516 7.516 0.275 1.00 85.62 348 TYR A CA 1
ATOM 2870 C C . TYR A 1 348 ? -14.356 6.523 0.405 1.00 85.62 348 TYR A C 1
ATOM 2872 O O . TYR A 1 348 ? -14.128 5.729 -0.499 1.00 85.62 348 TYR A O 1
ATOM 2880 N N . TYR A 1 349 ? -13.684 6.505 1.558 1.00 89.50 349 TYR A N 1
ATOM 2881 C CA . TYR A 1 349 ? -12.568 5.599 1.843 1.00 89.50 349 TYR A CA 1
ATOM 2882 C C . TYR A 1 349 ? -13.028 4.244 2.386 1.00 89.50 349 TYR A C 1
ATOM 2884 O O . TYR A 1 349 ? -12.208 3.412 2.782 1.00 89.50 349 TYR A O 1
ATOM 2892 N N . LEU A 1 350 ? -14.344 4.026 2.410 1.00 92.25 350 LEU A N 1
ATOM 2893 C CA . LEU A 1 350 ? -14.969 2.769 2.768 1.00 92.25 350 LEU A CA 1
ATOM 2894 C C . LEU A 1 350 ? -15.723 2.212 1.568 1.00 92.25 350 LEU A C 1
ATOM 2896 O O . LEU A 1 350 ? -16.551 2.895 0.964 1.00 92.25 350 LEU A O 1
ATOM 2900 N N . ALA A 1 351 ? -15.454 0.953 1.257 1.00 92.19 351 ALA A N 1
ATOM 2901 C CA . ALA A 1 351 ? -16.144 0.183 0.237 1.00 92.19 351 ALA A CA 1
ATOM 2902 C C . ALA A 1 351 ? -16.990 -0.903 0.902 1.00 92.19 351 ALA A C 1
ATOM 2904 O O . ALA A 1 351 ? -16.554 -1.518 1.871 1.00 92.19 351 ALA A O 1
ATOM 2905 N N . ILE A 1 352 ? -18.183 -1.156 0.375 1.00 94.00 352 ILE A N 1
ATOM 2906 C CA . ILE A 1 352 ? -19.010 -2.306 0.738 1.00 94.00 352 ILE A CA 1
ATOM 2907 C C . ILE A 1 352 ? -18.913 -3.300 -0.414 1.00 94.00 352 ILE A C 1
ATOM 2909 O O . ILE A 1 352 ? -19.338 -2.995 -1.530 1.00 94.00 352 ILE A O 1
AT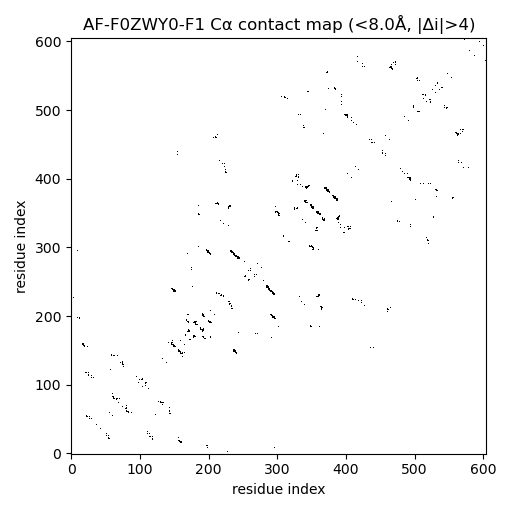OM 2913 N N . GLU A 1 353 ? -18.310 -4.461 -0.159 1.00 93.56 353 GLU A N 1
ATOM 2914 C CA . GLU A 1 353 ? -18.159 -5.522 -1.156 1.00 93.56 353 GLU A CA 1
ATOM 2915 C C . GLU A 1 353 ? -19.528 -6.108 -1.527 1.00 93.56 353 GLU A C 1
ATOM 2917 O O . GLU A 1 353 ? -20.369 -6.382 -0.666 1.00 93.56 353 GLU A O 1
ATOM 2922 N N . ASN A 1 354 ? -19.741 -6.332 -2.823 1.00 89.38 354 ASN A N 1
ATOM 2923 C CA . ASN A 1 354 ? -20.924 -7.032 -3.309 1.00 89.38 354 ASN A CA 1
ATOM 2924 C C . ASN A 1 354 ? -20.984 -8.460 -2.742 1.00 89.38 354 ASN A C 1
ATOM 2926 O O . ASN A 1 354 ? -19.958 -9.085 -2.494 1.00 89.38 354 ASN A O 1
ATOM 2930 N N . GLU A 1 355 ? -22.195 -9.004 -2.612 1.00 89.62 355 GLU A N 1
ATOM 2931 C CA . GLU A 1 355 ? -22.490 -10.360 -2.108 1.00 89.62 355 GLU A CA 1
ATOM 2932 C C . GLU A 1 355 ? -22.233 -10.561 -0.607 1.00 89.62 355 GLU A C 1
ATOM 2934 O O . GLU A 1 355 ? -23.101 -11.095 0.082 1.00 89.62 355 GLU A O 1
ATOM 2939 N N . SER A 1 356 ? -21.076 -10.137 -0.089 1.00 92.81 356 SER A N 1
ATOM 2940 C CA . SER A 1 356 ? -20.705 -10.326 1.320 1.00 92.81 356 SER A CA 1
ATOM 2941 C C . SER A 1 356 ? -21.164 -9.185 2.232 1.00 92.81 356 SER A C 1
ATOM 2943 O O . SER A 1 356 ? -21.266 -9.383 3.441 1.00 92.81 356 SER A O 1
ATOM 2945 N N . ASN A 1 357 ? -21.417 -7.996 1.670 1.00 95.00 357 ASN A N 1
ATOM 2946 C CA . ASN A 1 357 ? -21.662 -6.747 2.398 1.00 95.00 357 ASN A CA 1
ATOM 2947 C C . ASN A 1 357 ? -20.576 -6.419 3.441 1.00 95.00 357 ASN A C 1
ATOM 2949 O O . ASN A 1 357 ? -20.839 -5.713 4.422 1.00 95.00 357 ASN A O 1
ATOM 2953 N N . ARG A 1 358 ? -19.355 -6.937 3.247 1.00 95.75 358 ARG A N 1
ATOM 2954 C CA . ARG A 1 358 ? -18.189 -6.601 4.067 1.00 95.75 358 ARG A CA 1
ATOM 2955 C C . ARG A 1 358 ? -17.748 -5.177 3.799 1.00 95.75 358 ARG A C 1
ATOM 2957 O O . ARG A 1 358 ? -17.649 -4.751 2.650 1.00 95.75 358 ARG A O 1
ATOM 2964 N N . ILE A 1 359 ? -17.452 -4.465 4.877 1.00 96.00 359 ILE A N 1
ATOM 2965 C CA . ILE A 1 359 ? -16.874 -3.129 4.827 1.00 96.00 359 ILE A CA 1
ATOM 2966 C C . ILE A 1 359 ? -15.359 -3.288 4.682 1.00 96.00 359 ILE A C 1
ATOM 2968 O O . ILE A 1 359 ? -14.739 -4.029 5.439 1.00 96.00 359 ILE A O 1
ATOM 2972 N N . TYR A 1 360 ? -14.778 -2.592 3.713 1.00 94.44 360 TYR A N 1
ATOM 2973 C CA . TYR A 1 360 ? -13.341 -2.494 3.499 1.00 94.44 360 TYR A CA 1
ATOM 2974 C C . TYR A 1 360 ? -12.899 -1.043 3.618 1.00 94.44 360 TYR A C 1
ATOM 2976 O O . TYR A 1 360 ? -13.498 -0.160 3.008 1.00 94.44 360 TYR A O 1
ATOM 2984 N N . CYS A 1 361 ? -11.812 -0.797 4.343 1.00 92.56 361 CYS A N 1
ATOM 2985 C CA . CYS A 1 361 ? -11.137 0.497 4.338 1.00 92.56 361 CYS A CA 1
ATOM 2986 C C . CYS A 1 361 ? -10.079 0.508 3.239 1.00 92.56 361 CYS A C 1
ATOM 2988 O O . CYS A 1 361 ? -9.076 -0.190 3.351 1.00 92.56 361 CYS A O 1
ATOM 2990 N N . VAL A 1 362 ? -10.334 1.261 2.169 1.00 87.75 362 VAL A N 1
ATOM 2991 C CA . VAL A 1 362 ? -9.485 1.302 0.966 1.00 87.75 362 VAL A CA 1
ATOM 2992 C C . VAL A 1 362 ? -8.421 2.399 1.014 1.00 87.75 362 VAL A C 1
ATOM 2994 O O . VAL A 1 362 ? -7.480 2.350 0.232 1.00 87.75 362 VAL A O 1
ATOM 2997 N N . GLU A 1 363 ? -8.544 3.346 1.948 1.00 86.06 363 GLU A N 1
ATOM 2998 C CA . GLU A 1 363 ? -7.558 4.397 2.208 1.00 86.06 363 GLU A CA 1
ATOM 2999 C C . GLU A 1 363 ? -7.396 4.581 3.723 1.00 86.06 363 GLU A C 1
ATOM 3001 O O . GLU A 1 363 ? -8.366 4.849 4.439 1.00 86.06 363 GLU A O 1
ATOM 3006 N N . SER A 1 364 ? -6.175 4.381 4.222 1.00 86.81 364 SER A N 1
ATOM 3007 C CA . SER A 1 364 ? -5.879 4.313 5.665 1.00 86.81 364 SER A CA 1
ATOM 3008 C C . SER A 1 364 ? -4.574 5.003 6.068 1.00 86.81 364 SER A C 1
ATOM 3010 O O . SER A 1 364 ? -4.110 4.862 7.208 1.00 86.81 364 SER A O 1
ATOM 3012 N N . ASP A 1 365 ? -3.998 5.782 5.153 1.00 83.50 365 ASP A N 1
ATOM 3013 C CA . ASP A 1 365 ? -2.715 6.457 5.317 1.00 83.50 365 ASP A CA 1
ATOM 3014 C C . ASP A 1 365 ? -2.656 7.463 6.481 1.00 83.50 365 ASP A C 1
ATOM 3016 O O . ASP A 1 365 ? -1.592 7.704 7.063 1.00 83.50 365 ASP A O 1
ATOM 3020 N N . LEU A 1 366 ? -3.796 8.026 6.874 1.00 86.00 366 LEU A N 1
ATOM 3021 C CA . LEU A 1 366 ? -3.920 8.957 7.990 1.00 86.00 366 LEU A CA 1
ATOM 3022 C C . LEU A 1 366 ? -4.358 8.250 9.281 1.00 86.00 366 LEU A C 1
ATOM 3024 O O . LEU A 1 366 ? -5.429 8.523 9.821 1.00 86.00 366 LEU A O 1
ATOM 3028 N N . SER A 1 367 ? -3.500 7.364 9.790 1.00 89.06 367 SER A N 1
ATOM 3029 C CA . SER A 1 367 ? -3.655 6.671 11.081 1.00 89.06 367 SER A CA 1
ATOM 3030 C C . SER A 1 367 ? -2.571 7.074 12.095 1.00 89.06 367 SER A C 1
ATOM 3032 O O . SER A 1 367 ? -1.634 7.802 11.763 1.00 89.06 367 SER A O 1
ATOM 3034 N N . PHE A 1 368 ? -2.693 6.576 13.330 1.00 88.50 368 PHE A N 1
ATOM 3035 C CA . PHE A 1 368 ? -1.764 6.769 14.457 1.00 88.50 368 PHE A CA 1
ATOM 3036 C C . PHE A 1 368 ? -1.807 8.163 15.102 1.00 88.50 368 PHE A C 1
ATOM 3038 O O . PHE A 1 368 ? -0.826 8.626 15.684 1.00 88.50 368 PHE A O 1
ATOM 3045 N N . GLU A 1 369 ? -2.955 8.837 15.041 1.00 83.69 369 GLU A N 1
ATOM 3046 C CA . GLU A 1 369 ? -3.102 10.183 15.594 1.00 83.69 369 GLU A CA 1
ATOM 3047 C C . GLU A 1 369 ? -3.319 10.208 17.114 1.00 83.69 369 GLU A C 1
ATOM 3049 O O . GLU A 1 369 ? -3.654 9.205 17.754 1.00 83.69 369 GLU A O 1
ATOM 3054 N N . SER A 1 370 ? -3.169 11.394 17.710 1.00 81.56 370 SER A N 1
ATOM 3055 C CA . SER A 1 370 ? -3.703 11.666 19.045 1.00 81.56 370 SER A CA 1
ATOM 3056 C C . SER A 1 370 ? -5.232 11.766 19.003 1.00 81.56 370 SER A C 1
ATOM 3058 O O . SER A 1 370 ? -5.815 12.195 18.009 1.00 81.56 370 SER A O 1
ATOM 3060 N N . GLU A 1 371 ? -5.902 11.415 20.103 1.00 81.31 371 GLU A N 1
ATOM 3061 C CA . GLU A 1 371 ? -7.367 11.518 20.189 1.00 81.31 371 GLU A CA 1
ATOM 3062 C C . GLU A 1 371 ? -7.853 12.963 20.003 1.00 81.31 371 GLU A C 1
ATOM 3064 O O . GLU A 1 371 ? -8.841 13.203 19.309 1.00 81.31 371 GLU A O 1
ATOM 3069 N N . ILE A 1 372 ? -7.126 13.931 20.571 1.00 81.94 372 ILE A N 1
ATOM 3070 C CA . ILE A 1 372 ? -7.445 15.360 20.512 1.00 81.94 372 ILE A CA 1
ATOM 3071 C C . ILE A 1 372 ? -6.197 16.149 20.108 1.00 81.94 372 ILE A C 1
ATOM 3073 O O . ILE A 1 372 ? -5.068 15.781 20.458 1.00 81.94 372 ILE A O 1
ATOM 3077 N N . LYS A 1 373 ? -6.403 17.241 19.370 1.00 81.75 373 LYS A N 1
ATOM 3078 C CA . LYS A 1 373 ? -5.371 18.210 18.981 1.00 81.75 373 LYS A CA 1
ATOM 3079 C C . LYS A 1 373 ? -5.787 19.616 19.395 1.00 81.75 373 LYS A C 1
ATOM 3081 O O . LYS A 1 373 ? -6.975 19.936 19.398 1.00 81.75 373 LYS A O 1
ATOM 3086 N N . ILE A 1 374 ? -4.808 20.458 19.705 1.00 74.75 374 ILE A N 1
ATOM 3087 C CA . ILE A 1 374 ? -5.030 21.890 19.919 1.00 74.75 374 ILE A CA 1
ATOM 3088 C C . ILE A 1 374 ? -4.882 22.603 18.575 1.00 74.75 374 ILE A C 1
ATOM 3090 O O . ILE A 1 374 ? -3.916 22.380 17.848 1.00 74.75 374 ILE A O 1
ATOM 3094 N N . ILE A 1 375 ? -5.829 23.478 18.251 1.00 73.31 375 ILE A N 1
ATOM 3095 C CA . ILE A 1 375 ? -5.707 24.454 17.171 1.00 73.31 375 ILE A CA 1
ATOM 3096 C C . ILE A 1 375 ? -5.488 25.841 17.772 1.00 73.31 375 ILE A C 1
ATOM 3098 O O . ILE A 1 375 ? -6.280 26.336 18.577 1.00 73.31 375 ILE A O 1
ATOM 3102 N N . ASN A 1 376 ? -4.395 26.484 17.371 1.00 65.44 376 ASN A N 1
ATOM 3103 C CA . ASN A 1 376 ? -4.131 27.872 17.722 1.00 65.44 376 ASN A CA 1
ATOM 3104 C C . ASN A 1 376 ? -4.823 28.766 16.693 1.00 65.44 376 ASN A C 1
ATOM 3106 O O . ASN A 1 376 ? -4.367 28.892 15.556 1.00 65.44 376 ASN A O 1
ATOM 3110 N N . ASN A 1 377 ? -5.941 29.382 17.076 1.00 57.91 377 ASN A N 1
ATOM 3111 C CA . ASN A 1 377 ? -6.563 30.402 16.240 1.00 57.91 377 ASN A CA 1
ATOM 3112 C C . ASN A 1 377 ? -5.742 31.696 16.299 1.00 57.91 377 ASN A C 1
ATOM 3114 O O . ASN A 1 377 ? -5.168 32.027 17.337 1.00 57.91 377 ASN A O 1
ATOM 3118 N N . LYS A 1 378 ? -5.752 32.472 15.204 1.00 52.44 378 LYS A N 1
ATOM 3119 C CA . LYS A 1 378 ? -5.051 33.769 15.054 1.00 52.44 378 LYS A CA 1
ATOM 3120 C C . LYS A 1 378 ? -5.364 34.804 16.158 1.00 52.44 378 LYS A C 1
ATOM 3122 O O . LYS A 1 378 ? -4.717 35.840 16.212 1.00 52.44 378 LYS A O 1
ATOM 3127 N N . SER A 1 379 ? -6.345 34.543 17.023 1.00 54.78 379 SER A N 1
ATOM 3128 C CA . SER A 1 379 ? -6.840 35.433 18.077 1.00 54.78 379 SER A CA 1
ATOM 3129 C C . SER A 1 379 ? -6.478 34.996 19.512 1.00 54.78 379 SER A C 1
ATOM 3131 O O . SER A 1 379 ? -7.241 35.289 20.428 1.00 54.78 379 SER A O 1
ATOM 3133 N N . ASN A 1 380 ? -5.379 34.258 19.736 1.00 51.22 380 ASN A N 1
ATOM 3134 C CA . ASN A 1 380 ? -4.928 33.784 21.066 1.00 51.22 380 ASN A CA 1
ATOM 3135 C C . ASN A 1 380 ? -5.929 32.914 21.859 1.00 51.22 380 ASN A C 1
ATOM 3137 O O . ASN A 1 380 ? -5.724 32.649 23.040 1.00 51.22 380 ASN A O 1
ATOM 3141 N N . ASN A 1 381 ? -6.986 32.413 21.219 1.00 61.06 381 ASN A N 1
ATOM 3142 C CA . ASN A 1 381 ? -7.885 31.432 21.816 1.00 61.06 381 ASN A CA 1
ATOM 3143 C C . ASN A 1 381 ? -7.554 30.056 21.244 1.00 61.06 381 ASN A C 1
ATOM 3145 O O . ASN A 1 381 ? -7.989 29.729 20.138 1.00 61.06 381 ASN A O 1
ATOM 3149 N N . SER A 1 382 ? -6.802 29.252 21.999 1.00 67.69 382 SER A N 1
ATOM 3150 C CA . SER A 1 382 ? -6.659 27.827 21.706 1.00 67.69 382 SER A CA 1
ATOM 3151 C C . SER A 1 382 ? -8.043 27.175 21.718 1.00 67.69 382 SER A C 1
ATOM 3153 O O . SER A 1 382 ? -8.870 27.428 22.603 1.00 67.69 382 SER A O 1
ATOM 3155 N N . ASP A 1 383 ? -8.340 26.394 20.691 1.00 75.94 383 ASP A N 1
ATOM 3156 C CA . ASP A 1 383 ? -9.524 25.543 20.629 1.00 75.94 383 ASP A CA 1
ATOM 3157 C C . ASP A 1 383 ? -9.070 24.099 20.418 1.00 75.94 383 ASP A C 1
ATOM 3159 O O . ASP A 1 383 ? -7.921 23.836 20.062 1.00 75.94 383 ASP A O 1
ATOM 3163 N N . TRP A 1 384 ? -9.953 23.155 20.688 1.00 77.88 384 TRP A N 1
ATOM 3164 C CA . TRP A 1 384 ? -9.660 21.734 20.607 1.00 77.88 384 TRP A CA 1
ATOM 3165 C C . TRP A 1 384 ? -10.374 21.172 19.388 1.00 77.88 384 TRP A C 1
ATOM 3167 O O . TRP A 1 384 ? -11.507 21.549 19.089 1.00 77.88 384 TRP A O 1
ATOM 3177 N N . VAL A 1 385 ? -9.712 20.276 18.670 1.00 83.12 385 VAL A N 1
ATOM 3178 C CA . VAL A 1 385 ? -10.313 19.519 17.573 1.00 83.12 385 VAL A CA 1
ATOM 3179 C C . VAL A 1 385 ? -10.109 18.044 17.809 1.00 83.12 385 VAL A C 1
ATOM 3181 O O . VAL A 1 385 ? -9.085 17.607 18.340 1.00 83.12 385 VAL A O 1
ATOM 3184 N N . LEU A 1 386 ? -11.069 17.263 17.338 1.00 84.81 386 LEU A N 1
ATOM 3185 C CA . LEU A 1 386 ? -10.942 15.825 17.349 1.00 84.81 386 LEU A CA 1
ATOM 3186 C C . LEU A 1 386 ? -9.829 15.395 16.380 1.00 84.81 386 LEU A C 1
ATOM 3188 O O . LEU A 1 386 ? -9.830 15.784 15.203 1.00 84.81 386 LEU A O 1
ATOM 3192 N N . GLY A 1 387 ? -8.861 14.637 16.891 1.00 84.31 387 GLY A N 1
ATOM 3193 C CA . GLY A 1 387 ? -7.763 14.068 16.114 1.00 84.31 387 GLY A CA 1
ATOM 3194 C C . GLY A 1 387 ? -8.131 12.721 15.490 1.00 84.31 387 GLY A C 1
ATOM 3195 O O . GLY A 1 387 ? -7.798 12.500 14.330 1.00 84.31 387 GLY A O 1
ATOM 3196 N N . THR A 1 388 ? -8.890 11.887 16.212 1.00 87.88 388 THR A N 1
ATOM 3197 C CA . THR A 1 388 ? -9.430 10.603 15.723 1.00 87.88 388 THR A CA 1
ATOM 3198 C C . THR A 1 388 ? -10.847 10.763 15.168 1.00 87.88 388 THR A C 1
ATOM 3200 O O . THR A 1 388 ? -11.753 11.197 15.871 1.00 87.88 388 THR A O 1
ATOM 3203 N N . ARG A 1 389 ? -11.078 10.450 13.895 1.00 90.25 389 ARG A N 1
ATOM 3204 C CA . ARG A 1 389 ? -12.359 10.658 13.209 1.00 90.25 389 ARG A CA 1
ATOM 3205 C C . ARG A 1 389 ? -12.723 9.414 12.415 1.00 90.25 389 ARG A C 1
ATOM 3207 O O . ARG A 1 389 ? -11.977 8.996 11.532 1.00 90.25 389 ARG A O 1
ATOM 3214 N N . ASN A 1 390 ? -13.888 8.851 12.718 1.00 93.75 390 ASN A N 1
ATOM 3215 C CA . ASN A 1 390 ? -14.405 7.671 12.054 1.00 93.75 390 ASN A CA 1
ATOM 3216 C C . ASN A 1 390 ? -15.911 7.789 11.831 1.00 93.75 390 ASN A C 1
ATOM 3218 O O . ASN A 1 390 ? -16.688 7.921 12.776 1.00 93.75 390 ASN A O 1
ATOM 3222 N N . VAL A 1 391 ? -16.318 7.711 10.563 1.00 93.81 391 VAL A N 1
ATOM 3223 C CA . VAL A 1 391 ? -17.726 7.793 10.173 1.00 93.81 391 VAL A CA 1
ATOM 3224 C C . VAL A 1 391 ? -18.586 6.671 10.756 1.00 93.81 391 VAL A C 1
ATOM 3226 O O . VAL A 1 391 ? -19.760 6.896 11.044 1.00 93.81 391 VAL A O 1
ATOM 3229 N N . LEU A 1 392 ? -18.021 5.490 11.012 1.00 95.06 392 LEU A N 1
ATOM 3230 C CA . LEU A 1 392 ? -18.751 4.351 11.572 1.00 95.06 392 LEU A CA 1
ATOM 3231 C C . LEU A 1 392 ? -19.301 4.635 12.976 1.00 95.06 392 LEU A C 1
ATOM 3233 O O . LEU A 1 392 ? -20.342 4.093 13.339 1.00 95.06 392 LEU A O 1
ATOM 3237 N N . TYR A 1 393 ? -18.679 5.546 13.732 1.00 94.06 393 TYR A N 1
ATOM 3238 C CA . TYR A 1 393 ? -19.178 5.965 15.046 1.00 94.06 393 TYR A CA 1
ATOM 3239 C C . TYR A 1 393 ? -20.496 6.756 14.968 1.00 94.06 393 TYR A C 1
ATOM 3241 O O . TYR A 1 393 ? -21.163 6.928 15.983 1.00 94.06 393 TYR A O 1
ATOM 3249 N N . THR A 1 394 ? -20.907 7.208 13.776 1.00 91.62 394 THR A N 1
ATOM 3250 C CA . THR A 1 394 ? -22.218 7.855 13.553 1.00 91.62 394 THR A CA 1
ATOM 3251 C C . THR A 1 394 ? -23.353 6.854 13.296 1.00 91.62 394 THR A C 1
ATOM 3253 O O . THR A 1 394 ? -24.525 7.229 13.267 1.00 91.62 394 THR A O 1
ATOM 3256 N N . ILE A 1 395 ? -23.043 5.563 13.124 1.00 92.38 395 ILE A N 1
ATOM 3257 C CA . ILE A 1 395 ? -24.019 4.534 12.740 1.00 92.38 395 ILE A CA 1
ATOM 3258 C C . ILE A 1 395 ? -24.667 3.932 13.990 1.00 92.38 395 ILE A C 1
ATOM 3260 O O . ILE A 1 395 ? -24.385 2.799 14.386 1.00 92.38 395 ILE A O 1
ATOM 3264 N N . ALA A 1 396 ? -25.550 4.709 14.626 1.00 91.06 396 ALA A N 1
ATOM 3265 C CA . ALA A 1 396 ? -26.181 4.346 15.897 1.00 91.06 396 ALA A CA 1
ATOM 3266 C C . ALA A 1 396 ? -26.771 2.917 15.935 1.00 91.06 396 ALA A C 1
ATOM 3268 O O . ALA A 1 396 ? -26.478 2.211 16.900 1.00 91.06 396 ALA A O 1
ATOM 3269 N N . PRO A 1 397 ? -27.505 2.422 14.911 1.00 93.12 397 PRO A N 1
ATOM 3270 C CA . PRO A 1 397 ? -28.048 1.063 14.944 1.00 93.12 397 PRO A CA 1
ATOM 3271 C C . PRO A 1 397 ? -26.998 -0.040 15.113 1.00 93.12 397 PRO A C 1
ATOM 3273 O O . PRO A 1 397 ? -27.279 -1.041 15.761 1.00 93.12 397 PRO A O 1
ATOM 3276 N N . LEU A 1 398 ? -25.795 0.135 14.556 1.00 95.94 398 LEU A N 1
ATOM 3277 C CA . LEU A 1 398 ? -24.708 -0.842 14.675 1.00 95.94 398 LEU A CA 1
ATOM 3278 C C . LEU A 1 398 ? -23.860 -0.609 15.925 1.00 95.94 398 LEU A C 1
ATOM 3280 O O . LEU A 1 398 ? -23.448 -1.569 16.574 1.00 95.94 398 LEU A O 1
ATOM 3284 N N . MET A 1 399 ? -23.655 0.653 16.312 1.00 96.69 399 MET A N 1
ATOM 3285 C CA . MET A 1 399 ? -22.899 0.995 17.519 1.00 96.69 399 MET A CA 1
ATOM 3286 C C . MET A 1 399 ? -23.553 0.456 18.806 1.00 96.69 399 MET A C 1
ATOM 3288 O O . MET A 1 399 ? -22.859 0.176 19.782 1.00 96.69 399 MET A O 1
ATOM 3292 N N . GLN A 1 400 ? -24.876 0.266 18.805 1.00 96.00 400 GLN A N 1
ATOM 3293 C CA . GLN A 1 400 ? -25.626 -0.313 19.928 1.00 96.00 400 GLN A CA 1
ATOM 3294 C C . GLN A 1 400 ? -25.630 -1.851 19.954 1.00 96.00 400 GLN A C 1
ATOM 3296 O O . GLN A 1 400 ? -26.102 -2.446 20.922 1.00 96.00 400 GLN A O 1
ATOM 3301 N N . LEU A 1 401 ? -25.112 -2.521 18.921 1.00 97.00 401 LEU A N 1
ATOM 3302 C CA . LEU A 1 401 ? -24.974 -3.977 18.929 1.00 97.00 401 LEU A CA 1
ATOM 3303 C C . LEU A 1 401 ? -23.739 -4.396 19.731 1.00 97.00 401 LEU A C 1
ATOM 3305 O O . LEU A 1 401 ? -22.752 -3.657 19.809 1.00 97.00 401 LEU A O 1
ATOM 3309 N N . SER A 1 402 ? -23.784 -5.600 20.303 1.00 97.62 402 SER A N 1
ATOM 3310 C CA . SER A 1 402 ? -22.614 -6.233 20.915 1.00 97.62 402 SER A CA 1
ATOM 3311 C C . SER A 1 402 ? -21.518 -6.470 19.878 1.00 97.62 402 SER A C 1
ATOM 3313 O O . SER A 1 402 ? -21.814 -6.730 18.708 1.00 97.62 402 SER A O 1
ATOM 3315 N N . ILE A 1 403 ? -20.257 -6.427 20.313 1.00 97.81 403 ILE A N 1
ATOM 3316 C CA . ILE A 1 403 ? -19.135 -6.875 19.478 1.00 97.81 403 ILE A CA 1
ATOM 3317 C C . ILE A 1 403 ? -19.406 -8.305 19.006 1.00 97.81 403 ILE A C 1
ATOM 3319 O O . ILE A 1 403 ? -19.823 -9.153 19.795 1.00 97.81 403 ILE A O 1
ATOM 3323 N N . GLN A 1 404 ? -19.174 -8.573 17.722 1.00 96.75 404 GLN A N 1
ATOM 3324 C CA . GLN A 1 404 ? -19.381 -9.897 17.149 1.00 96.75 404 GLN A CA 1
ATOM 3325 C C . GLN A 1 404 ? -18.493 -10.944 17.858 1.00 96.75 404 GLN A C 1
ATOM 3327 O O . GLN A 1 404 ? -17.305 -10.717 18.097 1.00 96.75 404 GLN A O 1
ATOM 3332 N N . ASP A 1 405 ? -19.069 -12.102 18.202 1.00 96.50 405 ASP A N 1
ATOM 3333 C CA . ASP A 1 405 ? -18.427 -13.099 19.079 1.00 96.50 405 ASP A CA 1
ATOM 3334 C C . ASP A 1 405 ? -17.080 -13.621 18.560 1.00 96.50 405 ASP A C 1
ATOM 3336 O O . ASP A 1 405 ? -16.140 -13.815 19.337 1.00 96.50 405 ASP A O 1
ATOM 3340 N N . LYS A 1 406 ? -16.967 -13.846 17.247 1.00 96.88 406 LYS A N 1
ATOM 3341 C CA . LYS A 1 406 ? -15.725 -14.284 16.600 1.00 96.88 406 LYS A CA 1
ATOM 3342 C C . LYS A 1 406 ? -14.659 -13.190 16.692 1.00 96.88 406 LYS A C 1
ATOM 3344 O O . LYS A 1 406 ? -13.557 -13.498 17.127 1.00 96.88 406 LYS A O 1
ATOM 3349 N N . VAL A 1 407 ? -14.997 -11.932 16.406 1.00 97.50 407 VAL A N 1
ATOM 3350 C CA . VAL A 1 407 ? -14.086 -10.780 16.540 1.00 97.50 407 VAL A CA 1
ATOM 3351 C C . VAL A 1 407 ? -13.612 -10.617 17.988 1.00 97.50 407 VAL A C 1
ATOM 3353 O O . VAL A 1 407 ? -12.420 -10.450 18.238 1.00 97.50 407 VAL A O 1
ATOM 3356 N N . SER A 1 408 ? -14.529 -10.718 18.955 1.00 97.19 408 SER A N 1
ATOM 3357 C CA . SER A 1 408 ? -14.199 -10.672 20.386 1.00 97.19 408 SER A CA 1
ATOM 3358 C C . SER A 1 408 ? -13.253 -11.813 20.778 1.00 97.19 408 SER A C 1
ATOM 3360 O O . SER A 1 408 ? -12.251 -11.592 21.456 1.00 97.19 408 SER A O 1
ATOM 3362 N N . THR A 1 409 ? -13.518 -13.030 20.295 1.00 97.06 409 THR A N 1
ATOM 3363 C CA . THR A 1 409 ? -12.673 -14.208 20.545 1.00 97.06 409 THR A CA 1
ATOM 3364 C C . THR A 1 409 ? -11.280 -14.050 19.938 1.00 97.06 409 THR A C 1
ATOM 3366 O O . THR A 1 409 ? -10.289 -14.273 20.631 1.00 97.06 409 THR A O 1
ATOM 3369 N N . GLU A 1 410 ? -11.188 -13.626 18.676 1.00 96.81 410 GLU A N 1
ATOM 3370 C CA . GLU A 1 410 ? -9.919 -13.352 17.991 1.00 96.81 410 GLU A CA 1
ATOM 3371 C C . GLU A 1 410 ? -9.091 -12.323 18.774 1.00 96.81 410 GLU A C 1
ATOM 3373 O O . GLU A 1 410 ? -7.956 -12.605 19.157 1.00 96.81 410 GLU A O 1
ATOM 3378 N N . PHE A 1 411 ? -9.695 -11.192 19.148 1.00 96.88 411 PHE A N 1
ATOM 3379 C CA . PHE A 1 411 ? -9.036 -10.141 19.928 1.00 96.88 411 PHE A CA 1
ATOM 3380 C C . PHE A 1 411 ? -8.586 -10.615 21.327 1.00 96.88 411 PHE A C 1
ATOM 3382 O O . PHE A 1 411 ? -7.496 -10.290 21.821 1.00 96.88 411 PHE A O 1
ATOM 3389 N N . LEU A 1 412 ? -9.416 -11.415 22.003 1.00 96.31 412 LEU A N 1
ATOM 3390 C CA . LEU A 1 412 ? -9.109 -11.956 23.328 1.00 96.31 412 LEU A CA 1
ATOM 3391 C C . LEU A 1 412 ? -7.981 -12.995 23.307 1.00 96.31 412 LEU A C 1
ATOM 3393 O O . LEU A 1 412 ? -7.261 -13.094 24.305 1.00 96.31 412 LEU A O 1
ATOM 3397 N N . ASN A 1 413 ? -7.754 -13.680 22.188 1.00 95.12 413 ASN A N 1
ATOM 3398 C CA . ASN A 1 413 ? -6.690 -14.679 22.049 1.00 95.12 413 ASN A CA 1
ATOM 3399 C C . ASN A 1 413 ? -5.293 -14.072 21.827 1.00 95.12 413 ASN A C 1
ATOM 3401 O O . ASN A 1 413 ? -4.287 -14.734 22.072 1.00 95.12 413 ASN A O 1
ATOM 3405 N N . VAL A 1 414 ? -5.207 -12.805 21.419 1.00 95.56 414 VAL A N 1
ATOM 3406 C CA . VAL A 1 414 ? -3.933 -12.137 21.112 1.00 95.56 414 VAL A CA 1
ATOM 3407 C C . VAL A 1 414 ? -3.193 -11.691 22.380 1.00 95.56 414 VAL A C 1
ATOM 3409 O O . VAL A 1 414 ? -3.758 -10.979 23.208 1.00 95.56 414 VAL A O 1
ATOM 3412 N N . GLN A 1 415 ? -1.912 -12.040 22.543 1.00 96.94 415 GLN A N 1
ATOM 3413 C CA . GLN A 1 415 ? -1.079 -11.464 23.611 1.00 96.94 415 GLN A CA 1
ATOM 3414 C C . GLN A 1 415 ? -0.595 -10.063 23.178 1.00 96.94 415 GLN A C 1
ATOM 3416 O O . GLN A 1 415 ? 0.107 -9.971 22.172 1.00 96.94 415 GLN A O 1
ATOM 3421 N N . PRO A 1 416 ? -0.951 -8.970 23.888 1.00 97.31 416 PRO A N 1
ATOM 3422 C CA . PRO A 1 416 ? -0.747 -7.609 23.378 1.00 97.31 416 PRO A CA 1
ATOM 3423 C C . PRO A 1 416 ? 0.716 -7.225 23.122 1.00 97.31 416 PRO A C 1
ATOM 3425 O O . PRO A 1 416 ? 1.023 -6.655 22.083 1.00 97.31 416 PRO A O 1
ATOM 3428 N N . ASN A 1 417 ? 1.636 -7.536 24.038 1.00 97.38 417 ASN A N 1
ATOM 3429 C CA . ASN A 1 417 ? 3.048 -7.144 23.915 1.00 97.38 417 ASN A CA 1
ATOM 3430 C C . ASN A 1 417 ? 3.745 -7.846 22.739 1.00 97.38 417 ASN A C 1
ATOM 3432 O O . ASN A 1 417 ? 4.489 -7.214 21.995 1.00 97.38 417 ASN A O 1
ATOM 3436 N N . LEU A 1 418 ? 3.488 -9.141 22.566 1.00 97.62 418 LEU A N 1
ATOM 3437 C CA . LEU A 1 418 ? 3.967 -9.963 21.463 1.00 97.62 418 LEU A CA 1
ATOM 3438 C C . LEU A 1 418 ? 3.390 -9.473 20.144 1.00 97.62 418 LEU A C 1
ATOM 3440 O O . LEU A 1 418 ? 4.156 -9.218 19.224 1.00 97.62 418 LEU A O 1
ATOM 3444 N N . PHE A 1 419 ? 2.077 -9.253 20.087 1.00 98.12 419 PHE A N 1
ATOM 3445 C CA . PHE A 1 419 ? 1.420 -8.718 18.900 1.00 98.12 419 PHE A CA 1
ATOM 3446 C C . PHE A 1 419 ? 2.029 -7.387 18.458 1.00 98.12 419 PHE A C 1
ATOM 3448 O O . PHE A 1 419 ? 2.375 -7.230 17.294 1.00 98.12 419 PHE A O 1
ATOM 3455 N N . LEU A 1 420 ? 2.212 -6.439 19.383 1.00 98.12 420 LEU A N 1
ATOM 3456 C CA . LEU A 1 420 ? 2.783 -5.134 19.047 1.00 98.12 420 LEU A CA 1
ATOM 3457 C C . LEU A 1 420 ? 4.245 -5.224 18.616 1.00 98.12 420 LEU A C 1
ATOM 3459 O O . LEU A 1 420 ? 4.645 -4.494 17.712 1.00 98.12 420 LEU A O 1
ATOM 3463 N N . LEU A 1 421 ? 5.029 -6.121 19.218 1.00 97.94 421 LEU A N 1
ATOM 3464 C CA . LEU A 1 421 ? 6.407 -6.356 18.799 1.00 97.94 421 LEU A CA 1
ATOM 3465 C C . LEU A 1 421 ? 6.458 -6.938 17.381 1.00 97.94 421 LEU A C 1
ATOM 3467 O O . LEU A 1 421 ? 7.181 -6.417 16.538 1.00 97.94 421 LEU A O 1
ATOM 3471 N N . GLU A 1 422 ? 5.669 -7.975 17.095 1.00 97.94 422 GLU A N 1
ATOM 3472 C CA . GLU A 1 422 ? 5.577 -8.579 15.759 1.00 97.94 422 GLU A CA 1
ATOM 3473 C C . GLU A 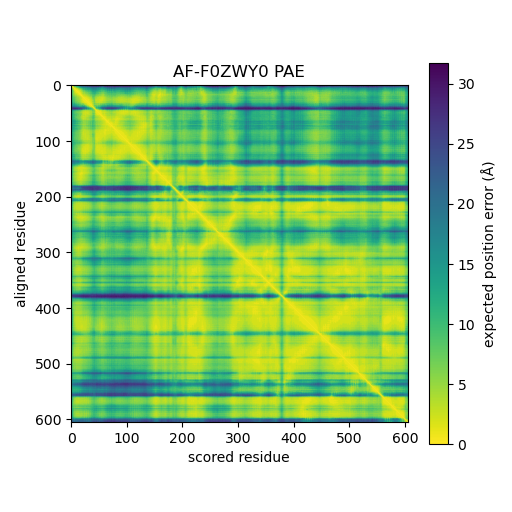1 422 ? 5.090 -7.583 14.708 1.00 97.94 422 GLU A C 1
ATOM 3475 O O . GLU A 1 422 ? 5.597 -7.544 13.586 1.00 97.94 422 GLU A O 1
ATOM 3480 N N . TRP A 1 423 ? 4.106 -6.768 15.073 1.00 98.00 423 TRP A N 1
ATOM 3481 C CA . TRP A 1 423 ? 3.573 -5.720 14.223 1.00 98.00 423 TRP A CA 1
ATOM 3482 C C . TRP A 1 423 ? 4.649 -4.681 13.878 1.00 98.00 423 TRP A C 1
ATOM 3484 O O . TRP A 1 423 ? 4.921 -4.473 12.695 1.00 98.00 423 TRP A O 1
ATOM 3494 N N . LEU A 1 424 ? 5.327 -4.099 14.875 1.00 97.88 424 LEU A N 1
ATOM 3495 C CA . LEU A 1 424 ? 6.392 -3.105 14.666 1.00 97.88 424 LEU A CA 1
ATOM 3496 C C . LEU A 1 424 ? 7.583 -3.668 13.880 1.00 97.88 424 LEU A C 1
ATOM 3498 O O . LEU A 1 424 ? 8.098 -2.987 12.994 1.00 97.88 424 LEU A O 1
ATOM 3502 N N . LEU A 1 425 ? 7.996 -4.910 14.156 1.00 97.50 425 LEU A N 1
ATOM 3503 C CA . LEU A 1 425 ? 9.059 -5.579 13.398 1.00 97.50 425 LEU A CA 1
ATOM 3504 C C . LEU A 1 425 ? 8.675 -5.747 11.926 1.00 97.50 425 LEU A C 1
ATOM 3506 O O . LEU A 1 425 ? 9.479 -5.432 11.055 1.00 97.50 425 LEU A O 1
ATOM 3510 N N . SER A 1 426 ? 7.427 -6.129 11.636 1.00 97.38 426 SER A N 1
ATOM 3511 C CA . SER A 1 426 ? 6.969 -6.254 10.248 1.00 97.38 426 SER A CA 1
ATOM 3512 C C . SER A 1 426 ? 6.972 -4.920 9.493 1.00 97.38 426 SER A C 1
ATOM 3514 O O . SER A 1 426 ? 7.233 -4.896 8.292 1.00 97.38 426 SER A O 1
ATOM 3516 N N . ILE A 1 427 ? 6.702 -3.803 10.182 1.00 97.19 427 ILE A N 1
ATOM 3517 C CA . ILE A 1 427 ? 6.784 -2.456 9.596 1.00 97.19 427 ILE A CA 1
ATOM 3518 C C . ILE A 1 427 ? 8.245 -2.099 9.327 1.00 97.19 427 ILE A C 1
ATOM 3520 O O . ILE A 1 427 ? 8.544 -1.590 8.253 1.00 97.19 427 ILE A O 1
ATOM 3524 N N . LYS A 1 428 ? 9.154 -2.402 10.260 1.00 96.88 428 LYS A N 1
ATOM 3525 C CA . LYS A 1 428 ? 10.592 -2.167 10.083 1.00 96.88 428 LYS A CA 1
ATOM 3526 C C . LYS A 1 428 ? 11.145 -2.918 8.869 1.00 96.88 428 LYS A C 1
ATOM 3528 O O . LYS A 1 428 ? 11.769 -2.304 8.014 1.00 96.88 428 LYS A O 1
ATOM 3533 N N . GLU A 1 429 ? 10.858 -4.214 8.759 1.00 95.81 429 GLU A N 1
ATOM 3534 C CA . GLU A 1 429 ? 11.262 -5.035 7.606 1.00 95.81 429 GLU A CA 1
ATOM 3535 C C . GLU A 1 429 ? 10.736 -4.445 6.289 1.00 95.81 429 GLU A C 1
ATOM 3537 O O . GLU A 1 429 ? 11.442 -4.384 5.284 1.00 95.81 429 GLU A O 1
ATOM 3542 N N . LYS A 1 430 ? 9.490 -3.958 6.291 1.00 96.62 430 LYS A N 1
ATOM 3543 C CA . LYS A 1 430 ? 8.886 -3.343 5.108 1.00 96.62 430 LYS A CA 1
ATOM 3544 C C . LYS A 1 430 ? 9.515 -1.996 4.747 1.00 96.62 430 LYS A C 1
ATOM 3546 O O . LYS A 1 430 ? 9.682 -1.707 3.565 1.00 96.62 430 LYS A O 1
ATOM 3551 N N . GLU A 1 431 ? 9.863 -1.182 5.739 1.00 96.94 431 GLU A N 1
ATOM 3552 C CA . GLU A 1 431 ? 10.599 0.066 5.531 1.00 96.94 431 GLU A CA 1
ATOM 3553 C C . GLU A 1 431 ? 11.952 -0.202 4.865 1.00 96.94 431 GLU A C 1
ATOM 3555 O O . GLU A 1 431 ? 12.289 0.465 3.890 1.00 96.94 431 GLU A O 1
ATOM 3560 N N . GLU A 1 432 ? 12.687 -1.216 5.328 1.00 95.88 432 GLU A N 1
ATOM 3561 C CA . GLU A 1 432 ? 13.973 -1.618 4.745 1.00 95.88 432 GLU A CA 1
ATOM 3562 C C . GLU A 1 432 ? 13.831 -2.020 3.268 1.00 95.88 432 GLU A C 1
ATOM 3564 O O . GLU A 1 432 ? 14.628 -1.576 2.440 1.00 95.88 432 GLU A O 1
ATOM 3569 N N . ILE A 1 433 ? 12.779 -2.769 2.913 1.00 96.12 433 ILE A N 1
ATOM 3570 C CA . ILE A 1 433 ? 12.466 -3.116 1.515 1.00 96.12 433 ILE A CA 1
ATOM 3571 C C . ILE A 1 433 ? 12.220 -1.856 0.674 1.00 96.12 433 ILE A C 1
ATOM 3573 O O . ILE A 1 433 ? 12.754 -1.737 -0.427 1.00 96.12 433 ILE A O 1
ATOM 3577 N N . TYR A 1 434 ? 11.445 -0.888 1.173 1.00 96.56 434 TYR A N 1
ATOM 3578 C CA . TYR A 1 434 ? 11.201 0.357 0.438 1.00 96.56 434 TYR A CA 1
ATOM 3579 C C . TYR A 1 434 ? 12.464 1.199 0.279 1.00 96.56 434 TYR A C 1
ATOM 3581 O O . TYR A 1 434 ? 12.691 1.749 -0.795 1.00 96.56 434 TYR A O 1
ATOM 3589 N N . ILE A 1 435 ? 13.321 1.262 1.297 1.00 96.00 435 ILE A N 1
ATOM 3590 C CA . ILE A 1 435 ? 14.617 1.937 1.188 1.00 96.00 435 ILE A CA 1
ATOM 3591 C C . ILE A 1 435 ? 15.504 1.256 0.132 1.00 96.00 435 ILE A C 1
ATOM 3593 O O . ILE A 1 435 ? 16.100 1.948 -0.694 1.00 96.00 435 ILE A O 1
ATOM 3597 N N . GLN A 1 436 ? 15.546 -0.080 0.092 1.00 95.38 436 GLN A N 1
ATOM 3598 C CA . GLN A 1 436 ? 16.265 -0.832 -0.947 1.00 95.38 436 GLN A CA 1
ATOM 3599 C C . GLN A 1 436 ? 15.692 -0.577 -2.347 1.00 95.38 436 GLN A C 1
ATOM 3601 O O . GLN A 1 436 ? 16.451 -0.386 -3.295 1.00 95.38 436 GLN A O 1
ATOM 3606 N N . LEU A 1 437 ? 14.367 -0.494 -2.473 1.00 94.62 437 LEU A N 1
ATOM 3607 C CA . LEU A 1 437 ? 13.692 -0.183 -3.731 1.00 94.62 437 LEU A CA 1
ATOM 3608 C C . LEU A 1 437 ? 14.049 1.226 -4.243 1.00 94.62 437 LEU A C 1
ATOM 3610 O O . LEU A 1 437 ? 14.308 1.407 -5.433 1.00 94.62 437 LEU A O 1
ATOM 3614 N N . ILE A 1 438 ? 14.123 2.222 -3.350 1.00 94.25 438 ILE A N 1
ATOM 3615 C CA . ILE A 1 438 ? 14.573 3.579 -3.703 1.00 94.25 438 ILE A CA 1
ATOM 3616 C C . ILE A 1 438 ? 16.046 3.558 -4.124 1.00 94.25 438 ILE A C 1
ATOM 3618 O O . ILE A 1 438 ? 16.395 4.200 -5.113 1.00 94.25 438 ILE A O 1
ATOM 3622 N N . HIS A 1 439 ? 16.908 2.810 -3.424 1.00 92.88 439 HIS A N 1
ATOM 3623 C CA . HIS A 1 439 ? 18.314 2.650 -3.813 1.00 92.88 439 HIS A CA 1
ATOM 3624 C C . HIS A 1 439 ? 18.466 2.063 -5.218 1.00 92.88 439 HIS A C 1
ATOM 3626 O O . HIS A 1 439 ? 19.246 2.588 -6.012 1.00 92.88 439 HIS A O 1
ATOM 3632 N N . GLU A 1 440 ? 17.700 1.019 -5.534 1.00 89.94 440 GLU A N 1
ATOM 3633 C CA . GLU A 1 440 ? 17.676 0.415 -6.866 1.00 89.94 440 GLU A CA 1
ATOM 3634 C C . GLU A 1 440 ? 17.269 1.449 -7.928 1.00 89.94 440 GLU A C 1
ATOM 3636 O O . GLU A 1 440 ? 17.934 1.576 -8.956 1.00 89.94 440 GLU A O 1
ATOM 3641 N N . TYR A 1 441 ? 16.242 2.257 -7.657 1.00 90.19 441 TYR A N 1
ATOM 3642 C CA . TYR A 1 441 ? 15.804 3.324 -8.557 1.00 90.19 441 TYR A CA 1
ATOM 3643 C C . TYR A 1 441 ? 16.870 4.399 -8.799 1.00 90.19 441 TYR A C 1
ATOM 3645 O O . TYR A 1 441 ? 17.160 4.722 -9.952 1.00 90.19 441 TYR A O 1
ATOM 3653 N N . VAL A 1 442 ? 17.486 4.933 -7.739 1.00 90.88 442 VAL A N 1
ATOM 3654 C CA . VAL A 1 442 ? 18.469 6.024 -7.874 1.00 90.88 442 VAL A CA 1
ATOM 3655 C C . VAL A 1 442 ? 19.838 5.553 -8.361 1.00 90.88 442 VAL A C 1
ATOM 3657 O O . VAL A 1 442 ? 20.666 6.380 -8.743 1.00 90.88 442 VAL A O 1
ATOM 3660 N N . SER A 1 443 ? 20.101 4.242 -8.371 1.00 84.38 443 SER A N 1
ATOM 3661 C CA . SER A 1 443 ? 21.373 3.675 -8.841 1.00 84.38 443 SER A CA 1
ATOM 3662 C C . SER A 1 443 ? 21.682 4.027 -10.303 1.00 84.38 443 SER A C 1
ATOM 3664 O O . SER A 1 443 ? 22.850 4.144 -10.682 1.00 84.38 443 SER A O 1
ATOM 3666 N N . GLU A 1 444 ? 20.640 4.271 -11.098 1.00 77.75 444 GLU A N 1
ATOM 3667 C CA . GLU A 1 444 ? 20.725 4.641 -12.512 1.00 77.75 444 GLU A CA 1
ATOM 3668 C C . GLU A 1 444 ? 20.702 6.159 -12.754 1.00 77.75 444 GLU A C 1
ATOM 3670 O O . GLU A 1 444 ? 20.932 6.602 -13.879 1.00 77.75 444 GLU A O 1
ATOM 3675 N N . CYS A 1 445 ? 20.462 6.972 -11.720 1.00 81.19 445 CYS A N 1
ATOM 3676 C CA . CYS A 1 445 ? 20.527 8.428 -11.828 1.00 81.19 445 CYS A CA 1
ATOM 3677 C C . CYS A 1 445 ? 21.980 8.922 -11.961 1.00 81.19 445 CYS A C 1
ATOM 3679 O O . CYS A 1 445 ? 22.934 8.228 -11.578 1.00 81.19 445 CYS A O 1
ATOM 3681 N N . ASP A 1 446 ? 22.145 10.152 -12.465 1.00 81.19 446 ASP A N 1
ATOM 3682 C CA . ASP A 1 446 ? 23.435 10.853 -12.463 1.00 81.19 446 ASP A CA 1
ATOM 3683 C C . ASP A 1 446 ? 23.981 10.917 -11.034 1.00 81.19 446 ASP A C 1
ATOM 3685 O O . ASP A 1 446 ? 23.246 11.262 -10.108 1.00 81.19 446 ASP A O 1
ATOM 3689 N N . VAL A 1 447 ? 25.263 10.576 -10.859 1.00 80.94 447 VAL A N 1
ATOM 3690 C CA . VAL A 1 447 ? 25.961 10.535 -9.565 1.00 80.94 447 VAL A CA 1
ATOM 3691 C C . VAL A 1 447 ? 25.756 11.824 -8.769 1.00 80.94 447 VAL A C 1
ATOM 3693 O O . VAL A 1 447 ? 25.576 11.750 -7.555 1.00 80.94 447 VAL A O 1
ATOM 3696 N N . LEU A 1 448 ? 25.735 12.979 -9.442 1.00 83.50 448 LEU A N 1
ATOM 3697 C CA . LEU A 1 448 ? 25.561 14.287 -8.804 1.00 83.50 448 LEU A CA 1
ATOM 3698 C C . LEU A 1 448 ? 24.144 14.503 -8.245 1.00 83.50 448 LEU A C 1
ATOM 3700 O O . LEU A 1 448 ? 23.980 15.262 -7.292 1.00 83.50 448 LEU A O 1
ATOM 3704 N N . ASP A 1 449 ? 23.141 13.813 -8.791 1.00 87.88 449 ASP A N 1
ATOM 3705 C CA . ASP A 1 449 ? 21.734 13.944 -8.402 1.00 87.88 449 ASP A CA 1
ATOM 3706 C C . ASP A 1 449 ? 21.230 12.785 -7.523 1.00 87.88 449 ASP A C 1
ATOM 3708 O O . ASP A 1 449 ? 20.119 12.871 -6.992 1.00 87.88 449 ASP A O 1
ATOM 3712 N N . ARG A 1 450 ? 22.010 11.707 -7.336 1.00 90.00 450 ARG A N 1
ATOM 3713 C CA . ARG A 1 450 ? 21.562 10.488 -6.623 1.00 90.00 450 ARG A CA 1
ATOM 3714 C C . ARG A 1 450 ? 21.091 10.756 -5.204 1.00 90.00 450 ARG A C 1
ATOM 3716 O O . ARG A 1 450 ? 19.995 10.338 -4.852 1.00 90.00 450 ARG A O 1
ATOM 3723 N N . GLU A 1 451 ? 21.904 11.437 -4.401 1.00 91.69 451 GLU A N 1
ATOM 3724 C CA . GLU A 1 451 ? 21.602 11.692 -2.985 1.00 91.69 451 GLU A CA 1
ATOM 3725 C C . GLU A 1 451 ? 20.363 12.579 -2.842 1.00 91.69 451 GLU A C 1
ATOM 3727 O O . GLU A 1 451 ? 19.413 12.231 -2.146 1.00 91.69 451 GLU A O 1
ATOM 3732 N N . LYS A 1 452 ? 20.305 13.665 -3.619 1.00 92.31 452 LYS A N 1
ATOM 3733 C CA . LYS A 1 452 ? 19.141 14.553 -3.661 1.00 92.31 452 LYS A CA 1
ATOM 3734 C C . LYS A 1 452 ? 17.875 13.818 -4.108 1.00 92.31 452 LYS A C 1
ATOM 3736 O O . LYS A 1 452 ? 16.811 14.025 -3.533 1.00 92.31 452 LYS A O 1
ATOM 3741 N N . THR A 1 453 ? 17.972 12.969 -5.131 1.00 90.56 453 THR A N 1
ATOM 3742 C CA . THR A 1 453 ? 16.836 12.182 -5.635 1.00 90.56 453 THR A CA 1
ATOM 3743 C C . THR A 1 453 ? 16.382 11.158 -4.602 1.00 90.56 453 THR A C 1
ATOM 3745 O O . THR A 1 453 ? 15.180 10.994 -4.402 1.00 90.56 453 THR A O 1
ATOM 3748 N N . PHE A 1 454 ? 17.324 10.515 -3.912 1.00 93.69 454 PHE A N 1
ATOM 3749 C CA . PHE A 1 454 ? 17.049 9.578 -2.828 1.00 93.69 454 PHE A CA 1
ATOM 3750 C C . PHE A 1 454 ? 16.290 10.262 -1.687 1.00 93.69 454 PHE A C 1
ATOM 3752 O O . PHE A 1 454 ? 15.211 9.802 -1.314 1.00 93.69 454 PHE A O 1
ATOM 3759 N N . ASP A 1 455 ? 16.796 11.392 -1.192 1.00 92.94 455 ASP A N 1
ATOM 3760 C CA . ASP A 1 455 ? 16.169 12.138 -0.097 1.00 92.94 455 ASP A CA 1
ATOM 3761 C C . ASP A 1 455 ? 14.800 12.699 -0.486 1.00 92.94 455 ASP A C 1
ATOM 3763 O O . ASP A 1 455 ? 13.847 12.593 0.288 1.00 92.94 455 ASP A O 1
ATOM 3767 N N . ASN A 1 456 ? 14.667 13.247 -1.698 1.00 90.81 456 ASN A N 1
ATOM 3768 C CA . ASN A 1 456 ? 13.380 13.712 -2.211 1.00 90.81 456 ASN A CA 1
ATOM 3769 C C . ASN A 1 456 ? 12.374 12.562 -2.261 1.00 90.81 456 ASN A C 1
ATOM 3771 O O . ASN A 1 456 ? 11.322 12.656 -1.642 1.00 90.81 456 ASN A O 1
ATOM 3775 N N . THR A 1 457 ? 12.732 11.448 -2.900 1.00 91.25 457 THR A N 1
ATOM 3776 C CA . THR A 1 457 ? 11.865 10.265 -3.013 1.00 91.25 457 THR A CA 1
ATOM 3777 C C . THR A 1 457 ? 11.444 9.744 -1.639 1.00 91.25 457 THR A C 1
ATOM 3779 O O . THR A 1 457 ? 10.279 9.429 -1.396 1.00 91.25 457 THR A O 1
ATOM 3782 N N . LYS A 1 458 ? 12.394 9.671 -0.705 1.00 93.12 458 LYS A N 1
ATOM 3783 C CA . LYS A 1 458 ? 12.148 9.226 0.664 1.00 93.12 458 LYS A CA 1
ATOM 3784 C C . LYS A 1 458 ? 11.141 10.141 1.374 1.00 93.12 458 LYS A C 1
ATOM 3786 O O . LYS A 1 458 ? 10.223 9.643 2.025 1.00 93.12 458 LYS A O 1
ATOM 3791 N N . ASN A 1 459 ? 11.269 11.457 1.202 1.00 90.44 459 ASN A N 1
ATOM 3792 C CA . ASN A 1 459 ? 10.324 12.438 1.734 1.00 90.44 459 ASN A CA 1
ATOM 3793 C C . ASN A 1 459 ? 8.942 12.340 1.066 1.00 90.44 459 ASN A C 1
ATOM 3795 O O . ASN A 1 459 ? 7.929 12.416 1.763 1.00 90.44 459 ASN A O 1
ATOM 3799 N N . GLU A 1 460 ? 8.888 12.132 -0.253 1.00 89.88 460 GLU A N 1
ATOM 3800 C CA . GLU A 1 460 ? 7.643 11.965 -1.018 1.00 89.88 460 GLU A CA 1
ATOM 3801 C C . GLU A 1 460 ? 6.841 10.748 -0.537 1.00 89.88 460 GLU A C 1
ATOM 3803 O O . GLU A 1 460 ? 5.636 10.849 -0.308 1.00 89.88 460 GLU A O 1
ATOM 3808 N N . LEU A 1 461 ? 7.528 9.633 -0.264 1.00 91.00 461 LEU A N 1
ATOM 3809 C CA . LEU A 1 461 ? 6.942 8.403 0.286 1.00 91.00 461 LEU A CA 1
ATOM 3810 C C . LEU A 1 461 ? 6.746 8.430 1.813 1.00 91.00 461 LEU A C 1
ATOM 3812 O O . LEU A 1 461 ? 6.272 7.447 2.392 1.00 91.00 461 LEU A O 1
ATOM 3816 N N . LYS A 1 462 ? 7.090 9.549 2.468 1.00 91.12 462 LYS A N 1
ATOM 3817 C CA . LYS A 1 462 ? 6.969 9.783 3.920 1.00 91.12 462 LYS A CA 1
ATOM 3818 C C . LYS A 1 462 ? 7.758 8.774 4.761 1.00 91.12 462 LYS A C 1
ATOM 3820 O O . LYS A 1 462 ? 7.243 8.236 5.742 1.00 91.12 462 LYS A O 1
ATOM 3825 N N . LEU A 1 463 ? 9.008 8.532 4.370 1.00 92.31 463 LEU A N 1
ATOM 3826 C CA . LEU A 1 463 ? 9.956 7.655 5.055 1.00 92.31 463 LEU A CA 1
ATOM 3827 C C . LEU A 1 463 ? 11.055 8.470 5.784 1.00 92.31 463 LEU A C 1
ATOM 3829 O O . LEU A 1 463 ? 11.469 9.522 5.302 1.00 92.31 463 LEU A O 1
ATOM 3833 N N . PRO A 1 464 ? 11.597 7.992 6.921 1.00 92.19 464 PRO A N 1
ATOM 3834 C CA . PRO A 1 464 ? 11.118 6.833 7.660 1.00 92.19 464 PRO A CA 1
ATOM 3835 C C . PRO A 1 464 ? 9.789 7.141 8.365 1.00 92.19 464 PRO A C 1
ATOM 3837 O O . PRO A 1 464 ? 9.471 8.295 8.661 1.00 92.19 464 PRO A O 1
ATOM 3840 N N . GLN A 1 465 ? 9.027 6.098 8.670 1.00 90.94 465 GLN A N 1
ATOM 3841 C CA . GLN A 1 465 ? 7.844 6.211 9.510 1.00 90.94 465 GLN A CA 1
ATOM 3842 C C . GLN A 1 465 ? 8.261 6.519 10.952 1.00 90.94 465 GLN A C 1
ATOM 3844 O O . GLN A 1 465 ? 9.087 5.826 11.551 1.00 90.94 465 GLN A O 1
ATOM 3849 N N . THR A 1 466 ? 7.627 7.530 11.541 1.00 91.94 466 THR A N 1
ATOM 3850 C CA . THR A 1 466 ? 7.818 7.891 12.948 1.00 91.94 466 THR A CA 1
ATOM 3851 C C . THR A 1 466 ? 6.530 7.763 13.750 1.00 91.94 466 THR A C 1
ATOM 3853 O O . THR A 1 466 ? 5.420 7.835 13.213 1.00 91.94 466 THR A O 1
ATOM 3856 N N . PHE A 1 467 ? 6.683 7.588 15.061 1.00 91.00 467 PHE A N 1
ATOM 3857 C CA . PHE A 1 467 ? 5.589 7.587 16.028 1.00 91.00 467 PHE A CA 1
ATOM 3858 C C . PHE A 1 467 ? 5.831 8.627 17.115 1.00 91.00 467 PHE A C 1
ATOM 3860 O O . PHE A 1 467 ? 6.965 8.923 17.480 1.00 91.00 467 PHE A O 1
ATOM 3867 N N . ASN A 1 468 ? 4.758 9.156 17.693 1.00 88.88 468 ASN A N 1
ATOM 3868 C CA . ASN A 1 468 ? 4.874 10.034 18.852 1.00 88.88 468 ASN A CA 1
ATOM 3869 C C . ASN A 1 468 ? 5.383 9.229 20.059 1.00 88.88 468 ASN A C 1
ATOM 3871 O O . ASN A 1 468 ? 4.831 8.175 20.371 1.00 88.88 468 ASN A O 1
ATOM 3875 N N . LYS A 1 469 ? 6.365 9.739 20.801 1.00 88.75 469 LYS A N 1
ATOM 3876 C CA . LYS A 1 469 ? 6.774 9.149 22.084 1.00 88.75 469 LYS A CA 1
ATOM 3877 C C . LYS A 1 469 ? 5.575 8.986 23.021 1.00 88.75 469 LYS A C 1
ATOM 3879 O O . LYS A 1 469 ? 4.763 9.903 23.157 1.00 88.75 469 LYS A O 1
ATOM 3884 N N . GLY A 1 470 ? 5.461 7.838 23.683 1.00 88.88 470 GLY A N 1
ATOM 3885 C CA . GLY A 1 470 ? 4.313 7.520 24.540 1.00 88.88 470 GLY A CA 1
ATOM 3886 C C . GLY A 1 470 ? 3.134 6.902 23.785 1.00 88.88 470 GLY A C 1
ATOM 3887 O O . GLY A 1 470 ? 2.208 6.387 24.420 1.00 88.88 470 GLY A O 1
ATOM 3888 N N . TRP A 1 471 ? 3.130 6.939 22.447 1.00 89.75 471 TRP A N 1
ATOM 3889 C CA . TRP A 1 471 ? 2.021 6.429 21.643 1.00 89.75 471 TRP A CA 1
ATOM 3890 C C . TRP A 1 471 ? 1.864 4.917 21.791 1.00 89.75 471 TRP A C 1
ATOM 3892 O O . TRP A 1 471 ? 0.756 4.453 22.058 1.00 89.75 471 TRP A O 1
ATOM 3902 N N . ILE A 1 472 ? 2.959 4.154 21.713 1.00 94.44 472 ILE A N 1
ATOM 3903 C CA . ILE A 1 472 ? 2.902 2.694 21.859 1.00 94.44 472 ILE A CA 1
ATOM 3904 C C . ILE A 1 472 ? 2.497 2.288 23.282 1.00 94.44 472 ILE A C 1
ATOM 3906 O O . ILE A 1 472 ? 1.696 1.371 23.463 1.00 94.44 472 ILE A O 1
ATOM 3910 N N . THR A 1 473 ? 2.945 3.046 24.291 1.00 92.69 473 THR A N 1
ATOM 3911 C CA . THR A 1 473 ? 2.488 2.898 25.678 1.00 92.69 473 THR A CA 1
ATOM 3912 C C . THR A 1 473 ? 0.978 3.127 25.798 1.00 92.69 473 THR A C 1
ATOM 3914 O O . THR A 1 473 ? 0.276 2.360 26.460 1.00 92.69 473 THR A O 1
ATOM 3917 N N . SER A 1 474 ? 0.456 4.184 25.167 1.00 90.75 474 SER A N 1
ATOM 3918 C CA . SER A 1 474 ? -0.980 4.486 25.148 1.00 90.75 474 SER A CA 1
ATOM 3919 C C . SER A 1 474 ? -1.773 3.386 24.445 1.00 90.75 474 SER A C 1
ATOM 3921 O O . SER A 1 474 ? -2.782 2.924 24.981 1.00 90.75 474 SER A O 1
ATOM 3923 N N . LEU A 1 475 ? -1.293 2.917 23.292 1.00 94.31 475 LEU A N 1
ATOM 3924 C CA . LEU A 1 475 ? -1.928 1.845 22.539 1.00 94.31 475 LEU A CA 1
ATOM 3925 C C . LEU A 1 475 ? -1.999 0.560 23.370 1.00 94.31 475 LEU A C 1
ATOM 3927 O O . LEU A 1 475 ? -3.082 -0.007 23.492 1.00 94.31 475 LEU A O 1
ATOM 3931 N N . LEU A 1 476 ? -0.903 0.141 24.015 1.00 95.94 476 LEU A N 1
ATOM 3932 C CA . LEU A 1 476 ? -0.886 -1.046 24.879 1.00 95.94 476 LEU A CA 1
ATOM 3933 C C . LEU A 1 476 ? -1.887 -0.930 26.043 1.00 95.94 476 LEU A C 1
ATOM 3935 O O . LEU A 1 476 ? -2.596 -1.889 26.353 1.00 95.94 476 LEU A O 1
ATOM 3939 N N . LYS A 1 477 ? -1.990 0.250 26.670 1.00 94.25 477 LYS A N 1
ATOM 3940 C CA . LYS A 1 477 ? -2.979 0.507 27.732 1.00 94.25 477 LYS A CA 1
ATOM 3941 C C . LYS A 1 477 ? -4.411 0.352 27.224 1.00 94.25 477 LYS A C 1
ATOM 3943 O O . LYS A 1 477 ? -5.199 -0.344 27.860 1.00 94.25 477 LYS A O 1
ATOM 3948 N N . LYS A 1 478 ? -4.739 0.953 26.076 1.00 95.06 478 LYS A N 1
ATOM 3949 C CA . LYS A 1 478 ? -6.066 0.821 25.449 1.00 95.06 478 LYS A CA 1
ATOM 3950 C C . LYS A 1 478 ? -6.368 -0.624 25.068 1.00 95.06 478 LYS A C 1
ATOM 3952 O O . LYS A 1 478 ? -7.478 -1.093 25.289 1.00 95.06 478 LYS A O 1
ATOM 3957 N N . PHE A 1 479 ? -5.370 -1.342 24.559 1.00 97.00 479 PHE A N 1
ATOM 3958 C CA . PHE A 1 479 ? -5.492 -2.752 24.209 1.00 97.00 479 PHE A CA 1
ATOM 3959 C C . PHE A 1 479 ? -5.923 -3.585 25.418 1.00 97.00 479 PHE A C 1
ATOM 3961 O O . PHE A 1 479 ? -6.924 -4.296 25.355 1.00 97.00 479 PHE A O 1
ATOM 3968 N N . ASN A 1 480 ? -5.212 -3.451 26.541 1.00 95.88 480 ASN A N 1
ATOM 3969 C CA . ASN A 1 480 ? -5.552 -4.152 27.779 1.00 95.88 480 ASN A CA 1
ATOM 3970 C C . ASN A 1 480 ? -6.927 -3.735 28.318 1.00 95.88 480 ASN A C 1
ATOM 3972 O O . ASN A 1 480 ? -7.715 -4.602 28.682 1.00 95.88 480 ASN A O 1
ATOM 3976 N N . LEU A 1 481 ? -7.258 -2.441 28.270 1.00 96.44 481 LEU A N 1
ATOM 3977 C CA . LEU A 1 481 ? -8.562 -1.929 28.698 1.00 96.44 481 LEU A CA 1
ATOM 3978 C C . LEU A 1 481 ? -9.728 -2.564 27.920 1.00 96.44 481 LEU A C 1
ATOM 3980 O O . LEU A 1 481 ? -10.712 -2.994 28.523 1.00 96.44 481 LEU A O 1
ATOM 3984 N N . ILE A 1 482 ? -9.602 -2.682 26.593 1.00 97.69 482 ILE A N 1
ATOM 3985 C CA . ILE A 1 482 ? -10.599 -3.362 25.752 1.00 97.69 482 ILE A CA 1
ATOM 3986 C C . ILE A 1 482 ? -10.709 -4.836 26.148 1.00 97.69 482 ILE A C 1
ATOM 3988 O O . ILE A 1 482 ? -11.817 -5.344 26.327 1.00 97.69 482 ILE A O 1
ATOM 3992 N N . LYS A 1 483 ? -9.577 -5.535 26.319 1.00 96.06 483 LYS A N 1
ATOM 3993 C CA . LYS A 1 483 ? -9.584 -6.955 26.706 1.00 96.06 483 LYS A CA 1
ATOM 3994 C C . LYS A 1 483 ? -10.266 -7.177 28.050 1.00 96.06 483 LYS A C 1
ATOM 3996 O O . LYS A 1 483 ? -11.067 -8.102 28.169 1.00 96.06 483 LYS A O 1
ATOM 4001 N N . ASP A 1 484 ? -9.957 -6.357 29.046 1.00 96.00 484 ASP A N 1
ATOM 4002 C CA . ASP A 1 484 ? -10.532 -6.477 30.384 1.00 96.00 484 ASP A CA 1
ATOM 4003 C C . ASP A 1 484 ? -12.047 -6.270 30.347 1.00 96.00 484 ASP A C 1
ATOM 4005 O O . ASP A 1 484 ? -12.797 -7.054 30.938 1.00 96.00 484 ASP A O 1
ATOM 4009 N N . GLN A 1 485 ? -12.515 -5.288 29.573 1.00 97.25 485 GLN A N 1
ATOM 4010 C CA . GLN A 1 485 ? -13.942 -5.048 29.390 1.00 97.25 485 GLN A CA 1
ATOM 4011 C C . GLN A 1 485 ? -14.642 -6.215 28.673 1.00 97.25 485 GLN A C 1
ATOM 4013 O O . GLN A 1 485 ? -15.686 -6.677 29.137 1.00 97.25 485 GLN A O 1
ATOM 4018 N N . LEU A 1 486 ? -14.058 -6.744 27.594 1.00 96.25 486 LEU A N 1
ATOM 4019 C CA . LEU A 1 486 ? -14.617 -7.886 26.859 1.00 96.25 486 LEU A CA 1
ATOM 4020 C C . LEU A 1 486 ? -14.635 -9.178 27.695 1.00 96.25 486 LEU A C 1
ATOM 4022 O O . LEU A 1 486 ? -15.582 -9.960 27.599 1.00 96.25 486 LEU A O 1
ATOM 4026 N N . LYS A 1 487 ? -13.630 -9.396 28.556 1.00 95.44 487 LYS A N 1
ATOM 4027 C CA . LYS A 1 487 ? -13.610 -10.514 29.519 1.00 95.44 487 LYS A CA 1
ATOM 4028 C C . LYS A 1 487 ? -14.695 -10.365 30.583 1.00 95.44 487 LYS A C 1
ATOM 4030 O O . LYS A 1 487 ? -15.337 -11.351 30.938 1.00 95.44 487 LYS A O 1
ATOM 4035 N N . LYS A 1 488 ? -14.894 -9.144 31.091 1.00 96.19 488 LYS A N 1
ATOM 4036 C CA . LYS A 1 488 ? -15.888 -8.836 32.126 1.00 96.19 488 LYS A CA 1
ATOM 4037 C C . LYS A 1 488 ? -17.319 -8.949 31.602 1.00 96.19 488 LYS A C 1
ATOM 4039 O O . LYS A 1 488 ? -18.183 -9.461 32.308 1.00 96.19 488 LYS A O 1
ATOM 4044 N N . ASN A 1 489 ? -17.574 -8.471 30.385 1.00 94.75 489 ASN A N 1
ATOM 4045 C CA . ASN A 1 489 ? -18.894 -8.491 29.770 1.00 94.75 489 ASN A CA 1
ATOM 4046 C C . ASN A 1 489 ? -18.808 -8.853 28.281 1.00 94.75 489 ASN A C 1
ATOM 4048 O O . ASN A 1 489 ? -18.524 -8.009 27.431 1.00 94.75 489 ASN A O 1
ATOM 4052 N N . LYS A 1 490 ? -19.165 -10.099 27.950 1.00 90.81 490 LYS A N 1
ATOM 4053 C CA . LYS A 1 490 ? -19.216 -10.574 26.557 1.00 90.81 490 LYS A CA 1
ATOM 4054 C C . LYS A 1 490 ? -20.256 -9.852 25.695 1.00 90.81 490 LYS A C 1
ATOM 4056 O O . LYS A 1 490 ? -20.139 -9.871 24.480 1.00 90.81 490 LYS A O 1
ATOM 4061 N N . ARG A 1 491 ? -21.259 -9.211 26.306 1.00 95.69 491 ARG A N 1
ATOM 4062 C CA . ARG A 1 491 ? -22.296 -8.443 25.599 1.00 95.69 491 ARG A CA 1
ATOM 4063 C C . ARG A 1 491 ? -21.952 -6.962 25.456 1.00 95.69 491 ARG A C 1
ATOM 4065 O O . ARG A 1 491 ? -22.840 -6.187 25.121 1.00 95.69 491 ARG A O 1
ATOM 4072 N N . THR A 1 492 ? -20.704 -6.573 25.729 1.00 97.50 492 THR A N 1
ATOM 4073 C CA . THR A 1 492 ? -20.289 -5.175 25.585 1.00 97.50 492 THR A CA 1
ATOM 4074 C C . THR A 1 492 ? -20.573 -4.692 24.161 1.00 97.50 492 THR A C 1
ATOM 4076 O O . THR A 1 492 ? -20.217 -5.364 23.186 1.00 97.50 492 THR A O 1
ATOM 4079 N N . THR A 1 493 ? -21.228 -3.542 24.043 1.00 98.31 493 THR A N 1
ATOM 4080 C CA . THR A 1 493 ? -21.534 -2.907 22.758 1.00 98.31 493 THR A CA 1
ATOM 4081 C C . THR A 1 493 ? -20.343 -2.129 22.210 1.00 98.31 493 THR A C 1
ATOM 4083 O O . THR A 1 493 ? -19.411 -1.766 22.934 1.00 98.31 493 THR A O 1
ATOM 4086 N N . HIS A 1 494 ? -20.372 -1.840 20.911 1.00 98.38 494 HIS A N 1
ATOM 4087 C CA . HIS A 1 494 ? -19.375 -0.973 20.281 1.00 98.38 494 HIS A CA 1
ATOM 4088 C C . HIS A 1 494 ? -19.340 0.414 20.944 1.00 98.38 494 HIS A C 1
ATOM 4090 O O . HIS A 1 494 ? -18.260 0.949 21.197 1.00 98.38 494 HIS A O 1
ATOM 4096 N N . GLN A 1 495 ? -20.512 0.972 21.268 1.00 97.62 495 GLN A N 1
ATOM 4097 C CA . GLN A 1 495 ? -20.645 2.264 21.938 1.00 97.62 495 GLN A CA 1
ATOM 4098 C C . GLN A 1 495 ? -20.076 2.244 23.362 1.00 97.62 495 GLN A C 1
ATOM 4100 O O . GLN A 1 495 ? -19.352 3.165 23.732 1.00 97.62 495 GLN A O 1
ATOM 4105 N N . GLU A 1 496 ? -20.340 1.191 24.142 1.00 97.69 496 GLU A N 1
ATOM 4106 C CA . GLU A 1 496 ? -19.779 1.046 25.493 1.00 97.69 496 GLU A CA 1
ATOM 4107 C C . GLU A 1 496 ? -18.244 0.997 25.462 1.00 97.69 496 GLU A C 1
ATOM 4109 O O . GLU A 1 496 ? -17.588 1.671 26.256 1.00 97.69 496 GLU A O 1
ATOM 4114 N N . LEU A 1 497 ? -17.645 0.258 24.517 1.00 97.38 497 LEU A N 1
ATOM 4115 C CA . LEU A 1 497 ? -16.188 0.273 24.344 1.00 97.38 497 LEU A CA 1
ATOM 4116 C C . LEU A 1 497 ? -15.669 1.645 23.918 1.00 97.38 497 LEU A C 1
ATOM 4118 O O . LEU A 1 497 ? -14.629 2.079 24.413 1.00 97.38 497 LEU A O 1
ATOM 4122 N N . PHE A 1 498 ? -16.376 2.335 23.023 1.00 96.81 498 PHE A N 1
ATOM 4123 C CA . PHE A 1 498 ? -15.975 3.665 22.577 1.00 96.81 498 PHE A CA 1
ATOM 4124 C C . PHE A 1 498 ? -15.964 4.675 23.733 1.00 96.81 498 PHE A C 1
ATOM 4126 O O . PHE A 1 498 ? -15.002 5.427 23.878 1.00 96.81 498 PHE A O 1
ATOM 4133 N N . GLU A 1 499 ? -16.977 4.642 24.601 1.00 95.50 499 GLU A N 1
ATOM 4134 C CA . GLU A 1 499 ? -17.055 5.467 25.814 1.00 95.50 499 GLU A CA 1
ATOM 4135 C C . GLU A 1 499 ? -15.918 5.185 26.800 1.00 95.50 499 GLU A C 1
ATOM 4137 O O . GLU A 1 499 ? -15.374 6.119 27.386 1.00 95.50 499 GLU A O 1
ATOM 4142 N N . ILE A 1 500 ? -15.534 3.917 26.956 1.00 94.69 500 ILE A N 1
ATOM 4143 C CA . ILE A 1 500 ? -14.463 3.505 27.872 1.00 94.69 500 ILE A CA 1
ATOM 4144 C C . ILE A 1 500 ? -13.081 3.904 27.340 1.00 94.69 500 ILE A C 1
ATOM 4146 O O . ILE A 1 500 ? -12.238 4.379 28.100 1.00 94.69 500 ILE A O 1
ATOM 4150 N N . VAL A 1 501 ? -12.822 3.685 26.049 1.00 94.25 501 VAL A N 1
ATOM 4151 C CA . VAL A 1 501 ? -11.480 3.849 25.462 1.00 94.25 501 VAL A CA 1
ATOM 4152 C C . VAL A 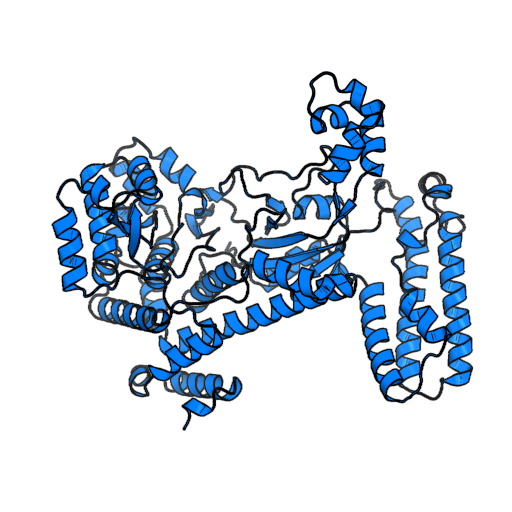1 501 ? -11.209 5.289 25.029 1.00 94.25 501 VAL A C 1
ATOM 4154 O O . VAL A 1 501 ? -10.071 5.750 25.117 1.00 94.25 501 VAL A O 1
ATOM 4157 N N . HIS A 1 502 ? -12.243 5.991 24.567 1.00 92.81 502 HIS A N 1
ATOM 4158 C CA . HIS A 1 502 ? -12.167 7.351 24.037 1.00 92.81 502 HIS A CA 1
ATOM 4159 C C 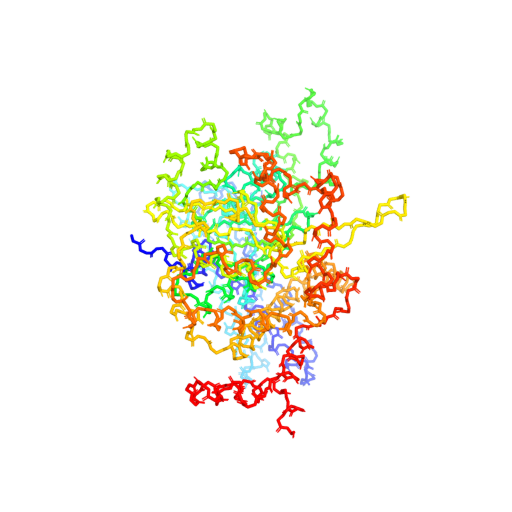. HIS A 1 502 ? -13.329 8.212 24.550 1.00 92.81 502 HIS A C 1
ATOM 4161 O O . HIS A 1 502 ? -14.219 8.602 23.784 1.00 92.81 502 HIS A O 1
ATOM 4167 N N . PRO A 1 503 ? -13.353 8.527 25.855 1.00 90.50 503 PRO A N 1
ATOM 4168 C CA . PRO A 1 503 ? -14.487 9.201 26.481 1.00 90.50 503 PRO A CA 1
ATOM 4169 C C . PRO A 1 503 ? -14.757 10.591 25.890 1.00 90.50 503 PRO A C 1
ATOM 4171 O O . PRO A 1 503 ? -15.916 11.003 25.787 1.00 90.50 503 PRO A O 1
ATOM 4174 N N . VAL A 1 504 ? -13.718 11.318 25.456 1.00 87.94 504 VAL A N 1
ATOM 4175 C CA . VAL A 1 504 ? -13.893 12.651 24.859 1.00 87.94 504 VAL A CA 1
ATOM 4176 C C . VAL A 1 504 ? -14.441 12.544 23.448 1.00 87.94 504 VAL A C 1
ATOM 4178 O O . VAL A 1 504 ? -15.414 13.233 23.129 1.00 87.94 504 VAL A O 1
ATOM 4181 N N . ALA A 1 505 ? -13.860 11.675 22.617 1.00 90.31 505 ALA A N 1
ATOM 4182 C CA . ALA A 1 505 ? -14.390 11.435 21.282 1.00 90.31 505 ALA A CA 1
ATOM 4183 C C . ALA A 1 505 ? -15.848 10.961 21.362 1.00 90.31 505 ALA A C 1
ATOM 4185 O O . ALA A 1 505 ? -16.714 11.555 20.730 1.00 90.31 505 ALA A O 1
ATOM 4186 N N . SER A 1 506 ? -16.160 9.979 22.207 1.00 92.75 506 SER A N 1
ATOM 4187 C CA . SER A 1 506 ? -17.526 9.471 22.352 1.00 92.75 506 SER A CA 1
ATOM 4188 C C . SER A 1 506 ? -18.522 10.557 22.761 1.00 92.75 506 SER A C 1
ATOM 4190 O O . SER A 1 506 ? -19.568 10.725 22.124 1.00 92.75 506 SER A O 1
ATOM 4192 N N . LYS A 1 507 ? -18.167 11.392 23.748 1.00 88.38 507 LYS A N 1
ATOM 4193 C CA . LYS A 1 507 ? -19.001 12.538 24.129 1.00 88.38 507 LYS A CA 1
ATOM 4194 C C . LYS A 1 507 ? -19.189 13.514 22.967 1.00 88.38 507 LYS A C 1
ATOM 4196 O O . LYS A 1 507 ? -20.299 14.012 22.785 1.00 88.38 507 LYS A O 1
ATOM 4201 N N . PHE A 1 508 ? -18.147 13.776 22.180 1.00 88.00 508 PHE A N 1
ATOM 4202 C CA . PHE A 1 508 ? -18.237 14.627 20.995 1.00 88.00 508 PHE A CA 1
ATOM 4203 C C . PHE A 1 508 ? -19.239 14.077 19.967 1.00 88.00 508 PHE A C 1
ATOM 4205 O O . PHE A 1 508 ? -20.136 14.814 19.560 1.00 88.00 508 PHE A O 1
ATOM 4212 N N . TYR A 1 509 ? -19.157 12.790 19.603 1.00 90.31 509 TYR A N 1
ATOM 4213 C CA . TYR A 1 509 ? -20.110 12.165 18.670 1.00 90.31 509 TYR A CA 1
ATOM 4214 C C . TYR A 1 509 ? -21.543 12.194 19.207 1.00 90.31 509 TYR A C 1
ATOM 4216 O O . TYR A 1 509 ? -22.473 12.489 18.460 1.00 90.31 509 TYR A O 1
ATOM 4224 N N . LYS A 1 510 ? -21.733 11.968 20.512 1.00 89.50 510 LYS A N 1
ATOM 4225 C CA . LYS A 1 510 ? -23.055 12.051 21.146 1.00 89.50 510 LYS A CA 1
ATOM 4226 C C . LYS A 1 510 ? -23.656 13.453 21.045 1.00 89.50 510 LYS A C 1
ATOM 4228 O O . LYS A 1 510 ? -24.797 13.601 20.627 1.00 89.50 510 LYS A O 1
ATOM 4233 N N . LEU A 1 511 ? -22.877 14.488 21.369 1.00 86.56 511 LEU A N 1
ATOM 4234 C CA . LEU A 1 511 ? -23.330 15.881 21.269 1.00 86.56 511 LEU A CA 1
ATOM 4235 C C . LEU A 1 511 ? -23.643 16.287 19.825 1.00 86.56 511 LEU A C 1
ATOM 4237 O O . LEU A 1 511 ? -24.559 17.074 19.592 1.00 86.56 511 LEU A O 1
ATOM 4241 N N . LEU A 1 512 ? -22.896 15.745 18.865 1.00 86.88 512 LEU A N 1
ATOM 4242 C CA . LEU A 1 512 ? -23.144 15.952 17.446 1.00 86.88 512 LEU A CA 1
ATOM 4243 C C . LEU A 1 512 ? -24.459 15.295 17.001 1.00 86.88 512 LEU A C 1
ATOM 4245 O O . LEU A 1 512 ? -25.268 15.940 16.333 1.00 86.88 512 LEU A O 1
ATOM 4249 N N . SER A 1 513 ? -24.699 14.053 17.428 1.00 88.06 513 SER A N 1
ATOM 4250 C CA . SER A 1 513 ? -25.960 13.347 17.190 1.00 88.06 513 SER A CA 1
ATOM 4251 C C . SER A 1 513 ? -27.150 14.069 17.831 1.00 88.06 513 SER A C 1
ATOM 4253 O O . SER A 1 513 ? -28.205 14.144 17.209 1.00 88.06 513 SER A O 1
ATOM 4255 N N . ASP A 1 514 ? -26.994 14.640 19.031 1.00 86.62 514 ASP A N 1
ATOM 4256 C CA . ASP A 1 514 ? -28.047 15.425 19.694 1.00 86.62 514 ASP A CA 1
ATOM 4257 C C . ASP A 1 514 ? -28.393 16.703 18.904 1.00 86.62 514 ASP A C 1
ATOM 4259 O O . ASP A 1 514 ? -29.553 17.110 18.861 1.00 86.62 514 ASP A O 1
ATOM 4263 N N . LYS A 1 515 ? -27.391 17.354 18.290 1.00 85.12 515 LYS A N 1
ATOM 4264 C CA . LYS A 1 515 ? -27.562 18.619 17.551 1.00 85.12 515 LYS A CA 1
ATOM 4265 C C . LYS A 1 515 ? -28.213 18.419 16.182 1.00 85.12 515 LYS A C 1
ATOM 4267 O O . LYS A 1 515 ? -29.089 19.198 15.819 1.00 85.12 515 LYS A O 1
ATOM 4272 N N . TYR A 1 516 ? -27.784 17.406 15.430 1.00 85.06 516 TYR A N 1
ATOM 4273 C CA . TYR A 1 516 ? -28.216 17.191 14.040 1.00 85.06 516 TYR A CA 1
ATOM 4274 C C . TYR A 1 516 ? -29.235 16.052 13.875 1.00 85.06 516 TYR A C 1
ATOM 4276 O O . TYR A 1 516 ? -29.759 15.838 12.783 1.00 85.06 516 TYR A O 1
ATOM 4284 N N . GLY A 1 517 ? -29.554 15.320 14.946 1.00 81.50 517 GLY A N 1
ATOM 4285 C CA . GLY A 1 517 ? -30.565 14.265 14.937 1.00 81.50 517 GLY A CA 1
ATOM 4286 C C . GLY A 1 517 ? -30.277 13.190 13.888 1.00 81.50 517 GLY A C 1
ATOM 4287 O O . GLY A 1 517 ? -29.245 12.527 13.930 1.00 81.50 517 GLY A O 1
ATOM 4288 N N . ASN A 1 518 ? -31.197 13.018 12.936 1.00 74.00 518 ASN A N 1
ATOM 4289 C CA . ASN A 1 518 ? -31.083 12.022 11.866 1.00 74.00 518 ASN A CA 1
ATOM 4290 C C . ASN A 1 518 ? -30.346 12.524 10.611 1.00 74.00 518 ASN A C 1
ATOM 4292 O O . ASN A 1 518 ? -30.208 11.748 9.664 1.00 74.00 518 ASN A O 1
ATOM 4296 N N . ASP A 1 519 ? -29.867 13.773 10.577 1.00 83.19 519 ASP A N 1
ATOM 4297 C CA . ASP A 1 519 ? -29.090 14.279 9.441 1.00 83.19 519 ASP A CA 1
ATOM 4298 C C . ASP A 1 519 ? -27.634 13.801 9.519 1.00 83.19 519 ASP A C 1
ATOM 4300 O O . ASP A 1 519 ? -26.736 14.453 10.057 1.00 83.19 519 ASP A O 1
ATOM 4304 N N . ARG A 1 520 ? -27.414 12.581 9.029 1.00 81.69 520 ARG A N 1
ATOM 4305 C CA . ARG A 1 520 ? -26.124 11.887 9.128 1.00 81.69 520 ARG A CA 1
ATOM 4306 C C . ARG A 1 520 ? -25.073 12.517 8.223 1.00 81.69 520 ARG A C 1
ATOM 4308 O O . ARG A 1 520 ? -23.902 12.531 8.592 1.00 81.69 520 ARG A O 1
ATOM 4315 N N . LEU A 1 521 ? -25.468 13.032 7.058 1.00 84.56 521 LEU A N 1
ATOM 4316 C CA . LEU A 1 521 ? -24.527 13.673 6.140 1.00 84.56 521 LEU A CA 1
ATOM 4317 C C . LEU A 1 521 ? -24.017 14.994 6.720 1.00 84.56 521 LEU A C 1
ATOM 4319 O O . LEU A 1 521 ? -22.812 15.234 6.648 1.00 84.56 521 LEU A O 1
ATOM 4323 N N . GLU A 1 522 ? -24.873 15.776 7.386 1.00 85.50 522 GLU A N 1
ATOM 4324 C CA . GLU A 1 522 ? -24.432 16.959 8.136 1.00 85.50 522 GLU A CA 1
ATOM 4325 C C . GLU A 1 522 ? -23.473 16.577 9.269 1.00 85.50 522 GLU A C 1
ATOM 4327 O O . GLU A 1 522 ? -22.367 17.115 9.340 1.00 85.50 522 GLU A O 1
ATOM 4332 N N . GLN A 1 523 ? -23.810 15.580 10.102 1.00 86.56 523 GLN A N 1
ATOM 4333 C CA . GLN A 1 523 ? -22.892 15.097 11.151 1.00 86.56 523 GLN A CA 1
ATOM 4334 C C . GLN 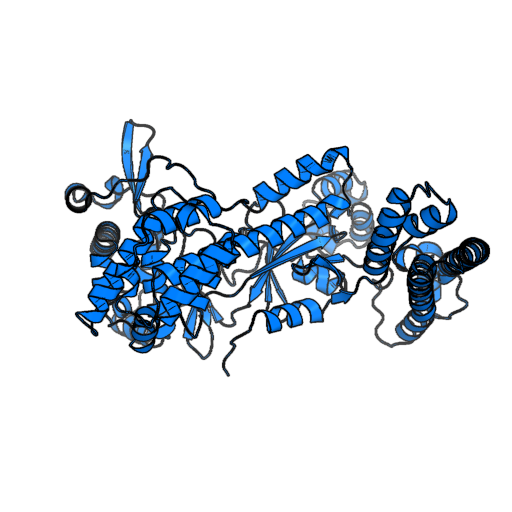A 1 523 ? -21.504 14.757 10.584 1.00 86.56 523 GLN A C 1
ATOM 4336 O O . GLN A 1 523 ? -20.475 15.179 11.115 1.00 86.56 523 GLN A O 1
ATOM 4341 N N . ILE A 1 524 ? -21.460 14.033 9.468 1.00 86.44 524 ILE A N 1
ATOM 4342 C CA . ILE A 1 524 ? -20.212 13.644 8.804 1.00 86.44 524 ILE A CA 1
ATOM 4343 C C . ILE A 1 524 ? -19.473 14.868 8.261 1.00 86.44 524 ILE A C 1
ATOM 4345 O O . ILE A 1 524 ? -18.263 14.991 8.477 1.00 86.44 524 ILE A O 1
ATOM 4349 N N . GLY A 1 525 ? -20.188 15.797 7.623 1.00 85.69 525 GLY A N 1
ATOM 4350 C CA . GLY A 1 525 ? -19.650 17.084 7.188 1.00 85.69 525 GLY A CA 1
ATOM 4351 C C . GLY A 1 525 ? -18.951 17.826 8.329 1.00 85.69 525 GLY A C 1
ATOM 4352 O O . GLY A 1 525 ? -17.834 18.313 8.156 1.00 85.69 525 GLY A O 1
ATOM 4353 N N . TYR A 1 526 ? -19.532 17.808 9.531 1.00 84.81 526 TYR A N 1
ATOM 4354 C CA . TYR A 1 526 ? -18.938 18.417 10.723 1.00 84.81 526 TYR A CA 1
ATOM 4355 C C . TYR A 1 526 ? -17.729 17.661 11.277 1.00 84.81 526 TYR A C 1
ATOM 4357 O O . TYR A 1 526 ? -16.731 18.302 11.611 1.00 84.81 526 TYR A O 1
ATOM 4365 N N . ILE A 1 527 ? -17.784 16.327 11.366 1.00 86.38 527 ILE A N 1
ATOM 4366 C CA . ILE A 1 527 ? -16.667 15.496 11.860 1.00 86.38 527 ILE A CA 1
ATOM 4367 C C . ILE A 1 527 ? -15.408 15.751 11.036 1.00 86.38 527 ILE A C 1
ATOM 4369 O O . ILE A 1 527 ? -14.313 15.908 11.581 1.00 86.38 527 ILE A O 1
ATOM 4373 N N . PHE A 1 528 ? -15.557 15.808 9.714 1.00 85.50 528 PHE A N 1
ATOM 4374 C CA . PHE A 1 528 ? -14.438 16.018 8.799 1.00 85.50 528 PHE A CA 1
ATOM 4375 C C . PHE A 1 528 ? -14.196 17.497 8.470 1.00 85.50 528 PHE A C 1
ATOM 4377 O O . PHE A 1 528 ? -13.139 17.841 7.937 1.00 85.50 528 PHE A O 1
ATOM 4384 N N . GLY A 1 529 ? -15.093 18.387 8.895 1.00 77.88 529 GLY A N 1
ATOM 4385 C CA . GLY A 1 529 ? -14.868 19.823 8.936 1.00 77.88 529 GLY A CA 1
ATOM 4386 C C . GLY A 1 529 ? -13.737 20.185 9.904 1.00 77.88 529 GLY A C 1
ATOM 4387 O O . GLY A 1 529 ? -13.477 19.520 10.911 1.00 77.88 529 GLY A O 1
ATOM 4388 N N . LYS A 1 530 ? -12.998 21.259 9.613 1.00 70.94 530 LYS A N 1
ATOM 4389 C CA . LYS A 1 530 ? -11.930 21.773 10.496 1.00 70.94 530 LYS A CA 1
ATOM 4390 C C . LYS A 1 530 ? -12.504 22.623 11.643 1.00 70.94 530 LYS A C 1
ATOM 4392 O O . LYS A 1 530 ? -11.931 23.647 12.002 1.00 70.94 530 LYS A O 1
ATOM 4397 N N . HIS A 1 531 ? -13.653 22.229 12.190 1.00 75.25 531 HIS A N 1
ATOM 4398 C CA . HIS A 1 531 ? -14.354 22.984 13.224 1.00 75.25 531 HIS A CA 1
ATOM 4399 C C . HIS A 1 531 ? -13.812 22.639 14.611 1.00 75.25 531 HIS A C 1
ATOM 4401 O O . HIS A 1 531 ? -13.660 21.468 14.955 1.00 75.25 531 HIS A O 1
ATOM 4407 N N . GLY A 1 532 ? -13.518 23.668 15.405 1.00 75.19 532 GLY A N 1
ATOM 4408 C CA . GLY A 1 532 ? -13.140 23.512 16.805 1.00 75.19 532 GLY A CA 1
ATOM 4409 C C . GLY A 1 532 ? -14.341 23.262 17.720 1.00 75.19 532 GLY A C 1
ATOM 4410 O O . GLY A 1 532 ? -15.484 23.599 17.389 1.00 75.19 532 GLY A O 1
ATOM 4411 N N . PHE A 1 533 ? -14.087 22.663 18.883 1.00 77.12 533 PHE A N 1
ATOM 4412 C CA . PHE A 1 533 ? -15.110 22.312 19.869 1.00 77.12 533 PHE A CA 1
ATOM 4413 C C . PHE A 1 533 ? -15.890 23.535 20.359 1.00 77.12 533 PHE A C 1
ATOM 4415 O O . PHE A 1 533 ? -17.091 23.415 20.611 1.00 77.12 533 PHE A O 1
ATOM 4422 N N . LYS A 1 534 ? -15.265 24.720 20.451 1.00 73.75 534 LYS A N 1
ATOM 4423 C CA . LYS A 1 534 ? -15.956 25.947 20.891 1.00 73.75 534 LYS A CA 1
ATOM 4424 C C . LYS A 1 534 ? -17.074 26.374 19.949 1.00 73.75 534 LYS A C 1
ATOM 4426 O O . LYS A 1 534 ? -18.121 26.801 20.428 1.00 73.75 534 LYS A O 1
ATOM 4431 N N . VAL A 1 535 ? -16.867 26.237 18.641 1.00 70.62 535 VAL A N 1
ATOM 4432 C CA . VAL A 1 535 ? -17.877 26.580 17.627 1.00 70.62 535 VAL A CA 1
ATOM 4433 C C . VAL A 1 535 ? -19.033 25.582 17.656 1.00 70.62 535 VAL A C 1
ATOM 4435 O O . VAL A 1 535 ? -20.185 25.961 17.483 1.00 70.62 535 VAL A O 1
ATOM 4438 N N . LEU A 1 536 ? -18.735 24.303 17.895 1.00 65.81 536 LEU A N 1
ATOM 4439 C CA . LEU A 1 536 ? -19.723 23.236 17.770 1.00 65.81 536 LEU A CA 1
ATOM 4440 C C . LEU A 1 536 ? -20.643 23.111 18.993 1.00 65.81 536 LEU A C 1
ATOM 4442 O O . LEU A 1 536 ? -21.807 22.741 18.849 1.00 65.81 536 LEU A O 1
ATOM 4446 N N . LEU A 1 537 ? -20.115 23.399 20.186 1.00 67.94 537 LEU A N 1
ATOM 4447 C CA . LEU A 1 537 ? -20.741 23.008 21.449 1.00 67.94 537 LEU A CA 1
ATOM 4448 C C . LEU A 1 537 ? -21.454 24.127 22.206 1.00 67.94 537 LEU A C 1
ATOM 4450 O O . LEU A 1 537 ? -22.004 23.821 23.258 1.00 67.94 537 LEU A O 1
ATOM 4454 N N . GLU A 1 538 ? -21.443 25.376 21.718 1.00 66.31 538 GLU A N 1
ATOM 4455 C CA . GLU A 1 538 ? -22.279 26.504 22.197 1.00 66.31 538 GLU A CA 1
ATOM 4456 C C . GLU A 1 538 ? -22.533 26.512 23.727 1.00 66.31 538 GLU A C 1
ATOM 4458 O O . GLU A 1 538 ? -23.660 26.595 24.202 1.00 66.31 538 GLU A O 1
ATOM 4463 N N . GLY A 1 539 ? -21.472 26.371 24.534 1.00 64.62 539 GLY A N 1
ATOM 4464 C CA . GLY A 1 539 ? -21.556 26.349 26.006 1.00 64.62 539 GLY A CA 1
ATOM 4465 C C . GLY A 1 539 ? -21.355 24.984 26.685 1.00 64.62 539 GLY A C 1
ATOM 4466 O O . GLY A 1 539 ? -20.993 24.954 27.861 1.00 64.62 539 GLY A O 1
ATOM 4467 N N . LYS A 1 540 ? -21.440 23.861 25.959 1.00 72.31 540 LYS A N 1
ATOM 4468 C CA . LYS A 1 540 ? -21.100 22.503 26.447 1.00 72.31 540 LYS A CA 1
ATOM 4469 C C . LYS A 1 540 ? -19.601 22.179 26.406 1.00 72.31 540 LYS A C 1
ATOM 4471 O O . LYS A 1 540 ? -19.185 21.096 26.803 1.00 72.31 540 LYS A O 1
ATOM 4476 N N . VAL A 1 541 ? -18.758 23.130 25.996 1.00 73.00 541 VAL A N 1
ATOM 4477 C CA . VAL A 1 541 ? -17.284 23.001 26.023 1.00 73.00 541 VAL A CA 1
ATOM 4478 C C . VAL A 1 541 ? -16.779 22.658 27.426 1.00 73.00 541 VAL A C 1
ATOM 4480 O O . VAL A 1 541 ? -15.836 21.886 27.567 1.00 73.00 541 VAL A O 1
ATOM 4483 N N . LYS A 1 542 ? -17.441 23.176 28.471 1.00 75.19 542 LYS A N 1
ATOM 4484 C CA . LYS A 1 542 ? -17.117 22.861 29.870 1.00 75.19 542 LYS A CA 1
ATOM 4485 C C . LYS A 1 542 ? -17.300 21.375 30.198 1.00 75.19 542 LYS A C 1
ATOM 4487 O O . LYS A 1 542 ? -16.548 20.856 31.014 1.00 75.19 542 LYS A O 1
ATOM 4492 N N . GLU A 1 543 ? -18.253 20.689 29.561 1.00 77.31 543 GLU A N 1
ATOM 4493 C CA . GLU A 1 543 ? -18.436 19.241 29.737 1.00 77.31 543 GLU A CA 1
ATOM 4494 C C . GLU A 1 543 ? -17.263 18.464 29.135 1.00 77.31 543 GLU A C 1
ATOM 4496 O O . GLU A 1 543 ? -16.741 17.561 29.780 1.00 77.31 543 GLU A O 1
ATOM 4501 N N . ILE A 1 544 ? -16.806 18.839 27.935 1.00 76.56 544 ILE A N 1
ATOM 4502 C CA . ILE A 1 544 ? -15.632 18.210 27.315 1.00 76.56 544 ILE A CA 1
ATOM 4503 C C . ILE A 1 544 ? -14.360 18.509 28.109 1.00 76.56 544 ILE A C 1
ATOM 4505 O O . ILE A 1 544 ? -13.582 17.593 28.358 1.00 76.56 544 ILE A O 1
ATOM 4509 N N . GLN A 1 545 ? -14.167 19.754 28.554 1.00 77.69 545 GLN A N 1
ATOM 4510 C CA . GLN A 1 545 ? -13.009 20.119 29.371 1.00 77.69 545 GLN A CA 1
ATOM 4511 C C . GLN A 1 545 ? -12.972 19.311 30.672 1.00 77.69 545 GLN A C 1
ATOM 4513 O O . GLN A 1 545 ? -11.932 18.764 31.016 1.00 77.69 545 GLN A O 1
ATOM 4518 N N . LYS A 1 546 ? -14.120 19.143 31.339 1.00 81.94 546 LYS A N 1
ATOM 4519 C CA . LYS A 1 546 ? -14.226 18.304 32.536 1.00 81.94 546 LYS A CA 1
ATOM 4520 C C . LYS A 1 546 ? -13.791 16.859 32.265 1.00 81.94 546 LYS A C 1
ATOM 4522 O O . LYS A 1 546 ? -13.021 16.314 33.045 1.00 81.94 546 LYS A O 1
ATOM 4527 N N . ILE A 1 547 ? -14.226 16.258 31.153 1.00 80.19 547 ILE A N 1
ATOM 4528 C CA . ILE A 1 547 ? -13.819 14.891 30.782 1.00 80.19 547 ILE A CA 1
ATOM 4529 C C . ILE A 1 547 ? -12.313 14.829 30.497 1.00 80.19 547 ILE A C 1
ATOM 4531 O O . ILE A 1 547 ? -11.660 13.877 30.922 1.00 80.19 547 ILE A O 1
ATOM 4535 N N . ILE A 1 548 ? -11.756 15.827 29.804 1.00 77.12 548 ILE A N 1
ATOM 4536 C CA . ILE A 1 548 ? -10.311 15.933 29.546 1.00 77.12 548 ILE A CA 1
ATOM 4537 C C . ILE A 1 548 ? -9.534 15.963 30.867 1.00 77.12 548 ILE A C 1
ATOM 4539 O O . ILE A 1 548 ? -8.584 15.194 31.030 1.00 77.12 548 ILE A O 1
ATOM 4543 N N . ASP A 1 549 ? -9.968 16.798 31.811 1.00 79.56 549 ASP A N 1
ATOM 4544 C CA . ASP A 1 549 ? -9.323 16.975 33.112 1.00 79.56 549 ASP A CA 1
ATOM 4545 C C . ASP A 1 549 ? -9.428 15.698 33.969 1.00 79.56 549 ASP A C 1
ATOM 4547 O O . ASP A 1 549 ? -8.428 15.229 34.518 1.00 79.56 549 ASP A O 1
ATOM 4551 N N . GLU A 1 550 ? -10.615 15.082 34.034 1.00 83.00 550 GLU A N 1
ATOM 4552 C CA . GLU A 1 550 ? -10.882 13.849 34.796 1.00 83.00 550 GLU A CA 1
ATOM 4553 C C . GLU A 1 550 ? -10.089 12.650 34.268 1.00 83.00 550 GLU A C 1
ATOM 4555 O O . GLU A 1 550 ? -9.552 11.861 35.049 1.00 83.00 550 GLU A O 1
ATOM 4560 N N . ASN A 1 551 ? -9.969 12.533 32.945 1.00 76.06 551 ASN A N 1
ATOM 4561 C CA . ASN A 1 551 ? -9.238 11.443 32.297 1.00 76.06 551 ASN A CA 1
ATOM 4562 C C . ASN A 1 551 ? -7.751 11.761 32.100 1.00 76.06 551 ASN A C 1
ATOM 4564 O O . ASN A 1 551 ? -7.022 10.943 31.537 1.00 76.06 551 ASN A O 1
ATOM 4568 N N . LYS A 1 552 ? -7.287 12.931 32.568 1.00 75.94 552 LYS A N 1
ATOM 4569 C CA . LYS A 1 552 ? -5.902 13.409 32.422 1.00 75.94 552 LYS A CA 1
ATOM 4570 C C . LYS A 1 552 ? -5.411 13.306 30.974 1.00 75.94 552 LYS A C 1
ATOM 4572 O O . LYS A 1 552 ? -4.276 12.897 30.720 1.00 75.94 552 LYS A O 1
ATOM 4577 N N . ILE A 1 553 ? -6.281 13.633 30.019 1.00 69.88 553 ILE A N 1
ATOM 4578 C CA . ILE A 1 553 ? -5.955 13.547 28.597 1.00 69.88 553 ILE A CA 1
ATOM 4579 C C . ILE A 1 553 ? -5.003 14.691 28.276 1.00 69.88 553 ILE A C 1
ATOM 4581 O O . ILE A 1 553 ? -5.379 15.859 28.321 1.00 69.88 553 ILE A O 1
ATOM 4585 N N . ILE A 1 554 ? -3.757 14.350 27.956 1.00 63.69 554 ILE A N 1
ATOM 4586 C CA . ILE A 1 554 ? -2.751 15.327 27.552 1.00 63.69 554 ILE A CA 1
ATOM 4587 C C . ILE A 1 554 ? -2.975 15.621 26.061 1.00 63.69 554 ILE A C 1
ATOM 4589 O O . ILE A 1 554 ? -2.739 14.733 25.235 1.00 63.69 554 ILE A O 1
ATOM 4593 N N . PRO A 1 555 ? -3.446 16.823 25.677 1.00 62.91 555 PRO A N 1
ATOM 4594 C CA . PRO A 1 555 ? -3.481 17.204 24.272 1.00 62.91 555 PRO A CA 1
ATOM 4595 C C . PRO A 1 555 ? -2.079 17.161 23.673 1.00 62.91 555 PRO A C 1
ATOM 4597 O O . PRO A 1 555 ? -1.102 17.558 24.306 1.00 62.91 555 PRO A O 1
ATOM 4600 N N . SER A 1 556 ? -1.986 16.704 22.428 1.00 57.53 556 SER A N 1
ATOM 4601 C CA . SER A 1 556 ? -0.715 16.681 21.713 1.00 57.53 556 SER A CA 1
ATOM 4602 C C . SER A 1 556 ? -0.204 18.114 21.489 1.00 57.53 556 SER A C 1
ATOM 4604 O O . SER A 1 556 ? -0.751 18.859 20.678 1.00 57.53 556 SER A O 1
ATOM 4606 N N . ILE A 1 557 ? 0.836 18.489 22.236 1.00 56.59 557 ILE A N 1
ATOM 4607 C CA . ILE A 1 557 ? 1.837 19.504 21.869 1.00 56.59 557 ILE A CA 1
ATOM 4608 C C . ILE A 1 557 ? 2.902 18.730 21.088 1.00 56.59 557 ILE A C 1
ATOM 4610 O O . ILE A 1 557 ? 3.214 17.634 21.548 1.00 56.59 557 ILE A O 1
ATOM 4614 N N . GLU A 1 558 ? 3.384 19.233 19.937 1.00 60.34 558 GLU A N 1
ATOM 4615 C CA . GLU A 1 558 ? 4.275 18.521 18.990 1.00 60.34 558 GLU A CA 1
ATOM 4616 C C . GLU A 1 558 ? 5.203 17.516 19.695 1.00 60.34 558 GLU A C 1
ATOM 4618 O O . GLU A 1 558 ? 6.227 17.896 20.269 1.00 60.34 558 GLU A O 1
ATOM 4623 N N . PRO A 1 559 ? 4.804 16.236 19.759 1.00 69.88 559 PRO A N 1
ATOM 4624 C CA . PRO A 1 559 ? 5.475 15.287 20.622 1.00 69.88 559 PRO A CA 1
ATOM 4625 C C . PRO A 1 559 ? 6.769 14.852 19.946 1.00 69.88 559 PRO A C 1
ATOM 4627 O O . PRO A 1 559 ? 6.844 14.769 18.717 1.00 69.88 559 PRO A O 1
ATOM 4630 N N . GLN A 1 560 ? 7.779 14.541 20.762 1.00 84.19 560 GLN A N 1
ATOM 4631 C CA . GLN A 1 560 ? 9.018 13.933 20.286 1.00 84.19 560 GLN A CA 1
ATOM 4632 C C . GLN A 1 560 ? 8.682 12.752 19.363 1.00 84.19 560 GLN A C 1
ATOM 4634 O O . GLN A 1 560 ? 7.967 11.836 19.773 1.00 84.19 560 GLN A O 1
ATOM 4639 N N . GLN A 1 561 ? 9.185 12.793 18.130 1.00 91.50 561 GLN A N 1
ATOM 4640 C CA . GLN A 1 561 ? 9.040 11.708 17.166 1.00 91.50 561 GLN A CA 1
ATOM 4641 C C . GLN A 1 561 ? 10.099 10.638 17.439 1.00 91.50 561 GLN A C 1
ATOM 4643 O O . GLN A 1 561 ? 11.270 10.958 17.641 1.00 91.50 561 GLN A O 1
ATOM 4648 N N . LEU A 1 562 ? 9.678 9.380 17.454 1.00 93.44 562 LEU A N 1
ATOM 4649 C CA . LEU A 1 562 ? 10.509 8.195 17.610 1.00 93.44 562 LEU A CA 1
ATOM 4650 C C . LEU A 1 562 ? 10.556 7.430 16.289 1.00 93.44 562 LEU A C 1
ATOM 4652 O O . LEU A 1 562 ? 9.534 7.305 15.609 1.00 93.44 562 LEU A O 1
ATOM 4656 N N . SER A 1 563 ? 11.724 6.882 15.950 1.00 95.19 563 SER A N 1
ATOM 4657 C CA . SER A 1 563 ? 11.831 5.889 14.876 1.00 95.19 563 SER A CA 1
ATOM 4658 C C . SER A 1 563 ? 11.078 4.602 15.247 1.00 95.19 563 SER A C 1
ATOM 4660 O O . SER A 1 563 ? 10.712 4.396 16.410 1.00 95.19 563 SER A O 1
ATOM 4662 N N . ILE A 1 564 ? 10.879 3.690 14.289 1.00 95.69 564 ILE A N 1
ATOM 4663 C CA . ILE A 1 564 ? 10.316 2.359 14.585 1.00 95.69 564 ILE A CA 1
ATOM 4664 C C . ILE A 1 564 ? 11.177 1.637 15.634 1.00 95.69 564 ILE A C 1
ATOM 4666 O O . ILE A 1 564 ? 10.644 1.069 16.585 1.00 95.69 564 ILE A O 1
ATOM 4670 N N . THR A 1 565 ? 12.505 1.714 15.510 1.00 95.00 565 THR A N 1
ATOM 4671 C CA . THR A 1 565 ? 13.448 1.102 16.459 1.00 95.00 565 THR A CA 1
ATOM 4672 C C . THR A 1 565 ? 13.303 1.689 17.864 1.00 95.00 565 THR A C 1
ATOM 4674 O O . THR A 1 565 ? 13.201 0.932 18.828 1.00 95.00 565 THR A O 1
ATOM 4677 N N . ASP A 1 566 ? 13.220 3.013 17.994 1.00 95.19 566 ASP A N 1
ATOM 4678 C CA . ASP A 1 566 ? 13.042 3.663 19.301 1.00 95.19 566 ASP A CA 1
ATOM 4679 C C . ASP A 1 566 ? 11.653 3.373 19.891 1.00 95.19 566 ASP A C 1
ATOM 4681 O O . ASP A 1 566 ? 11.496 3.223 21.100 1.00 95.19 566 ASP A O 1
ATOM 4685 N N . THR A 1 567 ? 10.636 3.225 19.038 1.00 96.19 567 THR A N 1
ATOM 4686 C CA . THR A 1 567 ? 9.284 2.817 19.453 1.00 96.19 567 THR A CA 1
ATOM 4687 C C . THR A 1 567 ? 9.273 1.376 19.968 1.00 96.19 567 THR A C 1
ATOM 4689 O O . THR A 1 567 ? 8.610 1.078 20.963 1.00 96.19 567 THR A O 1
ATOM 4692 N N . ILE A 1 568 ? 10.042 0.476 19.342 1.00 96.69 568 ILE A N 1
ATOM 4693 C CA . ILE A 1 568 ? 10.261 -0.884 19.852 1.00 96.69 568 ILE A CA 1
ATOM 4694 C C . ILE A 1 568 ? 10.948 -0.818 21.218 1.00 96.69 568 ILE A C 1
ATOM 4696 O O . ILE A 1 568 ? 10.486 -1.471 22.148 1.00 96.69 568 ILE A O 1
ATOM 4700 N N . GLN A 1 569 ? 11.997 -0.006 21.382 1.00 95.00 569 GLN A N 1
ATOM 4701 C CA . GLN A 1 569 ? 12.658 0.168 22.682 1.00 95.00 569 GLN A CA 1
ATOM 4702 C C . GLN A 1 569 ? 11.695 0.693 23.756 1.00 95.00 569 GLN A C 1
ATOM 4704 O O . GLN A 1 569 ? 11.714 0.200 24.884 1.00 95.00 569 GLN A O 1
ATOM 4709 N N . GLU A 1 570 ? 10.811 1.633 23.407 1.00 95.00 570 GLU A N 1
ATOM 4710 C CA . GLU A 1 570 ? 9.758 2.104 24.310 1.00 95.00 570 GLU A CA 1
ATOM 4711 C C . GLU A 1 570 ? 8.835 0.947 24.732 1.00 95.00 570 GLU A C 1
ATOM 4713 O O . GLU A 1 570 ? 8.620 0.750 25.929 1.00 95.00 570 GLU A O 1
ATOM 4718 N N . LEU A 1 571 ? 8.351 0.131 23.785 1.00 96.50 571 LEU A N 1
ATOM 4719 C CA . LEU A 1 571 ? 7.525 -1.049 24.079 1.00 96.50 571 LEU A CA 1
ATOM 4720 C C . LEU A 1 571 ? 8.246 -2.053 24.986 1.00 96.50 571 LEU A C 1
ATOM 4722 O O . LEU A 1 571 ? 7.637 -2.589 25.915 1.00 96.50 571 LEU A O 1
ATOM 4726 N N . LEU A 1 572 ? 9.527 -2.317 24.726 1.00 95.06 572 LEU A N 1
ATOM 4727 C CA . LEU A 1 572 ? 10.328 -3.203 25.564 1.00 95.06 572 LEU A CA 1
ATOM 4728 C C . LEU A 1 572 ? 10.400 -2.648 26.987 1.00 95.06 572 LEU A C 1
ATOM 4730 O O . LEU A 1 572 ? 10.023 -3.357 27.912 1.00 95.06 572 LEU A O 1
ATOM 4734 N N . SER A 1 573 ? 10.724 -1.362 27.157 1.00 94.19 573 SER A N 1
ATOM 4735 C CA . SER A 1 573 ? 10.885 -0.713 28.471 1.00 94.19 573 SER A CA 1
ATOM 4736 C C . SER A 1 573 ? 9.676 -0.809 29.408 1.00 94.19 573 SER A C 1
ATOM 4738 O O . SER A 1 573 ? 9.831 -0.730 30.625 1.00 94.19 573 SER A O 1
ATOM 4740 N N . ILE A 1 574 ? 8.479 -1.008 28.853 1.00 94.12 574 ILE A N 1
ATOM 4741 C CA . ILE A 1 574 ? 7.226 -1.156 29.604 1.00 94.12 574 ILE A CA 1
ATOM 4742 C C . ILE A 1 574 ? 6.716 -2.606 29.644 1.00 94.12 574 ILE A C 1
ATOM 4744 O O . ILE A 1 574 ? 5.621 -2.859 30.148 1.00 94.12 574 ILE A O 1
ATOM 4748 N N . THR A 1 575 ? 7.451 -3.563 29.075 1.00 94.00 575 THR A N 1
ATOM 4749 C CA . THR A 1 575 ? 7.073 -4.978 29.028 1.00 94.00 575 THR A CA 1
ATOM 4750 C C . THR A 1 575 ? 7.706 -5.744 30.187 1.00 94.00 575 THR A C 1
ATOM 4752 O O . THR A 1 575 ? 8.914 -5.929 30.250 1.00 94.00 575 THR A O 1
ATOM 4755 N N . GLU A 1 576 ? 6.868 -6.252 31.090 1.00 91.12 576 GLU A N 1
ATOM 4756 C CA . GLU A 1 576 ? 7.269 -7.083 32.223 1.00 91.12 576 GLU A CA 1
ATOM 4757 C C . GLU A 1 576 ? 6.828 -8.543 32.042 1.00 91.12 576 GLU A C 1
ATOM 4759 O O . GLU A 1 576 ? 5.821 -8.826 31.387 1.00 91.12 576 GLU A O 1
ATOM 4764 N N . LYS A 1 577 ? 7.516 -9.478 32.714 1.00 88.06 577 LYS A N 1
ATOM 4765 C CA . LYS A 1 577 ? 7.178 -10.916 32.704 1.00 88.06 577 LYS A CA 1
ATOM 4766 C C . LYS A 1 577 ? 5.710 -11.182 33.056 1.00 88.06 577 LYS A C 1
ATOM 4768 O O . LYS A 1 577 ? 5.061 -11.976 32.381 1.00 88.06 577 LYS A O 1
ATOM 4773 N N . LYS A 1 578 ? 5.169 -10.454 34.040 1.00 91.25 578 LYS A N 1
ATOM 4774 C CA . LYS A 1 578 ? 3.780 -10.600 34.504 1.00 91.25 578 LYS A CA 1
ATOM 4775 C C . LYS A 1 578 ? 2.732 -10.398 33.400 1.00 91.25 578 LYS A C 1
ATOM 4777 O O . LYS A 1 578 ? 1.618 -10.901 33.503 1.00 91.25 578 LYS A O 1
ATOM 4782 N N . HIS A 1 579 ? 3.076 -9.688 32.320 1.00 91.88 579 HIS A N 1
ATOM 4783 C CA . HIS A 1 579 ? 2.182 -9.488 31.173 1.00 91.88 579 HIS A CA 1
ATOM 4784 C C . HIS A 1 579 ? 1.948 -10.770 30.355 1.00 91.88 579 HIS A C 1
ATOM 4786 O O . HIS A 1 579 ? 1.034 -10.813 29.527 1.00 91.88 579 HIS A O 1
ATOM 4792 N N . PHE A 1 580 ? 2.743 -11.817 30.590 1.00 93.62 580 PHE A N 1
ATOM 4793 C CA . PHE A 1 580 ? 2.631 -13.112 29.922 1.00 93.62 580 PHE A CA 1
ATOM 4794 C C . PHE A 1 580 ? 2.018 -14.203 30.808 1.00 93.62 580 PHE A C 1
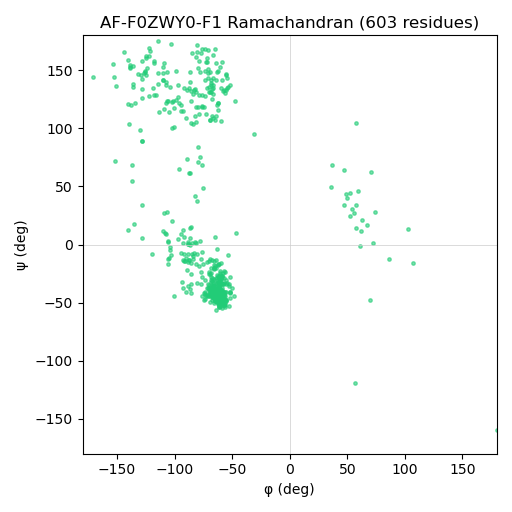ATOM 4796 O O . PHE A 1 580 ? 1.614 -15.228 30.273 1.00 93.62 580 PHE A O 1
ATOM 4803 N N . ASP A 1 581 ? 1.868 -13.981 32.119 1.00 90.12 581 ASP A N 1
ATOM 4804 C CA . ASP A 1 581 ? 1.448 -15.016 33.082 1.00 90.12 581 ASP A CA 1
ATOM 4805 C C . ASP A 1 581 ? 0.059 -15.617 32.787 1.00 90.12 581 ASP A C 1
ATOM 4807 O O . ASP A 1 581 ? -0.231 -16.745 33.176 1.00 90.12 581 ASP A O 1
ATOM 4811 N N . SER A 1 582 ? -0.806 -14.875 32.088 1.00 87.94 582 SER A N 1
ATOM 4812 C CA . SER A 1 582 ? -2.156 -15.319 31.699 1.00 87.94 582 SER A CA 1
ATOM 4813 C C . SER A 1 582 ? -2.245 -15.934 30.296 1.00 87.94 582 SER A C 1
ATOM 4815 O O . SER A 1 582 ? -3.350 -16.178 29.808 1.00 87.94 582 SER A O 1
ATOM 4817 N N . TYR A 1 583 ? -1.107 -16.174 29.640 1.00 91.44 583 TYR A N 1
ATOM 4818 C CA . TYR A 1 583 ? -1.023 -16.685 28.271 1.00 91.44 583 TYR A CA 1
ATOM 4819 C C . TYR A 1 583 ? -0.176 -17.964 28.188 1.00 91.44 583 TYR A C 1
ATOM 4821 O O . TYR A 1 583 ? 0.612 -18.240 29.094 1.00 91.44 583 TYR A O 1
ATOM 4829 N N . PRO A 1 584 ? -0.307 -18.744 27.096 1.00 94.19 584 PRO A N 1
ATOM 4830 C CA . PRO A 1 584 ? 0.550 -19.899 26.856 1.00 94.19 584 PRO A CA 1
ATOM 4831 C C . PRO A 1 584 ? 2.038 -19.526 26.899 1.00 94.19 584 PRO A C 1
ATOM 4833 O O . PRO A 1 584 ? 2.436 -18.443 26.452 1.00 94.19 584 PRO A O 1
ATOM 4836 N N . LYS A 1 585 ? 2.864 -20.428 27.439 1.00 92.81 585 LYS A N 1
ATOM 4837 C CA . LYS A 1 585 ? 4.307 -20.212 27.647 1.00 92.81 585 LYS A CA 1
ATOM 4838 C C . LYS A 1 585 ? 5.023 -19.879 26.336 1.00 92.81 585 LYS A C 1
ATOM 4840 O O . LYS A 1 585 ? 5.925 -19.040 26.324 1.00 92.81 585 LYS A O 1
ATOM 4845 N N . GLU A 1 586 ? 4.551 -20.462 25.242 1.00 95.31 586 GLU A N 1
ATOM 4846 C CA . GLU A 1 586 ? 5.024 -20.276 23.873 1.00 95.31 586 GLU A CA 1
ATOM 4847 C C . GLU A 1 586 ? 5.032 -18.794 23.464 1.00 95.31 586 GLU A C 1
ATOM 4849 O O . GLU A 1 586 ? 5.931 -18.364 22.745 1.00 95.31 586 GLU A O 1
ATOM 4854 N N . ASN A 1 587 ? 4.097 -17.977 23.969 1.00 94.75 587 ASN A N 1
ATOM 4855 C CA . ASN A 1 587 ? 4.071 -16.540 23.678 1.00 94.75 587 ASN A CA 1
ATOM 4856 C C . ASN A 1 587 ? 5.269 -15.813 24.297 1.00 94.75 587 ASN A C 1
ATOM 4858 O O . ASN A 1 587 ? 5.877 -14.959 23.652 1.00 94.75 587 ASN A O 1
ATOM 4862 N N . SER A 1 588 ? 5.626 -16.155 25.538 1.00 94.25 588 SER A N 1
ATOM 4863 C CA . SER A 1 588 ? 6.797 -15.575 26.206 1.00 94.25 588 SER A CA 1
ATOM 4864 C C . SER A 1 588 ? 8.105 -16.043 25.562 1.00 94.25 588 SER A C 1
ATOM 4866 O O . SER A 1 588 ? 9.015 -15.242 25.366 1.00 94.25 588 SER A O 1
ATOM 4868 N N . GLU A 1 589 ? 8.180 -17.313 25.155 1.00 94.50 589 GLU A N 1
ATOM 4869 C CA . GLU A 1 589 ? 9.346 -17.876 24.466 1.00 94.50 589 GLU A CA 1
ATOM 4870 C C . GLU A 1 589 ? 9.549 -17.224 23.096 1.00 94.50 589 GLU A C 1
ATOM 4872 O O . GLU A 1 589 ? 10.659 -16.798 22.773 1.00 94.50 589 GLU A O 1
ATOM 4877 N N . LYS A 1 590 ? 8.466 -17.058 22.330 1.00 96.06 590 LYS A N 1
ATOM 4878 C CA . LYS A 1 590 ? 8.483 -16.367 21.039 1.00 96.06 590 LYS A CA 1
ATOM 4879 C C . LYS A 1 590 ? 8.857 -14.893 21.179 1.00 96.06 590 LYS A C 1
ATOM 4881 O O . LYS A 1 590 ? 9.647 -14.391 20.386 1.00 96.06 590 LYS A O 1
ATOM 4886 N N . TRP A 1 591 ? 8.343 -14.204 22.198 1.00 95.06 591 TRP A N 1
ATOM 4887 C CA . TRP A 1 591 ? 8.723 -12.818 22.473 1.00 95.06 591 TRP A CA 1
ATOM 4888 C C . TRP A 1 591 ? 10.229 -12.696 22.751 1.00 95.06 591 TRP A C 1
ATOM 4890 O O . TRP A 1 591 ? 10.901 -11.869 22.138 1.00 95.06 591 TRP A O 1
ATOM 4900 N N . ILE A 1 592 ? 10.783 -13.568 23.603 1.00 92.88 592 ILE A N 1
ATOM 4901 C CA . ILE A 1 592 ? 12.224 -13.599 23.903 1.00 92.88 592 ILE A CA 1
ATOM 4902 C C . ILE A 1 592 ? 13.042 -13.886 22.635 1.00 92.88 592 ILE A C 1
ATOM 4904 O O . ILE A 1 592 ? 14.071 -13.247 22.411 1.00 92.88 592 ILE A O 1
ATOM 4908 N N . ASP A 1 593 ? 12.601 -14.830 21.802 1.00 93.94 593 ASP A N 1
ATOM 4909 C CA . ASP A 1 593 ? 13.259 -15.162 20.535 1.00 93.94 593 ASP A CA 1
ATOM 4910 C C . ASP A 1 593 ? 13.299 -13.961 19.574 1.00 93.94 593 ASP A C 1
ATOM 4912 O O . ASP A 1 593 ? 14.359 -13.640 19.034 1.00 93.94 593 ASP A O 1
ATOM 4916 N N . LEU A 1 594 ? 12.189 -13.229 19.431 1.00 94.44 594 LEU A N 1
ATOM 4917 C CA . LEU A 1 594 ? 12.124 -12.020 18.603 1.00 94.44 594 LEU A CA 1
ATOM 4918 C C . LEU A 1 594 ? 13.070 -10.920 19.101 1.00 94.44 594 LEU A C 1
ATOM 4920 O O . LEU A 1 594 ? 13.771 -10.311 18.288 1.00 94.44 594 LEU A O 1
ATOM 4924 N N . VAL A 1 595 ? 13.139 -10.698 20.418 1.00 91.94 595 VAL A N 1
ATOM 4925 C CA . VAL A 1 595 ? 14.067 -9.730 21.031 1.00 91.94 595 VAL A CA 1
ATOM 4926 C C . VAL A 1 595 ? 15.525 -10.123 20.759 1.00 91.94 595 VAL A C 1
ATOM 4928 O O . VAL A 1 595 ? 16.337 -9.276 20.379 1.00 91.94 595 VAL A O 1
ATOM 4931 N N . ARG A 1 596 ? 15.862 -11.416 20.879 1.00 89.50 596 ARG A N 1
ATOM 4932 C CA . ARG A 1 596 ? 17.216 -11.935 20.609 1.00 89.50 596 ARG A CA 1
ATOM 4933 C C . ARG A 1 596 ? 17.613 -11.804 19.142 1.00 89.50 596 ARG A C 1
ATOM 4935 O O . ARG A 1 596 ? 18.697 -11.293 18.860 1.00 89.50 596 ARG A O 1
ATOM 4942 N N . LYS A 1 597 ? 16.757 -12.260 18.221 1.00 88.44 597 LYS A N 1
ATOM 4943 C CA . LYS A 1 597 ? 17.026 -12.269 16.771 1.00 88.44 597 LYS A CA 1
ATOM 4944 C C . LYS A 1 597 ? 17.251 -10.872 16.212 1.00 88.44 597 LYS A C 1
ATOM 4946 O O . LYS A 1 597 ? 18.129 -10.683 15.379 1.00 88.44 597 LYS A O 1
ATOM 4951 N N . ASN A 1 598 ? 16.525 -9.885 16.727 1.00 85.00 598 ASN A N 1
ATOM 4952 C CA . ASN A 1 598 ? 16.636 -8.500 16.277 1.00 85.00 598 ASN A CA 1
ATOM 4953 C C . ASN A 1 598 ? 17.750 -7.712 16.985 1.00 85.00 598 ASN A C 1
ATOM 4955 O O . ASN A 1 598 ? 17.788 -6.488 16.899 1.00 85.00 598 ASN A O 1
ATOM 4959 N N . SER A 1 599 ? 18.669 -8.406 17.672 1.00 75.00 599 SER A N 1
ATOM 4960 C CA . SER A 1 599 ? 19.813 -7.813 18.379 1.00 75.00 599 SER A CA 1
ATOM 4961 C C . SER A 1 599 ? 19.430 -6.715 19.378 1.00 75.00 599 SER A C 1
ATOM 4963 O O . SER A 1 599 ? 20.229 -5.833 19.680 1.00 75.00 599 SER A O 1
ATOM 4965 N N . LEU A 1 600 ? 18.236 -6.807 19.971 1.00 72.06 600 LEU A N 1
ATOM 4966 C CA . LEU A 1 600 ? 17.723 -5.880 20.988 1.00 72.06 600 LEU A CA 1
ATOM 4967 C C . LEU A 1 600 ? 18.271 -6.254 22.384 1.00 72.06 600 LEU A C 1
ATOM 4969 O O . LEU A 1 600 ? 17.546 -6.302 23.376 1.00 72.06 600 LEU A O 1
ATOM 4973 N N . LYS A 1 601 ? 19.568 -6.601 22.438 1.00 53.25 601 LYS A N 1
ATOM 4974 C CA . LYS A 1 601 ? 20.224 -7.321 23.547 1.00 53.25 601 LYS A CA 1
ATOM 4975 C C . LYS A 1 601 ? 20.268 -6.550 24.862 1.00 53.25 601 LYS A C 1
ATOM 4977 O O . LYS A 1 601 ? 20.188 -7.190 25.902 1.00 53.25 601 LYS A O 1
ATOM 4982 N N . SER A 1 602 ? 20.323 -5.218 24.822 1.00 51.53 602 SER A N 1
ATOM 4983 C CA . SER A 1 602 ? 20.386 -4.366 26.021 1.00 51.53 602 SER A CA 1
ATOM 4984 C C . SER A 1 602 ? 19.152 -4.461 26.929 1.00 51.53 602 SER A C 1
ATOM 4986 O O . SER A 1 602 ? 19.120 -3.806 27.960 1.00 51.53 602 SER A O 1
ATOM 4988 N N . PHE A 1 603 ? 18.121 -5.214 26.528 1.00 51.34 603 PHE A N 1
ATOM 4989 C CA . PHE A 1 603 ? 16.891 -5.420 27.291 1.00 51.34 603 PHE A CA 1
ATOM 4990 C C . PHE A 1 603 ? 16.778 -6.810 27.947 1.00 51.34 603 PHE A C 1
ATOM 4992 O O . PHE A 1 603 ? 15.875 -7.053 28.741 1.00 51.34 603 PHE A O 1
ATOM 4999 N N . LEU A 1 604 ? 17.637 -7.762 27.567 1.00 50.88 604 LEU A N 1
ATOM 5000 C CA . LEU A 1 604 ? 17.633 -9.115 28.146 1.00 50.88 604 LEU A CA 1
ATOM 5001 C C . LEU A 1 604 ? 18.512 -9.226 29.398 1.00 50.88 604 LEU A C 1
ATOM 5003 O O . LEU A 1 604 ? 18.414 -10.229 30.108 1.00 50.88 604 LEU A O 1
ATOM 5007 N N . GLU A 1 605 ? 19.371 -8.231 29.608 1.00 47.19 605 GLU A N 1
ATOM 5008 C CA . GLU A 1 605 ? 20.117 -7.967 30.843 1.00 47.19 605 GLU A CA 1
ATOM 5009 C C . GLU A 1 605 ? 19.229 -7.196 31.822 1.00 47.19 605 GLU A C 1
ATOM 5011 O O . GLU A 1 605 ? 19.239 -7.565 33.020 1.00 47.19 605 GLU A O 1
#